Protein AF-A0A166S2V8-F1 (afdb_monomer_lite)

Sequence (626 aa):
MSDTEDRAAKAARARALMKKKTQKKKVAGSTTGAASPPGSPSLRSQSPALAEVPAASEDKTDLGDVFSSGGSDPDWLASLPRVETPPPRFPSRSSSTAPNVPRSSTPAVSSPLVASPQPKYPVHELRASAEQALAQQESEKSALADALSRYGVARTESLEAAKELQQSREESQALKGRVQQLEADAKNANDRIEQLTAKESELFTNSQAQSQQYEQQLARLHNEYEALQNRIPGLEEEARAAQGRIAQLTADGQQAMESSHAQIQNQQQTIALLVSEKASLTASLDHMEELESEMRDKEALLQLEMEQSLQLKAAVQLLEAEMGEAADKHQEQERELQLTNSSLEDVRAKADEYQHRVQELEEHIKSDDRAERLEESLKNTQERAEEFEFQLSKLKQAHVALKAEREEIDQKLRSRTETEAELKRTHEELEAKHATGNIKFAKVQGERDALFQAHATLQSDVTNGQAALVEVQQKLAGAASELVATARQLQIAQSDLRAANRRTEEAEKTQKDLQAEGSNLMRSLDEMRPKIVELTGDKIELGNKIDSLEHALRSRDTTIADLENTIEEMSDEHGDSSKAREDAWGQREKEHSSSWMTLKQACTPWKRIARLTTKWLPIRRTRLNV

Organism: NCBI:txid1759441

Secondary structure (DSSP, 8-state):
-HHHHHHHHHHHHHHHHHHHHHHHTTS--------------------------------------SS--------TTS-S----PPPP-PPP------------------------------TTHHHHHHHHHHHHHHHHHHHHHHHHHHHHHHHHHHHHHHHHHHHHHHHHHHHHHHHHHHHHHHHHHHHHHHHHHHHHHHHHHHHHHHHHHHHHHHHHHHHHHHHHHTTHHHHHHHHHHHHHHHHHHHHHHHHHHHHHHHHHHHHHHHHHHHHHHHHHHHHHHHHHHHHHHHHHHHHHHHHHHHHHHHHHHHHHHHHHGGG---------S--TTGGGTHHHHHHHHHHHHHHHHHHHHHHHHHT-THHHHHHHHHHHHHHHHHHHHHHHHHHHHHHHHHHHHHHHHHHHHHHHHHHHHHHHHHHHHHHHHHHHHHHHHHHHHHHHHHHHHHHHHHHHHHHHHHHHHHHHHHHHHHHHHHHHHHHHHHHHHHHHHHHHHHHHHHHHHHHHHHHHHHHHHHHHHHHHHHHHHHHHHHHHHHHHHHHHHHHHHHHHHHHHHHHHHHHHHHHHHHHHHHHHHHHHHHHHHHHHHHHTTS----------------------------

Structure (mmCIF, N/CA/C/O backbone):
data_AF-A0A166S2V8-F1
#
_entry.id   AF-A0A166S2V8-F1
#
loop_
_atom_site.group_PDB
_atom_site.id
_atom_site.type_symbol
_atom_site.label_atom_id
_atom_site.label_alt_id
_atom_site.label_comp_id
_atom_site.label_asym_id
_atom_site.label_entity_id
_atom_site.label_seq_id
_atom_site.pdbx_PDB_ins_code
_atom_site.Cartn_x
_atom_site.Cartn_y
_atom_site.Cartn_z
_atom_site.occupancy
_atom_site.B_iso_or_equiv
_atom_site.auth_seq_id
_atom_site.auth_comp_id
_atom_site.auth_asym_id
_atom_site.auth_atom_id
_atom_site.pdbx_PDB_model_num
ATOM 1 N N . MET A 1 1 ? -0.119 27.969 -41.199 1.00 54.00 1 MET A N 1
ATOM 2 C CA . MET A 1 1 ? -0.036 26.674 -41.922 1.00 54.00 1 MET A CA 1
ATOM 3 C C . MET A 1 1 ? 1.058 26.651 -42.998 1.00 54.00 1 MET A C 1
ATOM 5 O O . MET A 1 1 ? 1.380 25.574 -43.478 1.00 54.00 1 MET A O 1
ATOM 9 N N . SER A 1 2 ? 1.690 27.786 -43.319 1.00 57.25 2 SER A N 1
ATOM 10 C CA . SER A 1 2 ? 2.880 27.902 -44.182 1.00 57.25 2 SER A CA 1
ATOM 11 C C . SER A 1 2 ? 4.021 26.938 -43.823 1.00 57.25 2 SER A C 1
ATOM 13 O O . SER A 1 2 ? 4.584 26.262 -44.677 1.00 57.25 2 SER A O 1
ATOM 15 N N . ASP A 1 3 ? 4.360 26.855 -42.539 1.00 68.94 3 ASP A N 1
ATOM 16 C CA . ASP A 1 3 ? 5.645 26.311 -42.080 1.00 68.94 3 ASP A CA 1
ATOM 17 C C . ASP A 1 3 ? 5.733 24.781 -42.234 1.00 68.94 3 ASP A C 1
ATOM 19 O O . ASP A 1 3 ? 6.814 24.206 -42.378 1.00 68.94 3 ASP A O 1
ATOM 23 N N . THR A 1 4 ? 4.578 24.112 -42.238 1.00 70.69 4 THR A N 1
ATOM 24 C CA . THR A 1 4 ? 4.426 22.689 -42.571 1.00 70.69 4 THR A CA 1
ATOM 25 C C . THR A 1 4 ? 4.682 22.410 -44.052 1.00 70.69 4 THR A C 1
ATOM 27 O O . THR A 1 4 ? 5.293 21.397 -44.392 1.00 70.69 4 THR A O 1
ATOM 30 N N . GLU A 1 5 ? 4.272 23.323 -44.929 1.00 72.38 5 GLU A N 1
ATOM 31 C CA . GLU A 1 5 ? 4.404 23.198 -46.381 1.00 72.38 5 GLU A CA 1
ATOM 32 C C . GLU A 1 5 ? 5.854 23.469 -46.823 1.00 72.38 5 GLU A C 1
ATOM 34 O O . GLU A 1 5 ? 6.432 22.698 -47.590 1.00 72.38 5 GLU A O 1
ATOM 39 N N . ASP A 1 6 ? 6.511 24.468 -46.219 1.00 80.44 6 ASP A N 1
ATOM 40 C CA . ASP A 1 6 ? 7.929 24.774 -46.466 1.00 80.44 6 ASP A CA 1
ATOM 41 C C . ASP A 1 6 ? 8.874 23.655 -45.962 1.00 80.44 6 ASP A C 1
ATOM 43 O O . ASP A 1 6 ? 9.893 23.342 -46.590 1.00 80.44 6 ASP A O 1
ATOM 47 N N . ARG A 1 7 ? 8.504 22.957 -44.872 1.00 80.38 7 ARG A N 1
ATOM 48 C CA . ARG A 1 7 ? 9.186 21.721 -44.434 1.00 80.38 7 ARG A CA 1
ATOM 49 C C . ARG A 1 7 ? 9.018 20.579 -45.441 1.00 80.38 7 ARG A C 1
ATOM 51 O O . ARG A 1 7 ? 10.006 19.905 -45.745 1.00 80.38 7 ARG A O 1
ATOM 58 N N . ALA A 1 8 ? 7.818 20.378 -45.988 1.00 84.38 8 ALA A N 1
ATOM 59 C CA . ALA A 1 8 ? 7.576 19.364 -47.016 1.00 84.38 8 ALA A CA 1
ATOM 60 C C . ALA A 1 8 ? 8.374 19.655 -48.304 1.00 84.38 8 ALA A C 1
ATOM 62 O O . ALA A 1 8 ? 9.040 18.762 -48.836 1.00 84.38 8 ALA A O 1
ATOM 63 N N . ALA A 1 9 ? 8.406 20.915 -48.750 1.00 83.56 9 ALA A N 1
ATOM 64 C CA . ALA A 1 9 ? 9.178 21.353 -49.913 1.00 83.56 9 ALA A CA 1
ATOM 65 C C . ALA A 1 9 ? 10.697 21.142 -49.739 1.00 83.56 9 ALA A C 1
ATOM 67 O O . ALA A 1 9 ? 11.369 20.634 -50.647 1.00 83.56 9 ALA A O 1
ATOM 68 N N . LYS A 1 10 ? 11.251 21.455 -48.556 1.00 83.88 10 LYS A N 1
ATOM 69 C CA . LYS A 1 10 ? 12.661 21.169 -48.222 1.00 83.88 10 LYS A CA 1
ATOM 70 C C . LYS A 1 10 ? 12.960 19.667 -48.209 1.00 83.88 10 LYS A C 1
ATOM 72 O O . LYS A 1 10 ? 13.951 19.247 -48.812 1.00 83.88 10 LYS A O 1
ATOM 77 N N . ALA A 1 11 ? 12.091 18.846 -47.614 1.00 84.12 11 ALA A N 1
ATOM 78 C CA . ALA A 1 11 ? 12.246 17.389 -47.606 1.00 84.12 11 ALA A CA 1
ATOM 79 C C . ALA A 1 11 ? 12.214 16.783 -49.026 1.00 84.12 11 ALA A C 1
ATOM 81 O O . ALA A 1 11 ? 13.020 15.904 -49.347 1.00 84.12 11 ALA A O 1
ATOM 82 N N . ALA A 1 12 ? 11.342 17.289 -49.905 1.00 83.81 12 ALA A N 1
ATOM 83 C CA . ALA A 1 12 ? 11.278 16.879 -51.307 1.00 83.81 12 ALA A CA 1
ATOM 84 C C . ALA A 1 12 ? 12.569 17.228 -52.077 1.00 83.81 12 ALA A C 1
ATOM 86 O O . ALA A 1 12 ? 13.141 16.360 -52.744 1.00 83.81 12 ALA A O 1
ATOM 87 N N . ARG A 1 13 ? 13.089 18.459 -51.932 1.00 82.12 13 ARG A N 1
ATOM 88 C CA . ARG A 1 13 ? 14.368 18.870 -52.550 1.00 82.12 13 ARG A CA 1
ATOM 89 C C . ARG A 1 13 ? 15.556 18.032 -52.063 1.00 82.12 13 ARG A C 1
ATOM 91 O O . ARG A 1 13 ? 16.385 17.635 -52.883 1.00 82.12 13 ARG A O 1
ATOM 98 N N . ALA A 1 14 ? 15.621 17.708 -50.769 1.00 83.00 14 ALA A N 1
ATOM 99 C CA . ALA A 1 14 ? 16.672 16.851 -50.215 1.00 83.00 14 ALA A CA 1
ATOM 100 C C . ALA A 1 14 ? 16.653 15.437 -50.831 1.00 83.00 14 ALA A C 1
ATOM 102 O O . ALA A 1 14 ? 17.686 14.936 -51.286 1.00 83.00 14 ALA A O 1
ATOM 103 N N . ARG A 1 15 ? 15.467 14.815 -50.939 1.00 80.75 15 ARG A N 1
ATOM 104 C CA . ARG A 1 15 ? 15.302 13.495 -51.578 1.00 80.75 15 ARG A CA 1
ATOM 105 C C . ARG A 1 15 ? 15.672 13.514 -53.066 1.00 80.75 15 ARG A C 1
ATOM 107 O O . ARG A 1 15 ? 16.341 12.591 -53.534 1.00 80.75 15 ARG A O 1
ATOM 114 N N . ALA A 1 16 ? 15.313 14.572 -53.797 1.00 78.75 16 ALA A N 1
ATOM 115 C CA . ALA A 1 16 ? 15.682 14.734 -55.206 1.00 78.75 16 ALA A CA 1
ATOM 116 C C . ALA A 1 16 ? 17.209 14.830 -55.412 1.00 78.75 16 ALA A C 1
ATOM 118 O O . ALA A 1 16 ? 17.755 14.186 -56.312 1.00 78.75 16 ALA A O 1
ATOM 119 N N . LEU A 1 17 ? 17.918 15.575 -54.554 1.00 74.00 17 LEU A N 1
ATOM 120 C CA . LEU A 1 17 ? 19.381 15.685 -54.605 1.00 74.00 17 LEU A CA 1
ATOM 121 C C . LEU A 1 17 ? 20.085 14.355 -54.302 1.00 74.00 17 LEU A C 1
ATOM 123 O O . LEU A 1 17 ? 21.035 14.003 -55.003 1.00 74.00 17 LEU A O 1
ATOM 127 N N . MET A 1 18 ? 19.597 13.583 -53.326 1.00 73.81 18 MET A N 1
ATOM 128 C CA . MET A 1 18 ? 20.145 12.2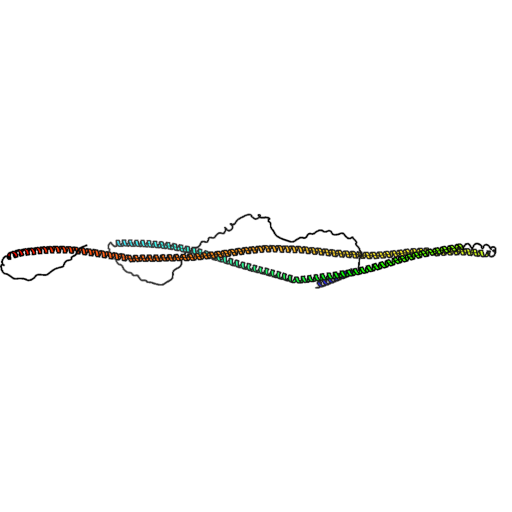53 -53.026 1.00 73.81 18 MET A CA 1
ATOM 129 C C . MET A 1 18 ? 19.964 11.281 -54.200 1.00 73.81 18 MET A C 1
ATOM 131 O O . MET A 1 18 ? 20.926 10.619 -54.591 1.00 73.81 18 MET A O 1
ATOM 135 N N . LYS A 1 19 ? 18.784 11.260 -54.841 1.00 74.69 19 LYS A N 1
ATOM 136 C CA . LYS A 1 19 ? 18.525 10.404 -56.015 1.00 74.69 19 LYS A CA 1
ATOM 137 C C . LYS A 1 19 ? 19.386 10.794 -57.232 1.00 74.69 19 LYS A C 1
ATOM 139 O O . LYS A 1 19 ? 19.820 9.927 -57.985 1.00 74.69 19 LYS A O 1
ATOM 144 N N . LYS A 1 20 ? 19.715 12.086 -57.384 1.00 71.44 20 LYS A N 1
ATOM 145 C CA . LYS A 1 20 ? 20.649 12.574 -58.417 1.00 71.44 20 LYS A CA 1
ATOM 146 C C . LYS A 1 20 ? 22.114 12.221 -58.108 1.00 71.44 20 LYS A C 1
ATOM 148 O O . LYS A 1 20 ? 22.865 11.915 -59.034 1.00 71.44 20 LYS A O 1
ATOM 153 N N . LYS A 1 21 ? 22.526 12.210 -56.830 1.00 63.09 21 LYS A N 1
ATOM 154 C CA . LYS A 1 21 ? 23.868 11.759 -56.408 1.00 63.09 21 LYS A CA 1
ATOM 155 C C . LYS A 1 21 ? 24.075 10.252 -56.616 1.00 63.09 21 LYS A C 1
ATOM 157 O O . LYS A 1 21 ? 25.147 9.867 -57.074 1.00 63.09 21 LYS A O 1
ATOM 162 N N . THR A 1 22 ? 23.080 9.404 -56.335 1.00 62.78 22 THR A N 1
ATOM 163 C CA . THR A 1 22 ? 23.223 7.946 -56.525 1.00 62.78 22 THR A CA 1
ATOM 164 C C . THR A 1 22 ? 23.320 7.551 -57.998 1.00 62.78 22 THR A C 1
ATOM 166 O O . THR A 1 22 ? 24.178 6.740 -58.338 1.00 62.78 22 THR A O 1
ATOM 169 N N . GLN A 1 23 ? 22.544 8.173 -58.894 1.00 57.00 23 GLN A N 1
ATOM 170 C CA . GLN A 1 23 ? 22.672 7.920 -60.337 1.00 57.00 23 GLN A CA 1
ATOM 171 C C . GLN A 1 23 ? 24.035 8.358 -60.900 1.00 57.00 23 GLN A C 1
ATOM 173 O O . GLN A 1 23 ? 24.635 7.619 -61.678 1.00 57.00 23 GLN A O 1
ATOM 178 N N . LYS A 1 24 ? 24.581 9.511 -60.478 1.00 50.47 24 LYS A N 1
ATOM 179 C CA . LYS A 1 24 ? 25.872 9.994 -61.006 1.00 50.47 24 LYS A CA 1
ATOM 180 C C . LYS A 1 24 ? 27.097 9.199 -60.523 1.00 50.47 24 LYS A C 1
ATOM 182 O O . LYS A 1 24 ? 28.166 9.355 -61.101 1.00 50.47 24 LYS A O 1
ATOM 187 N N . LYS A 1 25 ? 26.959 8.335 -59.507 1.00 51.00 25 LYS A N 1
ATOM 188 C CA . LYS A 1 25 ? 28.058 7.504 -58.975 1.00 51.00 25 LYS A CA 1
ATOM 189 C C . LYS A 1 25 ? 28.250 6.169 -59.722 1.00 51.00 25 LYS A C 1
ATOM 191 O O . LYS A 1 25 ? 29.206 5.461 -59.435 1.00 51.00 25 LYS A O 1
ATOM 196 N N . LYS A 1 26 ? 27.388 5.808 -60.685 1.00 46.97 26 LYS A N 1
ATOM 197 C CA . LYS A 1 26 ? 27.454 4.505 -61.390 1.00 46.97 26 LYS A CA 1
ATOM 198 C C . LYS A 1 26 ? 28.281 4.500 -62.695 1.00 46.97 26 LYS A C 1
ATOM 200 O O . LYS A 1 26 ? 28.168 3.547 -63.456 1.00 46.97 26 LYS A O 1
ATOM 205 N N . VAL A 1 27 ? 29.060 5.556 -62.975 1.00 47.94 27 VAL A N 1
ATOM 206 C CA . VAL A 1 27 ? 29.708 5.790 -64.294 1.00 47.94 27 VAL A CA 1
ATOM 207 C C . VAL A 1 27 ? 31.206 6.168 -64.208 1.00 47.94 27 VAL A C 1
ATOM 209 O O . VAL A 1 27 ? 31.849 6.305 -65.240 1.00 47.94 27 VAL A O 1
ATOM 212 N N . ALA A 1 28 ? 31.804 6.326 -63.017 1.00 36.97 28 ALA A N 1
ATOM 213 C CA . ALA A 1 28 ? 33.190 6.811 -62.894 1.00 36.97 28 ALA A CA 1
ATOM 214 C C . ALA A 1 28 ? 34.010 6.127 -61.780 1.00 36.97 28 ALA A C 1
ATOM 216 O O . ALA A 1 28 ? 33.757 6.354 -60.597 1.00 36.97 28 ALA A O 1
ATOM 217 N N . GLY A 1 29 ? 35.045 5.380 -62.189 1.00 39.44 29 GLY A N 1
ATOM 218 C CA . GLY A 1 29 ? 36.166 4.925 -61.351 1.00 39.44 29 GLY A CA 1
ATOM 219 C C . GLY A 1 29 ? 35.886 3.747 -60.395 1.00 39.44 29 GLY A C 1
ATOM 220 O O . GLY A 1 29 ? 34.752 3.511 -59.992 1.00 39.44 29 GLY A O 1
ATOM 221 N N . SER A 1 30 ? 36.896 2.978 -59.971 1.00 38.78 30 SER A N 1
ATOM 222 C CA . SER A 1 30 ? 38.314 3.003 -60.374 1.00 38.78 30 SER A CA 1
ATOM 223 C C . SER A 1 30 ? 38.981 1.644 -60.136 1.00 38.78 30 SER A C 1
ATOM 225 O O . SER A 1 30 ? 38.560 0.881 -59.270 1.00 38.78 30 SER A O 1
ATOM 227 N N . THR A 1 31 ? 40.054 1.379 -60.881 1.00 46.62 31 THR A N 1
ATOM 228 C CA . THR A 1 31 ? 41.064 0.353 -60.586 1.00 46.62 31 THR A CA 1
ATOM 229 C C . THR A 1 31 ? 41.911 0.723 -59.355 1.00 46.62 31 THR A C 1
ATOM 231 O O . THR A 1 31 ? 41.789 1.827 -58.817 1.00 46.62 31 THR A O 1
ATOM 234 N N . THR A 1 32 ? 42.812 -0.197 -58.976 1.00 38.97 32 THR A N 1
ATOM 235 C CA . THR A 1 32 ? 43.658 -0.284 -57.760 1.00 38.97 32 THR A CA 1
ATOM 236 C C . THR A 1 32 ? 42.969 -0.925 -56.541 1.00 38.97 32 THR A C 1
ATOM 238 O O . THR A 1 32 ? 41.791 -0.705 -56.294 1.00 38.97 32 THR A O 1
ATOM 241 N N . GLY A 1 33 ? 43.643 -1.767 -55.749 1.00 44.56 33 GLY A N 1
ATOM 242 C CA . GLY A 1 33 ? 45.009 -2.287 -55.918 1.00 44.56 33 GLY A CA 1
ATOM 243 C C . GLY A 1 33 ? 45.722 -2.505 -54.586 1.00 44.56 33 GLY A C 1
ATOM 244 O O . GLY A 1 33 ? 46.546 -1.684 -54.203 1.00 44.56 33 GLY A O 1
ATOM 245 N N . ALA A 1 34 ? 45.411 -3.595 -53.882 1.00 34.62 34 ALA A N 1
ATOM 246 C CA . ALA A 1 34 ? 46.062 -3.957 -52.623 1.00 34.62 34 ALA A CA 1
ATOM 247 C C . ALA A 1 34 ? 46.228 -5.481 -52.527 1.00 34.62 34 ALA A C 1
ATOM 249 O O . ALA A 1 34 ? 45.279 -6.219 -52.783 1.00 34.62 34 ALA A O 1
ATOM 250 N N . ALA A 1 35 ? 47.424 -5.942 -52.154 1.00 42.47 35 ALA A N 1
ATOM 251 C CA . ALA A 1 35 ? 47.759 -7.359 -52.029 1.00 42.47 35 ALA A CA 1
ATOM 252 C C . ALA A 1 35 ? 48.482 -7.628 -50.701 1.00 42.47 35 ALA A C 1
ATOM 254 O O . ALA A 1 35 ? 49.412 -6.908 -50.339 1.00 42.47 35 ALA A O 1
ATOM 255 N N . SER A 1 36 ? 48.054 -8.664 -49.975 1.00 37.97 36 SER A N 1
ATOM 256 C CA . SER A 1 36 ? 48.744 -9.253 -48.816 1.00 37.97 36 SER A CA 1
ATOM 257 C C . SER A 1 36 ? 48.154 -10.644 -48.503 1.00 37.97 36 SER A C 1
ATOM 259 O O . SER A 1 36 ? 47.063 -10.948 -48.991 1.00 37.97 36 SER A O 1
ATOM 261 N N . PRO A 1 37 ? 48.891 -11.531 -47.803 1.00 48.12 37 PRO A N 1
ATOM 262 C CA . PRO A 1 37 ? 48.839 -12.970 -48.091 1.00 48.12 37 PRO A CA 1
ATOM 263 C C . PRO A 1 37 ? 47.915 -13.807 -47.176 1.00 48.12 37 PRO A C 1
ATOM 265 O O . PRO A 1 37 ? 47.502 -13.343 -46.112 1.00 48.12 37 PRO A O 1
ATOM 268 N N . PRO A 1 38 ? 47.605 -15.062 -47.566 1.00 56.75 38 PRO A N 1
ATOM 269 C CA . PRO A 1 38 ? 46.701 -15.941 -46.825 1.00 56.75 38 PRO A CA 1
ATOM 270 C C . PRO A 1 38 ? 47.394 -16.881 -45.817 1.00 56.75 38 PRO A C 1
ATOM 272 O O . PRO A 1 38 ? 48.445 -17.448 -46.098 1.00 56.75 38 PRO A O 1
ATOM 275 N N . GLY A 1 39 ? 46.681 -17.183 -44.724 1.00 36.91 39 GLY A N 1
ATOM 276 C CA . GLY A 1 39 ? 46.631 -18.532 -44.140 1.00 36.91 39 GLY A CA 1
ATOM 277 C C . GLY A 1 39 ? 47.545 -18.870 -42.952 1.00 36.91 39 GLY A C 1
ATOM 278 O O . GLY A 1 39 ? 48.749 -19.047 -43.103 1.00 36.91 39 GLY A O 1
ATOM 279 N N . SER A 1 40 ? 46.929 -19.141 -41.793 1.00 40.62 40 SER A N 1
ATOM 280 C CA . SER A 1 40 ? 47.242 -20.293 -40.917 1.00 40.62 40 SER A CA 1
ATOM 281 C C . SER A 1 40 ? 46.118 -20.518 -39.878 1.00 40.62 40 SER A C 1
ATOM 283 O O . SER A 1 40 ? 45.322 -19.600 -39.669 1.00 40.62 40 SER A O 1
ATOM 285 N N . PRO A 1 41 ? 45.959 -21.727 -39.288 1.00 52.50 41 PRO A N 1
ATOM 286 C CA . PRO A 1 41 ? 44.643 -22.171 -38.815 1.00 52.50 41 PRO A CA 1
ATOM 287 C C . PRO A 1 41 ? 44.480 -22.383 -37.295 1.00 52.50 41 PRO A C 1
ATOM 289 O O . PRO A 1 41 ? 45.419 -22.703 -36.577 1.00 52.50 41 PRO A O 1
ATOM 292 N N . SER A 1 42 ? 43.214 -22.331 -36.862 1.00 43.22 42 SER A N 1
ATOM 293 C CA . SER A 1 42 ? 42.576 -23.201 -35.853 1.00 43.22 42 SER A CA 1
ATOM 294 C C . SER A 1 42 ? 43.417 -23.723 -34.668 1.00 43.22 42 SER A C 1
ATOM 296 O O . SER A 1 42 ? 43.992 -24.811 -34.743 1.00 43.22 42 SER A O 1
ATOM 298 N N . LEU A 1 43 ? 43.249 -23.105 -33.494 1.00 39.34 43 LEU A N 1
ATOM 299 C CA . LEU A 1 43 ? 43.373 -23.799 -32.204 1.00 39.34 43 LEU A CA 1
ATOM 300 C C . LEU A 1 43 ? 42.119 -23.605 -31.341 1.00 39.34 43 LEU A C 1
ATOM 302 O O . LEU A 1 43 ? 41.455 -22.572 -31.389 1.00 39.34 43 LEU A O 1
ATOM 306 N N . ARG A 1 44 ? 41.787 -24.645 -30.567 1.00 43.53 44 ARG A N 1
ATOM 307 C CA . ARG A 1 44 ? 40.652 -24.690 -29.633 1.00 43.53 44 ARG A CA 1
ATOM 308 C C . ARG A 1 44 ? 41.099 -24.244 -28.240 1.00 43.53 44 ARG A C 1
ATOM 310 O O . ARG A 1 44 ? 42.088 -24.791 -27.765 1.00 43.53 44 ARG A O 1
ATOM 317 N N . SER A 1 45 ? 40.262 -23.492 -27.520 1.00 35.31 45 SER A N 1
ATOM 318 C CA . SER A 1 45 ? 39.978 -23.790 -26.100 1.00 35.31 45 SER A CA 1
ATOM 319 C C . SER A 1 45 ? 38.821 -22.966 -25.516 1.00 35.31 45 SER A C 1
ATOM 321 O O . SER A 1 45 ? 38.937 -21.761 -25.350 1.00 35.31 45 SER A O 1
ATOM 323 N N . GLN A 1 46 ? 37.759 -23.679 -25.132 1.00 37.75 46 GLN A N 1
ATOM 324 C CA . GLN A 1 46 ? 37.019 -23.535 -23.868 1.00 37.75 46 GLN A CA 1
ATOM 325 C C . GLN A 1 46 ? 36.503 -22.142 -23.438 1.00 37.75 46 GLN A C 1
ATOM 327 O O . GLN A 1 46 ? 37.228 -21.302 -22.918 1.00 37.75 46 GLN A O 1
ATOM 332 N N . SER A 1 47 ? 35.177 -22.004 -23.445 1.00 37.22 47 SER A N 1
ATOM 333 C CA . SER A 1 47 ? 34.442 -21.306 -22.381 1.00 37.22 47 SER A CA 1
ATOM 334 C C . SER A 1 47 ? 33.414 -22.290 -21.807 1.00 37.22 47 SER A C 1
ATOM 336 O O . SER A 1 47 ? 32.666 -22.871 -22.597 1.00 37.22 47 SER A O 1
ATOM 338 N N . PRO A 1 48 ? 33.393 -22.556 -20.489 1.00 49.62 48 PRO A N 1
ATOM 339 C CA . PRO A 1 48 ? 32.424 -23.466 -19.889 1.00 49.62 48 PRO A CA 1
ATOM 340 C C . PRO A 1 48 ? 31.111 -22.743 -19.560 1.00 49.62 48 PRO A C 1
ATOM 342 O O . PRO A 1 48 ? 31.117 -21.649 -19.003 1.00 49.62 48 PRO A O 1
ATOM 345 N N . ALA A 1 49 ? 29.987 -23.399 -19.845 1.00 47.16 49 ALA A N 1
ATOM 346 C CA . ALA A 1 49 ? 28.672 -23.050 -19.318 1.00 47.16 49 ALA A CA 1
ATOM 347 C C . ALA A 1 49 ? 28.093 -24.272 -18.590 1.00 47.16 49 ALA A C 1
ATOM 349 O O . ALA A 1 49 ? 28.138 -25.369 -19.141 1.00 47.16 49 ALA A O 1
ATOM 350 N N . LEU A 1 50 ? 27.584 -24.068 -17.372 1.00 37.12 50 LEU A N 1
ATOM 351 C CA . LEU A 1 50 ? 26.787 -24.964 -16.512 1.00 37.12 50 LEU A CA 1
ATOM 352 C C . LEU A 1 50 ? 26.292 -24.105 -15.320 1.00 37.12 50 LEU A C 1
ATOM 354 O O . LEU A 1 50 ? 26.980 -23.151 -14.964 1.00 37.12 50 LEU A O 1
ATOM 358 N N . ALA A 1 51 ? 25.193 -24.387 -14.616 1.00 38.25 51 ALA A N 1
ATOM 359 C CA . ALA A 1 51 ? 23.971 -25.139 -14.939 1.00 38.25 51 ALA A CA 1
ATOM 360 C C . ALA A 1 51 ? 22.909 -24.878 -13.840 1.00 38.25 51 ALA A C 1
ATOM 362 O O . ALA A 1 51 ? 23.199 -24.245 -12.826 1.00 38.25 51 ALA A O 1
ATOM 363 N N . GLU A 1 52 ? 21.686 -25.365 -14.044 1.00 35.62 52 GLU A N 1
ATOM 364 C CA . GLU A 1 52 ? 20.578 -25.321 -13.078 1.00 35.62 52 GLU A CA 1
ATOM 365 C C . GLU A 1 52 ? 20.625 -26.459 -12.034 1.00 35.62 52 GLU A C 1
ATOM 367 O O . GLU A 1 52 ? 20.949 -27.584 -12.406 1.00 35.62 52 GLU A O 1
ATOM 372 N N . VAL A 1 53 ? 20.101 -26.185 -10.816 1.00 41.12 53 VAL A N 1
ATOM 373 C CA . VAL A 1 53 ? 19.331 -27.133 -9.949 1.00 41.12 53 VAL A CA 1
ATOM 374 C C . VAL A 1 53 ? 20.141 -28.310 -9.319 1.00 41.12 53 VAL A C 1
ATOM 376 O O . VAL A 1 53 ? 21.185 -28.669 -9.856 1.00 41.12 53 VAL A O 1
ATOM 379 N N . PRO A 1 54 ? 19.743 -28.943 -8.176 1.00 54.47 54 PRO A N 1
ATOM 380 C CA . PRO A 1 54 ? 18.546 -28.806 -7.323 1.00 54.47 54 PRO A CA 1
ATOM 381 C C . PRO A 1 54 ? 18.834 -28.348 -5.864 1.00 54.47 54 PRO A C 1
ATOM 383 O O . PRO A 1 54 ? 19.891 -27.807 -5.559 1.00 54.47 54 PRO A O 1
ATOM 386 N N . ALA A 1 55 ? 17.851 -28.529 -4.971 1.00 41.81 55 ALA A N 1
ATOM 387 C CA . ALA A 1 55 ? 17.827 -28.095 -3.567 1.00 41.81 55 ALA A CA 1
ATOM 388 C C . ALA A 1 55 ? 18.177 -29.199 -2.531 1.00 41.81 55 ALA A C 1
ATOM 390 O O . ALA A 1 55 ? 18.344 -30.360 -2.899 1.00 41.81 55 ALA A O 1
ATOM 391 N N . ALA A 1 56 ? 18.112 -28.808 -1.242 1.00 44.31 56 ALA A N 1
ATOM 392 C CA . ALA A 1 56 ? 17.938 -29.604 -0.004 1.00 44.31 56 ALA A CA 1
ATOM 393 C C . ALA A 1 56 ? 19.149 -29.758 0.955 1.00 44.31 56 ALA A C 1
ATOM 395 O O . ALA A 1 56 ? 20.297 -29.540 0.586 1.00 44.31 56 ALA A O 1
ATOM 396 N N . SER A 1 57 ? 18.810 -30.134 2.203 1.00 41.12 57 SER A N 1
ATOM 397 C CA . SER A 1 57 ? 19.637 -30.350 3.415 1.00 41.12 57 SER A CA 1
ATOM 398 C C . SER A 1 57 ? 20.457 -29.165 3.961 1.00 41.12 57 SER A C 1
ATOM 400 O O . SER A 1 57 ? 21.452 -28.753 3.378 1.00 41.12 57 SER A O 1
ATOM 402 N N . GLU A 1 58 ? 20.014 -28.657 5.120 1.00 43.34 58 GLU A N 1
ATOM 403 C CA . GLU A 1 58 ? 20.728 -28.722 6.420 1.00 43.34 58 GLU A CA 1
ATOM 404 C C . GLU A 1 58 ? 22.278 -28.770 6.352 1.00 43.34 58 GLU A C 1
ATOM 406 O O . GLU A 1 58 ? 22.851 -29.655 5.728 1.00 43.34 58 GLU A O 1
ATOM 411 N N . ASP A 1 59 ? 23.025 -27.917 7.064 1.00 39.06 59 ASP A N 1
ATOM 412 C CA . ASP A 1 59 ? 23.019 -27.949 8.534 1.00 39.06 59 ASP A CA 1
ATOM 413 C C . ASP A 1 59 ? 23.559 -26.674 9.245 1.00 39.06 59 ASP A C 1
ATOM 415 O O . ASP A 1 59 ? 24.143 -25.782 8.635 1.00 39.06 59 ASP A O 1
ATOM 419 N N . LYS A 1 60 ? 23.356 -26.641 10.571 1.00 50.38 60 LYS A N 1
ATOM 420 C CA . LYS A 1 60 ? 23.863 -25.732 11.628 1.00 50.38 60 LYS A CA 1
ATOM 421 C C . LYS A 1 60 ? 25.028 -24.771 11.283 1.00 50.38 60 LYS A C 1
ATOM 423 O O . LYS A 1 60 ? 26.178 -25.194 11.166 1.00 50.38 60 LYS A O 1
ATOM 428 N N . THR A 1 61 ? 24.786 -23.475 11.493 1.00 48.06 61 THR A N 1
ATOM 429 C CA . THR A 1 61 ? 25.693 -22.631 12.300 1.00 48.06 61 THR A CA 1
ATOM 430 C C . THR A 1 61 ? 24.893 -21.840 13.327 1.00 48.06 61 THR A C 1
ATOM 432 O O . THR A 1 61 ? 23.945 -21.135 12.991 1.00 48.06 61 THR A O 1
ATOM 435 N N . ASP A 1 62 ? 25.271 -21.991 14.594 1.00 46.50 62 ASP A N 1
ATOM 436 C CA . ASP A 1 62 ? 24.649 -21.315 15.729 1.00 46.50 62 ASP A CA 1
ATOM 437 C C . ASP A 1 62 ? 25.201 -19.884 15.858 1.00 46.50 62 ASP A C 1
ATOM 439 O O . ASP A 1 62 ? 26.416 -19.685 15.916 1.00 46.50 62 ASP A O 1
ATOM 443 N N . LEU A 1 63 ? 24.302 -18.900 15.873 1.00 46.50 63 LEU A N 1
ATOM 444 C CA . LEU A 1 63 ? 24.576 -17.494 16.190 1.00 46.50 63 LEU A CA 1
ATOM 445 C C . LEU A 1 63 ? 23.496 -16.955 17.139 1.00 46.50 63 LEU A C 1
ATOM 447 O O . LEU A 1 63 ? 22.888 -15.907 16.913 1.00 46.50 63 LEU A O 1
ATOM 451 N N . GLY A 1 64 ? 23.240 -17.704 18.212 1.00 46.22 64 GLY A N 1
ATOM 452 C CA . GLY A 1 64 ? 22.583 -17.162 19.393 1.00 46.22 64 GLY A CA 1
ATOM 453 C C . GLY A 1 64 ? 23.384 -16.042 20.080 1.00 46.22 64 GLY A C 1
ATOM 454 O O . GLY A 1 64 ? 24.553 -15.796 19.795 1.00 46.22 64 GLY A O 1
ATOM 455 N N . ASP A 1 65 ? 22.712 -15.407 21.041 1.00 49.16 65 ASP A N 1
ATOM 456 C CA . ASP A 1 65 ? 23.274 -14.564 22.107 1.00 49.16 65 ASP A CA 1
ATOM 457 C C . ASP A 1 65 ? 23.948 -13.220 21.735 1.00 49.16 65 ASP A C 1
ATOM 459 O O . ASP A 1 65 ? 25.152 -13.016 21.871 1.00 49.16 65 ASP A O 1
ATOM 463 N N . VAL A 1 66 ? 23.114 -12.238 21.357 1.00 47.91 66 VAL A N 1
ATOM 464 C CA . VAL A 1 66 ? 23.428 -10.791 21.497 1.00 47.91 66 VAL A CA 1
ATOM 465 C C . VAL A 1 66 ? 22.297 -10.007 22.193 1.00 47.91 66 VAL A C 1
ATOM 467 O O . VAL A 1 66 ? 22.546 -8.973 22.808 1.00 47.91 66 VAL A O 1
ATOM 470 N N . PHE A 1 67 ? 21.051 -10.500 22.159 1.00 50.81 67 PHE A N 1
ATOM 471 C CA . PHE A 1 67 ? 19.863 -9.802 22.683 1.00 50.81 67 PHE A CA 1
ATOM 472 C C . PHE A 1 67 ? 19.124 -10.580 23.789 1.00 50.81 67 PHE A C 1
ATOM 474 O O . PHE A 1 67 ? 17.902 -10.528 23.887 1.00 50.81 67 PHE A O 1
ATOM 481 N N . SER A 1 68 ? 19.852 -11.324 24.629 1.00 49.88 68 SER A N 1
ATOM 482 C CA . SER A 1 68 ? 19.297 -12.046 25.791 1.00 49.88 68 SER A CA 1
ATOM 483 C C . SER A 1 68 ? 19.876 -11.580 27.132 1.00 49.88 68 SER A C 1
ATOM 485 O O . SER A 1 68 ? 20.128 -12.363 28.042 1.00 49.88 68 SER A O 1
ATOM 487 N N . SER A 1 69 ? 19.982 -10.258 27.290 1.00 44.12 69 SER A N 1
ATOM 488 C CA . SER A 1 69 ? 19.918 -9.605 28.602 1.00 44.12 69 SER A CA 1
ATOM 489 C C . SER A 1 69 ? 18.804 -8.547 28.575 1.00 44.12 69 SER A C 1
ATOM 491 O O . SER A 1 69 ? 18.595 -7.893 27.559 1.00 44.12 69 SER A O 1
ATOM 493 N N . GLY A 1 70 ? 18.011 -8.350 29.625 1.00 45.00 70 GLY A N 1
ATOM 494 C CA . GLY A 1 70 ? 18.069 -8.981 30.945 1.00 45.00 70 GLY A CA 1
ATOM 495 C C . GLY A 1 70 ? 17.565 -8.000 31.999 1.00 45.00 70 GLY A C 1
ATOM 496 O O . GLY A 1 70 ? 18.364 -7.415 32.719 1.00 45.00 70 GLY A O 1
ATOM 497 N N . GLY A 1 71 ? 16.250 -7.774 32.042 1.00 43.84 71 GLY A N 1
ATOM 498 C CA . GLY A 1 71 ? 15.636 -6.716 32.851 1.00 43.84 71 GLY A CA 1
ATOM 499 C C . GLY A 1 71 ? 14.150 -6.973 33.076 1.00 43.84 71 GLY A C 1
ATOM 500 O O . GLY A 1 71 ? 13.306 -6.417 32.384 1.00 43.84 71 GLY A O 1
ATOM 501 N N . SER A 1 72 ? 13.842 -7.868 34.014 1.00 54.22 72 SER A N 1
ATOM 502 C CA . SER A 1 72 ? 12.470 -8.165 34.438 1.00 54.22 72 SER A CA 1
ATOM 503 C C . SER A 1 72 ? 11.930 -7.036 35.317 1.00 54.22 72 SER A C 1
ATOM 505 O O . SER A 1 72 ? 12.390 -6.903 36.448 1.00 54.22 72 SER A O 1
ATOM 507 N N . ASP A 1 73 ? 10.923 -6.298 34.845 1.00 42.09 73 ASP A N 1
ATOM 508 C CA . ASP A 1 73 ? 10.213 -5.292 35.649 1.00 42.09 73 ASP A CA 1
ATOM 509 C C . ASP A 1 73 ? 8.685 -5.316 35.380 1.00 42.09 73 ASP A C 1
ATOM 511 O O . ASP A 1 73 ? 8.195 -4.663 34.453 1.00 42.09 73 ASP A O 1
ATOM 515 N N . PRO A 1 74 ? 7.915 -6.143 36.121 1.00 49.84 74 PRO A N 1
ATOM 516 C CA . PRO A 1 74 ? 6.485 -6.358 35.886 1.00 49.84 74 PRO A CA 1
ATOM 517 C C . PRO A 1 74 ? 5.546 -5.534 36.798 1.00 49.84 74 PRO A C 1
ATOM 519 O O . PRO A 1 74 ? 4.351 -5.822 36.829 1.00 49.84 74 PRO A O 1
ATOM 522 N N . ASP A 1 75 ? 6.034 -4.526 37.535 1.00 55.84 75 ASP A N 1
ATOM 523 C CA . ASP A 1 75 ? 5.268 -3.874 38.623 1.00 55.84 75 ASP A CA 1
ATOM 524 C C . ASP A 1 75 ? 4.505 -2.580 38.245 1.00 55.84 75 ASP A C 1
ATOM 526 O O . ASP A 1 75 ? 3.758 -2.026 39.057 1.00 55.84 75 ASP A O 1
ATOM 530 N N . TRP A 1 76 ? 4.603 -2.090 37.001 1.00 56.03 76 TRP A N 1
ATOM 531 C CA . TRP A 1 76 ? 4.014 -0.790 36.615 1.00 56.03 76 TRP A CA 1
ATOM 532 C C . TRP A 1 76 ? 2.470 -0.727 36.603 1.00 56.03 76 TRP A C 1
ATOM 534 O O . TRP A 1 76 ? 1.905 0.362 36.491 1.00 56.03 76 TRP A O 1
ATOM 544 N N . LEU A 1 77 ? 1.775 -1.859 36.771 1.00 45.47 77 LEU A N 1
ATOM 545 C CA . LEU A 1 77 ? 0.307 -1.940 36.858 1.00 45.47 77 LEU A CA 1
ATOM 546 C C . LEU A 1 77 ? -0.255 -1.856 38.294 1.00 45.47 77 LEU A C 1
ATOM 548 O O . LEU A 1 77 ? -1.473 -1.830 38.469 1.00 45.47 77 LEU A O 1
ATOM 552 N N . ALA A 1 78 ? 0.593 -1.782 39.326 1.00 46.91 78 ALA A N 1
ATOM 553 C CA . ALA A 1 78 ? 0.164 -1.803 40.731 1.00 46.91 78 ALA A CA 1
ATOM 554 C C . ALA A 1 78 ? -0.295 -0.438 41.307 1.00 46.91 78 ALA A C 1
ATOM 556 O O . ALA A 1 78 ? -0.691 -0.362 42.469 1.00 46.91 78 ALA A O 1
ATOM 557 N N . SER A 1 79 ? -0.233 0.651 40.530 1.00 44.69 79 SER A N 1
ATOM 558 C CA . SER A 1 79 ? -0.229 2.036 41.042 1.00 44.69 79 SER A CA 1
ATOM 559 C C . SER A 1 79 ? -1.500 2.870 40.786 1.00 44.69 79 SER A C 1
ATOM 561 O O . SER A 1 79 ? -1.495 4.080 41.017 1.00 44.69 79 SER A O 1
ATOM 563 N N . LEU A 1 80 ? -2.615 2.256 40.368 1.00 41.44 80 LEU A N 1
ATOM 564 C CA . LEU A 1 80 ? -3.914 2.943 40.288 1.00 41.44 80 LEU A CA 1
ATOM 565 C C . LEU A 1 80 ? -4.658 2.898 41.641 1.00 41.44 80 LEU A C 1
ATOM 567 O O . LEU A 1 80 ? -4.937 1.805 42.142 1.00 41.44 80 LEU A O 1
ATOM 571 N N . PRO A 1 81 ? -5.036 4.047 42.237 1.00 43.00 81 PRO A N 1
ATOM 572 C CA . PRO A 1 81 ? -5.711 4.065 43.530 1.00 43.00 81 PRO A CA 1
ATOM 573 C C . PRO A 1 81 ? -7.144 3.528 43.421 1.00 43.00 81 PRO A C 1
ATOM 575 O O . PRO A 1 81 ? -7.993 4.104 42.737 1.00 43.00 81 PRO A O 1
ATOM 578 N N . ARG A 1 82 ? -7.446 2.450 44.156 1.00 42.41 82 ARG A N 1
ATOM 579 C CA . ARG A 1 82 ? -8.831 2.022 44.392 1.00 42.41 82 ARG A CA 1
ATOM 580 C C . ARG A 1 82 ? -9.558 3.085 45.215 1.00 42.41 82 ARG A C 1
ATOM 582 O O . ARG A 1 82 ? -9.302 3.233 46.406 1.00 42.41 82 ARG A O 1
ATOM 589 N N . VAL A 1 83 ? -10.499 3.784 44.589 1.00 38.88 83 VAL A N 1
ATOM 590 C CA . VAL A 1 83 ? -11.479 4.613 45.299 1.00 38.88 83 VAL A CA 1
ATOM 591 C C . VAL A 1 83 ? -12.502 3.683 45.952 1.00 38.88 83 VAL A C 1
ATOM 593 O O . VAL A 1 83 ? -13.379 3.146 45.278 1.00 38.88 83 VAL A O 1
ATOM 596 N N . GLU A 1 84 ? -12.386 3.475 47.262 1.00 40.75 84 GLU A N 1
ATOM 597 C CA . GLU A 1 84 ? -13.398 2.759 48.040 1.00 40.75 84 GLU A CA 1
ATOM 598 C C . GLU A 1 84 ? -14.623 3.655 48.276 1.00 40.75 84 GLU A C 1
ATOM 600 O O . GLU A 1 84 ? -14.601 4.572 49.098 1.00 40.75 84 GLU A O 1
ATOM 605 N N . THR A 1 85 ? -15.716 3.391 47.560 1.00 39.03 85 THR A N 1
ATOM 606 C CA . THR A 1 85 ? -17.020 4.025 47.802 1.00 39.03 85 THR A CA 1
ATOM 607 C C . THR A 1 85 ? -17.842 3.204 48.808 1.00 39.03 85 THR A C 1
ATOM 609 O O . THR A 1 85 ? -18.156 2.044 48.533 1.00 39.03 85 THR A O 1
ATOM 612 N N . PRO A 1 86 ? -18.233 3.766 49.970 1.00 50.81 86 PRO A N 1
ATOM 613 C CA . PRO A 1 86 ? -18.952 3.017 51.001 1.00 50.81 86 PRO A CA 1
ATOM 614 C C . PRO A 1 86 ? -20.444 2.814 50.656 1.00 50.81 86 PRO A C 1
ATOM 616 O O . PRO A 1 86 ? -21.074 3.711 50.089 1.00 50.81 86 PRO A O 1
ATOM 619 N N . PRO A 1 87 ? -21.056 1.676 51.041 1.00 51.81 87 PRO A N 1
ATOM 620 C CA . PRO A 1 87 ? -22.469 1.406 50.784 1.00 51.81 87 PRO A CA 1
ATOM 621 C C . PRO A 1 87 ? -23.394 2.123 51.793 1.00 51.81 87 PRO A C 1
ATOM 623 O O . PRO A 1 87 ? -23.263 1.906 53.002 1.00 51.81 87 PRO A O 1
ATOM 626 N N . PRO A 1 88 ? -24.386 2.919 51.348 1.00 46.69 88 PRO A N 1
ATOM 627 C CA . PRO A 1 88 ? -25.366 3.525 52.245 1.00 46.69 88 PRO A CA 1
ATOM 628 C C . PRO A 1 88 ? -26.402 2.491 52.715 1.00 46.69 88 PRO A C 1
ATOM 630 O O . PRO A 1 88 ? -27.195 1.975 51.927 1.00 46.69 88 PRO A O 1
ATOM 633 N N . ARG A 1 89 ? -26.446 2.215 54.025 1.00 36.09 89 ARG A N 1
ATOM 634 C CA . ARG A 1 89 ? -27.550 1.464 54.646 1.00 36.09 89 ARG A CA 1
ATOM 635 C C . ARG A 1 89 ? -28.727 2.400 54.930 1.00 36.09 89 ARG A C 1
ATOM 637 O O . ARG A 1 89 ? -28.712 3.113 55.928 1.00 36.09 89 ARG A O 1
ATOM 644 N N . PHE A 1 90 ? -29.766 2.351 54.099 1.00 35.72 90 PHE A N 1
ATOM 645 C CA . PHE A 1 90 ? -31.074 2.914 54.448 1.00 35.72 90 PHE A CA 1
ATOM 646 C C . PHE A 1 90 ? -31.896 1.906 55.272 1.00 35.72 90 PHE A C 1
ATOM 648 O O . PHE A 1 90 ? -32.026 0.757 54.846 1.00 35.72 90 PHE A O 1
ATOM 655 N N . PRO A 1 91 ? -32.493 2.303 56.411 1.00 47.41 91 PRO A N 1
ATOM 656 C CA . PRO A 1 91 ? -33.545 1.530 57.058 1.00 47.41 91 PRO A CA 1
ATOM 657 C C . PRO A 1 91 ? -34.898 1.776 56.368 1.00 47.41 91 PRO A C 1
ATOM 659 O O . PRO A 1 91 ? -35.297 2.917 56.132 1.00 47.41 91 PRO A O 1
ATOM 662 N N . SER A 1 92 ? -35.631 0.705 56.070 1.00 33.66 92 SER A N 1
ATOM 663 C CA . SER A 1 92 ? -36.971 0.779 55.475 1.00 33.66 92 SER A CA 1
ATOM 664 C C . SER A 1 92 ? -37.988 1.400 56.440 1.00 33.66 92 SER A C 1
ATOM 666 O O . SER A 1 92 ? -38.151 0.908 57.556 1.00 33.66 92 SER A O 1
ATOM 668 N N . ARG A 1 93 ? -38.738 2.425 56.005 1.00 34.44 93 ARG A N 1
ATOM 669 C CA . ARG A 1 93 ? -39.868 2.983 56.776 1.00 34.44 93 ARG A CA 1
ATOM 670 C C . ARG A 1 93 ? -41.102 3.283 55.915 1.00 34.44 93 ARG A C 1
ATOM 672 O O . ARG A 1 93 ? -41.507 4.431 55.757 1.00 34.44 93 ARG A O 1
ATOM 679 N N . SER A 1 94 ? -41.728 2.228 55.398 1.00 34.97 94 SER A N 1
ATOM 680 C CA . SER A 1 94 ? -43.127 2.258 54.942 1.00 34.97 94 SER A CA 1
ATOM 681 C C . SER A 1 94 ? -44.048 2.523 56.151 1.00 34.97 94 SER A C 1
ATOM 683 O O . SER A 1 94 ? -43.945 1.800 57.137 1.00 34.97 94 SER A O 1
ATOM 685 N N . SER A 1 95 ? -44.848 3.592 56.253 1.00 40.22 95 SER A N 1
ATOM 686 C CA . SER A 1 95 ? -45.891 4.138 55.353 1.00 40.22 95 SER A CA 1
ATOM 687 C C . SER A 1 95 ? -47.275 3.484 55.542 1.00 40.22 95 SER A C 1
ATOM 689 O O . SER A 1 95 ? -47.714 2.690 54.714 1.00 40.22 95 SER A O 1
ATOM 691 N N . SER A 1 96 ? -47.953 3.831 56.645 1.00 32.66 96 SER A N 1
ATOM 692 C CA . SER A 1 96 ? -49.371 3.554 56.958 1.00 32.66 96 SER A CA 1
ATOM 693 C C . SER A 1 96 ? -49.733 4.307 58.262 1.00 32.66 96 SER A C 1
ATOM 695 O O . SER A 1 96 ? -48.887 4.340 59.150 1.00 32.66 96 SER A O 1
ATOM 697 N N . THR A 1 97 ? -50.881 4.963 58.493 1.00 32.47 97 THR A N 1
ATOM 698 C CA . THR A 1 97 ? -52.026 5.305 57.620 1.00 32.47 97 THR A CA 1
ATOM 699 C C . THR A 1 97 ? -52.565 6.697 57.993 1.00 32.47 97 THR A C 1
ATOM 701 O O . THR A 1 97 ? -52.650 7.022 59.173 1.00 32.47 97 THR A O 1
ATOM 704 N N . ALA A 1 98 ? -53.036 7.464 57.011 1.00 39.34 98 ALA A N 1
ATOM 705 C CA . ALA A 1 98 ? -54.043 8.523 57.158 1.00 39.34 98 ALA A CA 1
ATOM 706 C C . ALA A 1 98 ? -54.763 8.610 55.799 1.00 39.34 98 ALA A C 1
ATOM 708 O O . ALA A 1 98 ? -54.059 8.601 54.786 1.00 39.34 98 ALA A O 1
ATOM 709 N N . PRO A 1 99 ? -56.114 8.611 55.732 1.00 54.00 99 PRO A N 1
ATOM 710 C CA . PRO A 1 99 ? -56.897 9.749 56.239 1.00 54.00 99 PRO A CA 1
ATOM 711 C C . PRO A 1 99 ? -58.294 9.420 56.825 1.00 54.00 99 PRO A C 1
ATOM 713 O O . PRO A 1 99 ? -58.946 8.483 56.376 1.00 54.00 99 PRO A O 1
ATOM 716 N N . ASN A 1 100 ? -58.833 10.283 57.704 1.00 32.94 100 ASN A N 1
ATOM 717 C CA . ASN A 1 100 ? -60.153 10.908 57.473 1.00 32.94 100 ASN A CA 1
ATOM 718 C C . ASN A 1 100 ? -60.484 12.061 58.447 1.00 32.94 100 ASN A C 1
ATOM 720 O O . ASN A 1 100 ? -59.852 12.212 59.488 1.00 32.94 100 ASN A O 1
ATOM 724 N N . VAL A 1 101 ? -61.522 12.834 58.109 1.00 48.97 101 VAL A N 1
ATOM 725 C CA . VAL A 1 101 ? -62.155 13.886 58.933 1.00 48.97 101 VAL A CA 1
ATOM 726 C C . VAL A 1 101 ? -63.630 13.513 59.147 1.00 48.97 101 VAL A C 1
ATOM 728 O O . VAL A 1 101 ? -64.285 13.140 58.174 1.00 48.97 101 VAL A O 1
ATOM 731 N N . PRO A 1 102 ? -64.186 13.610 60.375 1.00 50.28 102 PRO A N 1
ATOM 732 C CA . PRO A 1 102 ? -65.393 14.445 60.524 1.00 50.28 102 PRO A CA 1
ATOM 733 C C . PRO A 1 102 ? -65.613 15.131 61.900 1.00 50.28 102 PRO A C 1
ATOM 735 O O . PRO A 1 102 ? -65.561 14.496 62.942 1.00 50.28 102 PRO A O 1
ATOM 738 N N . ARG A 1 103 ? -65.997 16.419 61.832 1.00 35.12 103 ARG A N 1
ATOM 739 C CA . ARG A 1 103 ? -67.049 17.161 62.589 1.00 35.12 103 ARG A CA 1
ATOM 740 C C . ARG A 1 103 ? -67.369 16.897 64.087 1.00 35.12 103 ARG A C 1
ATOM 742 O O . ARG A 1 103 ? -67.669 15.782 64.485 1.00 35.12 103 ARG A O 1
ATOM 749 N N . SER A 1 104 ? -67.715 18.020 64.751 1.00 33.47 104 SER A N 1
ATOM 750 C CA . SER A 1 104 ? -68.578 18.166 65.957 1.00 33.47 104 SER A CA 1
ATOM 751 C C . SER A 1 104 ? -67.964 17.791 67.324 1.00 33.47 104 SER A C 1
ATOM 753 O O . SER A 1 104 ? -67.043 16.990 67.369 1.00 33.47 104 SER A O 1
ATOM 755 N N . SER A 1 105 ? -68.406 18.347 68.469 1.00 30.77 105 SER A N 1
ATOM 756 C CA . SER A 1 105 ? -69.492 19.327 68.737 1.00 30.77 105 SER A CA 1
ATOM 757 C C . SER A 1 105 ? -69.220 20.246 69.957 1.00 30.77 105 SER A C 1
ATOM 759 O O . SER A 1 105 ? -68.305 20.010 70.738 1.00 30.77 105 SER A O 1
ATOM 761 N N . THR A 1 106 ? -70.064 21.273 70.140 1.00 41.34 106 THR A N 1
ATOM 762 C CA . THR A 1 106 ? -70.321 22.033 71.398 1.00 41.34 106 THR A CA 1
ATOM 763 C C . THR A 1 106 ? -71.118 21.163 72.419 1.00 41.34 106 THR A C 1
ATOM 765 O O . THR A 1 106 ? -71.478 20.052 72.007 1.00 41.34 106 THR A O 1
ATOM 768 N N . PRO A 1 107 ? -71.382 21.520 73.718 1.00 46.12 107 PRO A N 1
ATOM 769 C CA . PRO A 1 107 ? -71.747 22.809 74.390 1.00 46.12 107 PRO A CA 1
ATOM 770 C C . PRO A 1 107 ? -70.667 23.335 75.387 1.00 46.12 107 PRO A C 1
ATOM 772 O O . PRO A 1 107 ? -69.635 22.692 75.516 1.00 46.12 107 PRO A O 1
ATOM 775 N N . ALA A 1 108 ? -70.700 24.508 76.057 1.00 36.19 108 ALA A N 1
ATOM 776 C CA . ALA A 1 108 ? -71.712 25.502 76.510 1.00 36.19 108 ALA A CA 1
ATOM 777 C C . ALA A 1 108 ? -72.349 25.261 77.915 1.00 36.19 108 ALA A C 1
ATOM 779 O O . ALA A 1 108 ? -72.489 24.111 78.308 1.00 36.19 108 ALA A O 1
ATOM 780 N N . VAL A 1 109 ? -72.784 26.351 78.603 1.00 30.27 109 VAL A N 1
ATOM 781 C CA . VAL A 1 109 ? -73.457 26.429 79.950 1.00 30.27 109 VAL A CA 1
ATOM 782 C C . VAL A 1 109 ? -72.512 26.246 81.171 1.00 30.27 109 VAL A C 1
ATOM 784 O O . VAL A 1 109 ? -71.685 25.347 81.141 1.00 30.27 109 VAL A O 1
ATOM 787 N N . SER A 1 110 ? -72.555 26.992 82.300 1.00 27.98 110 SER A N 1
ATOM 788 C CA . SER A 1 110 ? -73.122 28.321 82.678 1.00 27.98 110 SER A CA 1
ATOM 789 C C . SER A 1 110 ? -72.559 28.817 84.040 1.00 27.98 110 SER A C 1
ATOM 791 O O . SER A 1 110 ? -71.982 28.035 84.790 1.00 27.98 110 SER A O 1
ATOM 793 N N . SER A 1 111 ? -72.788 30.093 84.397 1.00 40.53 111 SER A N 1
ATOM 794 C CA . SER A 1 111 ? -72.625 30.656 85.765 1.00 40.53 111 SER A CA 1
ATOM 795 C C . SER A 1 111 ? -73.731 30.190 86.743 1.00 40.53 111 SER A C 1
ATOM 797 O O . SER A 1 111 ? -74.737 29.644 86.282 1.00 40.53 111 SER A O 1
ATOM 799 N N . PRO A 1 112 ? -73.617 30.446 88.071 1.00 46.09 112 PRO A N 1
ATOM 800 C CA . PRO A 1 112 ? -74.363 31.587 88.651 1.00 46.09 112 PRO A CA 1
ATOM 801 C C . PRO A 1 112 ? -73.709 32.286 89.881 1.00 46.09 112 PRO A C 1
ATOM 803 O O . PRO A 1 112 ? -72.597 31.971 90.292 1.00 46.09 112 PRO A O 1
ATOM 806 N N . LEU A 1 113 ? -74.422 33.272 90.449 1.00 40.91 113 LEU A N 1
ATOM 807 C CA . LEU A 1 113 ? -74.119 34.035 91.680 1.00 40.91 113 LEU A CA 1
ATOM 808 C C . LEU A 1 113 ? -74.664 33.328 92.954 1.00 40.91 113 LEU A C 1
ATOM 810 O O . LEU A 1 113 ? -75.507 32.446 92.815 1.00 40.91 113 LEU A O 1
ATOM 814 N N . VAL A 1 114 ? -74.313 33.824 94.164 1.00 35.31 114 VAL A N 1
ATOM 815 C CA . VAL A 1 114 ? -75.237 34.325 95.241 1.00 35.31 114 VAL A CA 1
ATOM 816 C C . VAL A 1 114 ? -74.728 34.124 96.701 1.00 35.31 114 VAL A C 1
ATOM 818 O O . VAL A 1 114 ? -74.304 33.042 97.079 1.00 35.31 114 VAL A O 1
ATOM 821 N N . ALA A 1 115 ? -74.932 35.171 97.525 1.00 32.78 115 ALA A N 1
ATOM 822 C CA . ALA A 1 115 ? -75.079 35.223 99.002 1.00 32.78 115 ALA A CA 1
ATOM 823 C C . ALA A 1 115 ? -73.881 35.171 99.991 1.00 32.78 115 ALA A C 1
ATOM 825 O O . ALA A 1 115 ? -72.847 34.546 99.798 1.00 32.78 115 ALA A O 1
ATOM 826 N N . SER A 1 116 ? -74.139 35.851 101.117 1.00 39.81 116 SER A N 1
ATOM 827 C CA . SER A 1 116 ? -73.468 35.883 102.430 1.00 39.81 116 SER A CA 1
ATOM 828 C C . SER A 1 116 ? -74.572 35.591 103.478 1.00 39.81 116 SER A C 1
ATOM 830 O O . SER A 1 116 ? -75.723 35.938 103.177 1.00 39.81 116 SER A O 1
ATOM 832 N N . PRO A 1 117 ? -74.327 34.940 104.644 1.00 41.91 117 PRO A N 1
ATOM 833 C CA . PRO A 1 117 ? -73.930 35.698 105.848 1.00 41.91 117 PRO A CA 1
ATOM 834 C C . PRO A 1 117 ? -73.099 34.927 106.919 1.00 41.91 117 PRO A C 1
ATOM 836 O O . PRO A 1 117 ? -72.761 33.756 106.788 1.00 41.91 117 PRO A O 1
ATOM 839 N N . GLN A 1 118 ? -72.800 35.631 108.017 1.00 35.97 118 GLN A N 1
ATOM 840 C CA . GLN A 1 118 ? -72.240 35.178 109.311 1.00 35.97 118 GLN A CA 1
ATOM 841 C C . GLN A 1 118 ? -73.300 34.523 110.255 1.00 35.97 118 GLN A C 1
ATOM 843 O O . GLN A 1 118 ? -74.484 34.574 109.919 1.00 35.97 118 GLN A O 1
ATOM 848 N N . PRO A 1 119 ? -72.993 34.125 111.523 1.00 54.22 119 PRO A N 1
ATOM 849 C CA . PRO A 1 119 ? -71.804 33.438 112.092 1.00 54.22 119 PRO A CA 1
ATOM 850 C C . PRO A 1 119 ? -72.153 32.338 113.149 1.00 54.22 119 PRO A C 1
ATOM 852 O O . PRO A 1 119 ? -73.272 32.322 113.666 1.00 54.22 119 PRO A O 1
ATOM 855 N N . LYS A 1 120 ? -71.165 31.532 113.606 1.00 34.28 120 LYS A N 1
ATOM 856 C CA . LYS A 1 120 ? -70.899 31.174 115.040 1.00 34.28 120 LYS A CA 1
ATOM 857 C C . LYS A 1 120 ? -69.740 30.168 115.209 1.00 34.28 120 LYS A C 1
ATOM 859 O O . LYS A 1 120 ? -69.563 29.296 114.377 1.00 34.28 120 LYS A O 1
ATOM 864 N N . TYR A 1 121 ? -68.993 30.287 116.313 1.00 39.47 121 TYR A N 1
ATOM 865 C CA . TYR A 1 121 ? -67.879 29.399 116.707 1.00 39.47 121 TYR A CA 1
ATOM 866 C C . TYR A 1 121 ? -68.362 28.014 117.190 1.00 39.47 121 TYR A C 1
ATOM 868 O O . TYR A 1 121 ? -69.437 27.933 117.794 1.00 39.47 121 TYR A O 1
ATOM 876 N N . PRO A 1 122 ? -67.540 26.955 117.038 1.00 41.91 122 PRO A N 1
ATOM 877 C CA . PRO A 1 122 ? -66.704 26.512 118.167 1.00 41.91 122 PRO A CA 1
ATOM 878 C C . PRO A 1 122 ? -65.241 26.156 117.802 1.00 41.91 122 PRO A C 1
ATOM 880 O O . PRO A 1 122 ? -64.880 25.923 116.652 1.00 41.91 122 PRO A O 1
ATOM 883 N N . VAL A 1 123 ? -64.368 26.090 118.816 1.00 48.12 123 VAL A N 1
ATOM 884 C CA . VAL A 1 123 ? -62.889 26.136 118.688 1.00 48.12 123 VAL A CA 1
ATOM 885 C C . VAL A 1 123 ? -62.240 24.784 118.305 1.00 48.12 123 VAL A C 1
ATOM 887 O O . VAL A 1 123 ? -61.187 24.416 118.812 1.00 48.12 123 VAL A O 1
ATOM 890 N N . HIS A 1 124 ? -62.851 24.042 117.379 1.00 47.50 124 HIS A N 1
ATOM 891 C CA . HIS A 1 124 ? -62.225 22.882 116.721 1.00 47.50 124 HIS A CA 1
ATOM 892 C C . HIS A 1 124 ? -62.025 23.089 115.211 1.00 47.50 124 HIS A C 1
ATOM 894 O O . HIS A 1 124 ? -61.063 22.559 114.652 1.00 47.50 124 HIS A O 1
ATOM 900 N N . GLU A 1 125 ? -62.835 23.933 114.559 1.00 48.22 125 GLU A N 1
ATOM 901 C CA . GLU A 1 125 ? -62.669 24.244 113.131 1.00 48.22 125 GLU A CA 1
ATOM 902 C C . GLU A 1 125 ? -61.354 24.962 112.821 1.00 48.22 125 GLU A C 1
ATOM 904 O O . GLU A 1 125 ? -60.797 24.739 111.758 1.00 48.22 125 GLU A O 1
ATOM 909 N N . LEU A 1 126 ? -60.784 25.747 113.743 1.00 51.78 126 LEU A N 1
ATOM 910 C CA . LEU A 1 126 ? -59.475 26.384 113.530 1.00 51.78 126 LEU A CA 1
ATOM 911 C C . LEU A 1 126 ? -58.337 25.373 113.326 1.00 51.78 126 LEU A C 1
ATOM 913 O O . LEU A 1 126 ? -57.371 25.683 112.633 1.00 51.78 126 LEU A O 1
ATOM 917 N N . ARG A 1 127 ? -58.455 24.159 113.881 1.00 56.25 127 ARG A N 1
ATOM 918 C CA . ARG A 1 127 ? -57.484 23.087 113.642 1.00 56.25 127 ARG A CA 1
ATOM 919 C C . ARG A 1 127 ? -57.729 22.406 112.298 1.00 56.25 127 ARG A C 1
ATOM 921 O O . ARG A 1 127 ? -56.799 22.314 111.510 1.00 56.25 127 ARG A O 1
ATOM 928 N N . ALA A 1 128 ? -58.975 22.035 112.001 1.00 57.81 128 ALA A N 1
ATOM 929 C CA . ALA A 1 128 ? -59.343 21.461 110.705 1.00 57.81 128 ALA A CA 1
ATOM 930 C C . ALA A 1 128 ? -59.075 22.428 109.533 1.00 57.81 128 ALA A C 1
ATOM 932 O O . ALA A 1 128 ? -58.661 21.998 108.465 1.00 57.81 128 ALA A O 1
ATOM 933 N N . SER A 1 129 ? -59.247 23.735 109.745 1.00 60.34 129 SER A N 1
ATOM 934 C CA . SER A 1 129 ? -58.968 24.800 108.779 1.00 60.34 129 SER A CA 1
ATOM 935 C C . SER A 1 129 ? -57.468 25.063 108.626 1.00 60.34 129 SER A C 1
ATOM 937 O O . SER A 1 129 ? -57.018 25.269 107.505 1.00 60.34 129 SER A O 1
ATOM 939 N N . ALA A 1 130 ? -56.669 24.987 109.698 1.00 64.81 130 ALA A N 1
ATOM 940 C CA . ALA A 1 130 ? -55.209 25.033 109.588 1.00 64.81 130 ALA A CA 1
ATOM 941 C C . ALA A 1 130 ? -54.646 23.781 108.890 1.00 64.81 130 ALA A C 1
ATOM 943 O O . ALA A 1 130 ? -53.755 23.894 108.053 1.00 64.81 130 ALA A O 1
ATOM 944 N N . GLU A 1 131 ? -55.194 22.600 109.181 1.00 71.19 131 GLU A N 1
ATOM 945 C CA . GLU A 1 131 ? -54.835 21.337 108.526 1.00 71.19 131 GLU A CA 1
ATOM 946 C C . GLU A 1 131 ? -55.313 21.321 107.054 1.00 71.19 131 GLU A C 1
ATOM 948 O O . GLU A 1 131 ? -54.561 20.888 106.184 1.00 71.19 131 GLU A O 1
ATOM 953 N N . GLN A 1 132 ? -56.472 21.912 106.724 1.00 73.31 132 GLN A N 1
ATOM 954 C CA . GLN A 1 132 ? -56.889 22.179 105.336 1.00 73.31 132 GLN A CA 1
ATOM 955 C C . GLN A 1 132 ? -56.007 23.216 104.632 1.00 73.31 132 GLN A C 1
ATOM 957 O O . GLN A 1 132 ? -55.692 23.021 103.465 1.00 73.31 132 GLN A O 1
ATOM 962 N N . ALA A 1 133 ? -55.600 24.298 105.298 1.00 76.56 133 ALA A N 1
ATOM 963 C CA . ALA A 1 133 ? -54.733 25.320 104.711 1.00 76.56 133 ALA A CA 1
ATOM 964 C C . ALA A 1 133 ? -53.315 24.781 104.461 1.00 76.56 133 ALA A C 1
ATOM 966 O O . ALA A 1 133 ? -52.699 25.115 103.451 1.00 76.56 133 ALA A O 1
ATOM 967 N N . LEU A 1 134 ? -52.815 23.899 105.335 1.00 76.50 134 LEU A N 1
ATOM 968 C CA . LEU A 1 134 ? -51.582 23.146 105.107 1.00 76.50 134 LEU A CA 1
ATOM 969 C C . LEU A 1 134 ? -51.745 22.149 103.955 1.00 76.50 134 LEU A C 1
ATOM 971 O O . LEU A 1 134 ? -50.915 22.161 103.055 1.00 76.50 134 LEU A O 1
ATOM 975 N N . ALA A 1 135 ? -52.832 21.374 103.906 1.00 78.94 135 ALA A N 1
ATOM 976 C CA . ALA A 1 135 ? -53.109 20.472 102.785 1.00 78.94 135 ALA A CA 1
ATOM 977 C C . ALA A 1 135 ? -53.281 21.223 101.449 1.00 78.94 135 ALA A C 1
ATOM 979 O O . ALA A 1 135 ? -52.810 20.754 100.414 1.00 78.94 135 ALA A O 1
ATOM 980 N N . GLN A 1 136 ? -53.888 22.416 101.460 1.00 80.38 136 GLN A N 1
ATOM 981 C CA . GLN A 1 136 ? -53.939 23.318 100.309 1.00 80.38 136 GLN A CA 1
ATOM 982 C C . GLN A 1 136 ? -52.531 23.766 99.921 1.00 80.38 136 GLN A C 1
ATOM 984 O O . GLN A 1 136 ? -52.127 23.502 98.796 1.00 80.38 136 GLN A O 1
ATOM 989 N N . GLN A 1 137 ? -51.742 24.319 100.845 1.00 83.50 137 GLN A N 1
ATOM 990 C CA . GLN A 1 137 ? -50.355 24.733 100.597 1.00 83.50 137 GLN A CA 1
ATOM 991 C C . GLN A 1 137 ? -49.441 23.590 100.129 1.00 83.50 137 GLN A C 1
ATOM 993 O O . GLN A 1 137 ? -48.526 23.820 99.341 1.00 83.50 137 GLN A O 1
ATOM 998 N N . GLU A 1 138 ? -49.657 22.359 100.588 1.00 83.31 138 GLU A N 1
ATOM 999 C CA . GLU A 1 138 ? -48.937 21.169 100.125 1.00 83.31 138 GLU A CA 1
ATOM 1000 C C . GLU A 1 138 ? -49.422 20.718 98.744 1.00 83.31 138 GLU A C 1
ATOM 1002 O O . GLU A 1 138 ? -48.594 20.390 97.896 1.00 83.31 138 GLU A O 1
ATOM 1007 N N . SER A 1 139 ? -50.726 20.799 98.457 1.00 83.44 139 SER A N 1
ATOM 1008 C CA . SER A 1 139 ? -51.262 20.563 97.110 1.00 83.44 139 SER A CA 1
ATOM 1009 C C . SER A 1 139 ? -50.822 21.636 96.105 1.00 83.44 139 SER A C 1
ATOM 1011 O O . SER A 1 139 ? -50.518 21.303 94.965 1.00 83.44 139 SER A O 1
ATOM 1013 N N . GLU A 1 140 ? -50.687 22.896 96.528 1.00 84.81 140 GLU A N 1
ATOM 1014 C CA . GLU A 1 140 ? -50.163 24.013 95.737 1.00 84.81 140 GLU A CA 1
ATOM 1015 C C . GLU A 1 140 ? -48.663 23.849 95.490 1.00 84.81 140 GLU A C 1
ATOM 1017 O O . GLU A 1 140 ? -48.216 23.987 94.356 1.00 84.81 140 GLU A O 1
ATOM 1022 N N . LYS A 1 141 ? -47.873 23.485 96.511 1.00 85.44 141 LYS A N 1
ATOM 1023 C CA . LYS A 1 141 ? -46.446 23.150 96.346 1.00 85.44 141 LYS A CA 1
ATOM 1024 C C . LYS A 1 141 ? -46.251 21.938 95.441 1.00 85.44 141 LYS A C 1
ATOM 1026 O O . LYS A 1 141 ? -45.354 21.965 94.606 1.00 85.44 141 LYS A O 1
ATOM 1031 N N . SER A 1 142 ? -47.093 20.915 95.574 1.00 85.38 142 SER A N 1
ATOM 1032 C CA . SER A 1 142 ? -47.101 19.744 94.696 1.00 85.38 142 SER A CA 1
ATOM 1033 C C . SER A 1 142 ? -47.439 20.148 93.261 1.00 85.38 142 SER A C 1
ATOM 1035 O O . SER A 1 142 ? -46.645 19.896 92.364 1.00 85.38 142 SER A O 1
ATOM 1037 N N . ALA A 1 143 ? -48.525 20.894 93.038 1.00 84.44 143 ALA A N 1
ATOM 1038 C CA . ALA A 1 143 ? -48.925 21.385 91.719 1.00 84.44 143 ALA A CA 1
ATOM 1039 C C . ALA A 1 143 ? -47.896 22.340 91.088 1.00 84.44 143 ALA A C 1
ATOM 1041 O O . ALA A 1 143 ? -47.706 22.310 89.874 1.00 84.44 143 ALA A O 1
ATOM 1042 N N . LEU A 1 144 ? -47.201 23.159 91.884 1.00 86.38 144 LEU A N 1
ATOM 1043 C CA . LEU A 1 144 ? -46.105 24.016 91.423 1.00 86.38 144 LEU A CA 1
ATOM 1044 C C . LEU A 1 144 ? -44.837 23.214 91.110 1.00 86.38 144 LEU A C 1
ATOM 1046 O O . LEU A 1 144 ? -44.173 23.518 90.123 1.00 86.38 144 LEU A O 1
ATOM 1050 N N . ALA A 1 145 ? -44.511 22.177 91.885 1.00 87.06 145 ALA A N 1
ATOM 1051 C CA . ALA A 1 145 ? -43.428 21.249 91.561 1.00 87.06 145 ALA A CA 1
ATOM 1052 C C . ALA A 1 145 ? -43.736 20.466 90.273 1.00 87.06 145 ALA A C 1
ATOM 1054 O O . ALA A 1 145 ? -42.873 20.341 89.407 1.00 87.06 145 ALA A O 1
ATOM 1055 N N . ASP A 1 146 ? -44.984 20.032 90.099 1.00 86.88 146 ASP A N 1
ATOM 1056 C CA . ASP A 1 146 ? -45.478 19.374 88.890 1.00 86.88 146 ASP A CA 1
ATOM 1057 C C . ASP A 1 146 ? -45.453 20.323 87.682 1.00 86.88 146 ASP A C 1
ATOM 1059 O O . ASP A 1 146 ? -45.000 19.948 86.603 1.00 86.88 146 ASP A O 1
ATOM 1063 N N . ALA A 1 147 ? -45.862 21.583 87.856 1.00 86.06 147 ALA A N 1
ATOM 1064 C CA . ALA A 1 147 ? -45.791 22.611 86.820 1.00 86.06 147 ALA A CA 1
ATOM 1065 C C . ALA A 1 147 ? -44.342 22.965 86.445 1.00 86.06 147 ALA A C 1
ATOM 1067 O O . ALA A 1 147 ? -44.045 23.121 85.263 1.00 86.06 147 ALA A O 1
ATOM 1068 N N . LEU A 1 148 ? -43.427 23.038 87.418 1.00 86.75 148 LEU A N 1
ATOM 1069 C CA . LEU A 1 148 ? -41.993 23.236 87.179 1.00 86.75 148 LEU A CA 1
ATOM 1070 C C . LEU A 1 148 ? -41.353 22.023 86.492 1.00 86.75 148 LEU A C 1
ATOM 1072 O O . LEU A 1 148 ? -40.523 22.207 85.606 1.00 86.75 148 LEU A O 1
ATOM 1076 N N . SER A 1 149 ? -41.769 20.804 86.843 1.00 88.94 149 SER A N 1
ATOM 1077 C CA . SER A 1 149 ? -41.352 19.563 86.179 1.00 88.94 149 SER A CA 1
ATOM 1078 C C . SER A 1 149 ? -41.811 19.543 84.716 1.00 88.94 149 SER A C 1
ATOM 1080 O O . SER A 1 149 ? -40.990 19.425 83.807 1.00 88.94 149 SER A O 1
ATOM 1082 N N . ARG A 1 150 ? -43.104 19.798 84.467 1.00 87.94 150 ARG A N 1
ATOM 1083 C CA . ARG A 1 150 ? -43.690 19.912 83.118 1.00 87.94 150 ARG A CA 1
ATOM 1084 C C . ARG A 1 150 ? -43.056 21.044 82.303 1.00 87.94 150 ARG A C 1
ATOM 1086 O O . ARG A 1 150 ? -42.805 20.862 81.118 1.00 87.94 150 ARG A O 1
ATOM 1093 N N . TYR A 1 151 ? -42.741 22.186 82.921 1.00 90.75 151 TYR A N 1
ATOM 1094 C CA . TYR A 1 151 ? -42.007 23.278 82.272 1.00 90.75 151 TYR A CA 1
ATOM 1095 C C . TYR A 1 151 ? -40.548 22.904 81.972 1.00 90.75 151 TYR A C 1
ATOM 1097 O O . TYR A 1 151 ? -40.016 23.299 80.938 1.00 90.75 151 TYR A O 1
ATOM 1105 N N . GLY A 1 152 ? -39.906 22.111 82.834 1.00 90.44 152 GLY A N 1
ATOM 1106 C CA . GLY A 1 152 ? -38.592 21.520 82.583 1.00 90.44 152 GLY A CA 1
ATOM 1107 C C . GLY A 1 152 ? -38.600 20.617 81.350 1.00 90.44 152 GLY A C 1
ATOM 1108 O O . GLY A 1 152 ? -37.795 20.833 80.447 1.00 90.44 152 GLY A O 1
ATOM 1109 N N . VAL A 1 153 ? -39.560 19.687 81.278 1.00 90.81 153 VAL A N 1
ATOM 1110 C CA . VAL A 1 153 ? -39.764 18.779 80.136 1.00 90.81 153 VAL A CA 1
ATOM 1111 C C . VAL A 1 153 ? -40.069 19.558 78.853 1.00 90.81 153 VAL A C 1
ATOM 1113 O O . VAL A 1 153 ? -39.344 19.416 77.871 1.00 90.81 153 VAL A O 1
ATOM 1116 N N . ALA A 1 154 ? -41.039 20.477 78.877 1.00 88.69 154 ALA A N 1
ATOM 1117 C CA . ALA A 1 154 ? -41.370 21.314 77.721 1.00 88.69 154 ALA A CA 1
ATOM 1118 C C . ALA A 1 154 ? -40.191 22.200 77.268 1.00 88.69 154 ALA A C 1
ATOM 1120 O O . ALA A 1 154 ? -40.052 22.514 76.085 1.00 88.69 154 ALA A O 1
ATOM 1121 N N . ARG A 1 155 ? -39.301 22.597 78.191 1.00 94.31 155 ARG A N 1
ATOM 1122 C CA . ARG A 1 155 ? -38.069 23.328 77.867 1.00 94.31 155 ARG A CA 1
ATOM 1123 C C . ARG A 1 155 ? -37.007 22.425 77.237 1.00 94.31 155 ARG A C 1
ATOM 1125 O O . ARG A 1 155 ? -36.310 22.898 76.343 1.00 94.31 155 ARG A O 1
ATOM 1132 N N . THR A 1 156 ? -36.867 21.166 77.659 1.00 92.06 156 THR A N 1
ATOM 1133 C CA . THR A 1 156 ? -35.976 20.208 76.981 1.00 92.06 156 THR A CA 1
ATOM 1134 C C . THR A 1 156 ? -36.508 19.831 75.602 1.00 92.06 156 THR A C 1
ATOM 1136 O O . THR A 1 156 ? -35.758 19.953 74.640 1.00 92.06 156 THR A O 1
ATOM 1139 N N . GLU A 1 157 ? -37.804 19.537 75.470 1.00 92.19 157 GLU A N 1
ATOM 1140 C CA . GLU A 1 157 ? -38.469 19.266 74.185 1.00 92.19 157 GLU A CA 1
ATOM 1141 C C . GLU A 1 157 ? -38.323 20.451 73.214 1.00 92.19 157 GLU A C 1
ATOM 1143 O O . GLU A 1 157 ? -37.979 20.272 72.049 1.00 92.19 157 GLU A O 1
ATOM 1148 N N . SER A 1 158 ? -38.503 21.687 73.696 1.00 90.69 158 SER A N 1
ATOM 1149 C CA . SER A 1 158 ? -38.303 22.910 72.903 1.00 90.69 158 SER A CA 1
ATOM 1150 C C . SER A 1 158 ? -36.845 23.097 72.451 1.00 90.69 158 SER A C 1
ATOM 1152 O O . SER A 1 158 ? -36.593 23.508 71.317 1.00 90.69 158 SER A O 1
ATOM 1154 N N . LEU A 1 159 ? -35.868 22.750 73.298 1.00 94.25 159 LEU A N 1
ATOM 1155 C CA . LEU A 1 159 ? -34.444 22.777 72.941 1.00 94.25 159 LEU A CA 1
ATOM 1156 C C . LEU A 1 159 ? -34.051 21.650 71.975 1.00 94.25 159 LEU A C 1
ATOM 1158 O O . LEU A 1 159 ? -33.144 21.840 71.166 1.00 94.25 159 LEU A O 1
ATOM 1162 N N . GLU A 1 160 ? -34.707 20.495 72.038 1.00 93.12 160 GLU A N 1
ATOM 1163 C CA . GLU A 1 160 ? -34.491 19.375 71.117 1.00 93.12 160 GLU A CA 1
ATOM 1164 C C . GLU A 1 160 ? -35.124 19.658 69.754 1.00 93.12 160 GLU A C 1
ATOM 1166 O O . GLU A 1 160 ? -34.414 19.624 68.752 1.00 93.12 160 GLU A O 1
ATOM 1171 N N . ALA A 1 161 ? -36.376 20.119 69.709 1.00 91.75 161 ALA A N 1
ATOM 1172 C CA . ALA A 1 161 ? -37.017 20.593 68.482 1.00 91.75 161 ALA A CA 1
ATOM 1173 C C . ALA A 1 161 ? -36.235 21.747 67.819 1.00 91.75 161 ALA A C 1
ATOM 1175 O O . ALA A 1 161 ? -36.134 21.811 66.594 1.00 91.75 161 ALA A O 1
ATOM 1176 N N . ALA A 1 162 ? -35.625 22.647 68.603 1.00 93.56 162 ALA A N 1
ATOM 1177 C CA . ALA A 1 162 ? -34.749 23.691 68.069 1.00 93.56 162 ALA A CA 1
ATOM 1178 C C . ALA A 1 162 ? -33.462 23.127 67.433 1.00 93.56 162 ALA A C 1
ATOM 1180 O O . ALA A 1 162 ? -33.039 23.628 66.388 1.00 93.56 162 ALA A O 1
ATOM 1181 N N . LYS A 1 163 ? -32.861 22.078 68.019 1.00 94.38 163 LYS A N 1
ATOM 1182 C CA . LYS A 1 163 ? -31.707 21.368 67.437 1.00 94.38 163 LYS A CA 1
ATOM 1183 C C . LYS A 1 163 ? -32.091 20.621 66.163 1.00 94.38 163 LYS A C 1
ATOM 1185 O O . LYS A 1 163 ? -31.396 20.776 65.167 1.00 94.38 163 LYS A O 1
ATOM 1190 N N . GLU A 1 164 ? -33.192 19.869 66.163 1.00 94.00 164 GLU A N 1
ATOM 1191 C CA . GLU A 1 164 ? -33.680 19.148 64.978 1.00 94.00 164 GLU A CA 1
ATOM 1192 C C . GLU A 1 164 ? -33.976 20.108 63.819 1.00 94.00 164 GLU A C 1
ATOM 1194 O O . GLU A 1 164 ? -33.590 19.859 62.678 1.00 94.00 164 GLU A O 1
ATOM 1199 N N . LEU A 1 165 ? -34.600 21.255 64.105 1.00 93.94 165 LEU A N 1
ATOM 1200 C CA . LEU A 1 165 ? -34.897 22.277 63.102 1.00 93.94 165 LEU A CA 1
ATOM 1201 C C . LEU A 1 165 ? -33.613 22.959 62.591 1.00 93.94 165 LEU A C 1
ATOM 1203 O O . LEU A 1 165 ? -33.525 23.288 61.406 1.00 93.94 165 LEU A O 1
ATOM 1207 N N . GLN A 1 166 ? -32.587 23.131 63.433 1.00 95.06 166 GLN A N 1
ATOM 1208 C CA . GLN A 1 166 ? -31.266 23.575 62.978 1.00 95.06 166 GLN A CA 1
ATOM 1209 C C . GLN A 1 166 ? -30.566 22.512 62.114 1.00 95.06 166 GLN A C 1
ATOM 1211 O O . GLN A 1 166 ? -30.136 22.843 61.011 1.00 95.06 166 GLN A O 1
ATOM 1216 N N . GLN A 1 167 ? -30.527 21.247 62.539 1.00 95.00 167 GLN A N 1
ATOM 1217 C CA . GLN A 1 167 ? -29.958 20.148 61.753 1.00 95.00 167 GLN A CA 1
ATOM 1218 C C . GLN A 1 167 ? -30.658 20.025 60.391 1.00 95.00 167 GLN A C 1
ATOM 1220 O O . GLN A 1 167 ? -29.997 19.977 59.359 1.00 95.00 167 GLN A O 1
ATOM 1225 N N . SER A 1 168 ? -31.991 20.091 60.354 1.00 93.81 168 SER A N 1
ATOM 1226 C CA . SER A 1 168 ? -32.771 20.063 59.111 1.00 93.81 168 SER A CA 1
ATOM 1227 C C . SER A 1 168 ? -32.455 21.249 58.182 1.00 93.81 168 SER A C 1
ATOM 1229 O O . SER A 1 168 ? -32.453 21.097 56.957 1.00 93.81 168 SER A O 1
ATOM 1231 N N . ARG A 1 169 ? -32.122 22.430 58.728 1.00 94.19 169 ARG A N 1
ATOM 1232 C CA . ARG A 1 169 ? -31.626 23.576 57.938 1.00 94.19 169 ARG A CA 1
ATOM 1233 C C . ARG A 1 169 ? -30.222 23.336 57.389 1.00 94.19 169 ARG A C 1
ATOM 1235 O O . ARG A 1 169 ? -29.978 23.681 56.236 1.00 94.19 169 ARG A O 1
ATOM 1242 N N . GLU A 1 170 ? -29.322 22.760 58.180 1.00 95.75 170 GLU A N 1
ATOM 1243 C CA . GLU A 1 170 ? -27.953 22.427 57.766 1.00 95.75 170 GLU A CA 1
ATOM 1244 C C . GLU A 1 170 ? -27.957 21.335 56.680 1.00 95.75 170 GLU A C 1
ATOM 1246 O O . GLU A 1 170 ? -27.340 21.509 55.629 1.00 95.75 170 GLU A O 1
ATOM 1251 N N . GLU A 1 171 ? -28.766 20.284 56.846 1.00 95.25 171 GLU A N 1
ATOM 1252 C CA . GLU A 1 171 ? -29.032 19.261 55.826 1.00 95.25 171 GLU A CA 1
ATOM 1253 C C . GLU A 1 171 ? -29.647 19.866 54.554 1.00 95.25 171 GLU A C 1
ATOM 1255 O O . GLU A 1 171 ? -29.201 19.563 53.448 1.00 95.25 171 GLU A O 1
ATOM 1260 N N . SER A 1 172 ? -30.615 20.782 54.684 1.00 92.75 172 SER A N 1
ATOM 1261 C CA . SER A 1 172 ? -31.209 21.488 53.537 1.00 92.75 172 SER A CA 1
ATOM 1262 C C . SER A 1 172 ? -30.194 22.362 52.789 1.00 92.75 172 SER A C 1
ATOM 1264 O O . SER A 1 172 ? -30.248 22.458 51.561 1.00 92.75 172 SER A O 1
ATOM 1266 N N . GLN A 1 173 ? -29.250 22.992 53.496 1.00 94.88 173 GLN A N 1
ATOM 1267 C CA . GLN A 1 173 ? -28.164 23.763 52.881 1.00 94.88 173 GLN A CA 1
ATOM 1268 C C . GLN A 1 173 ? -27.144 22.849 52.189 1.00 94.88 173 GLN A C 1
ATOM 1270 O O . GLN A 1 173 ? -26.756 23.131 51.054 1.00 94.88 173 GLN A O 1
ATOM 1275 N N . ALA A 1 174 ? -26.770 21.728 52.812 1.00 94.62 174 ALA A N 1
ATOM 1276 C CA . ALA A 1 174 ? -25.886 20.727 52.218 1.00 94.62 174 ALA A CA 1
ATOM 1277 C C . ALA A 1 174 ? -26.500 20.091 50.957 1.00 94.62 174 ALA A C 1
ATOM 1279 O O . ALA A 1 174 ? -25.827 19.964 49.932 1.00 94.62 174 ALA A O 1
ATOM 1280 N N . LEU A 1 175 ? -27.797 19.761 50.990 1.00 94.31 175 LEU A N 1
ATOM 1281 C CA . LEU A 1 175 ? -28.548 19.289 49.824 1.00 94.31 175 LEU A CA 1
ATOM 1282 C C . LEU A 1 175 ? -28.601 20.350 48.721 1.00 94.31 175 LEU A C 1
ATOM 1284 O O . LEU A 1 175 ? -28.346 20.021 47.565 1.00 94.31 175 LEU A O 1
ATOM 1288 N N . LYS A 1 176 ? -28.853 21.623 49.056 1.00 95.38 176 LYS A N 1
ATOM 1289 C CA . LYS A 1 176 ? -28.842 22.718 48.074 1.00 95.38 176 LYS A CA 1
ATOM 1290 C C . LYS A 1 176 ? -27.473 22.877 47.403 1.00 95.38 176 LYS A C 1
ATOM 1292 O O . LYS A 1 176 ? -27.418 22.974 46.181 1.00 95.38 176 LYS A O 1
ATOM 1297 N N . GLY A 1 177 ? -26.383 22.843 48.172 1.00 95.38 177 GLY A N 1
ATOM 1298 C CA . GLY A 1 177 ? -25.023 22.870 47.624 1.00 95.38 177 GLY A CA 1
ATOM 1299 C C . GLY A 1 177 ? -24.734 21.668 46.719 1.00 95.38 177 GLY A C 1
ATOM 1300 O O . GLY A 1 177 ? -24.162 21.824 45.644 1.00 95.38 177 GLY A O 1
ATOM 1301 N N . ARG A 1 178 ? -25.207 20.472 47.097 1.00 94.94 178 ARG A N 1
ATOM 1302 C CA . ARG A 1 178 ? -25.072 19.256 46.282 1.00 94.94 178 ARG A CA 1
ATOM 1303 C C . ARG A 1 178 ? -25.889 19.304 44.986 1.00 94.94 178 ARG A C 1
ATOM 1305 O O . ARG A 1 178 ? -25.415 18.796 43.977 1.00 94.94 178 ARG A O 1
ATOM 1312 N N . VAL A 1 179 ? -27.071 19.924 44.987 1.00 94.31 179 VAL A N 1
ATOM 1313 C CA . VAL A 1 179 ? -27.846 20.179 43.758 1.00 94.31 179 VAL A CA 1
ATOM 1314 C C . VAL A 1 179 ? -27.094 21.146 42.846 1.00 94.31 179 VAL A C 1
ATOM 1316 O O . VAL A 1 179 ? -26.894 20.821 41.684 1.00 94.31 179 VAL A O 1
ATOM 1319 N N . GLN A 1 180 ? -26.581 22.263 43.373 1.00 94.94 180 GLN A N 1
ATOM 1320 C CA . GLN A 1 180 ? -25.808 23.231 42.580 1.00 94.94 180 GLN A CA 1
ATOM 1321 C C . GLN A 1 180 ? -24.524 22.626 41.986 1.00 94.94 180 GLN A C 1
ATOM 1323 O O . GLN A 1 180 ? -24.165 22.935 40.851 1.00 94.94 180 GLN A O 1
ATOM 1328 N N . GLN A 1 181 ? -23.856 21.726 42.716 1.00 95.38 181 GLN A N 1
ATOM 1329 C CA . GLN A 1 181 ? -22.722 20.963 42.191 1.00 95.38 181 GLN A CA 1
ATOM 1330 C C . GLN A 1 181 ? -23.152 20.042 41.037 1.00 95.38 181 GLN A C 1
ATOM 1332 O O . GLN A 1 181 ? -22.526 20.058 39.984 1.00 95.38 181 GLN A O 1
ATOM 1337 N N . LEU A 1 182 ? -24.252 19.296 41.192 1.00 93.69 182 LEU A N 1
ATOM 1338 C CA . LEU A 1 182 ? -24.778 18.423 40.135 1.00 93.69 182 LEU A CA 1
ATOM 1339 C C . LEU A 1 182 ? -25.276 19.202 38.905 1.00 93.69 182 LEU A C 1
ATOM 1341 O O . LEU A 1 182 ? -25.121 18.717 37.790 1.00 93.69 182 LEU A O 1
ATOM 1345 N N . GLU A 1 183 ? -25.827 20.406 39.079 1.00 94.31 183 GLU A N 1
ATOM 1346 C CA . GLU A 1 183 ? -26.184 21.315 37.978 1.00 94.31 183 GLU A CA 1
ATOM 1347 C C . GLU A 1 183 ? -24.936 21.788 37.212 1.00 94.31 183 GLU A C 1
ATOM 1349 O O . GLU A 1 183 ? -24.929 21.788 35.978 1.00 94.31 183 GLU A O 1
ATOM 1354 N N . ALA A 1 184 ? -23.857 22.134 37.923 1.00 94.69 184 ALA A N 1
ATOM 1355 C CA . ALA A 1 184 ? -22.580 22.499 37.313 1.00 94.69 184 ALA A CA 1
ATOM 1356 C C . ALA A 1 184 ? -21.926 21.309 36.585 1.00 94.69 184 ALA A C 1
ATOM 1358 O O . ALA A 1 184 ? -21.480 21.457 35.448 1.00 94.69 184 ALA A O 1
ATOM 1359 N N . ASP A 1 185 ? -21.919 20.123 37.196 1.00 93.88 185 ASP A N 1
ATOM 1360 C CA . ASP A 1 185 ? -21.361 18.902 36.604 1.00 93.88 185 ASP A CA 1
ATOM 1361 C C . ASP A 1 185 ? -22.167 18.437 35.381 1.00 93.88 185 ASP A C 1
ATOM 1363 O O . ASP A 1 185 ? -21.580 18.058 34.366 1.00 93.88 185 ASP A O 1
ATOM 1367 N N . ALA A 1 186 ? -23.500 18.538 35.425 1.00 92.19 186 ALA A N 1
ATOM 1368 C CA . ALA A 1 186 ? -24.367 18.262 34.280 1.00 92.19 186 ALA A CA 1
ATOM 1369 C C . ALA A 1 186 ? -24.126 19.246 33.126 1.00 92.19 186 ALA A C 1
ATOM 1371 O O . ALA A 1 186 ? -24.071 18.826 31.969 1.00 92.19 186 ALA A O 1
ATOM 1372 N N . LYS A 1 187 ? -23.914 20.537 33.422 1.00 95.19 187 LYS A N 1
ATOM 1373 C CA . LYS A 1 187 ? -23.533 21.516 32.399 1.00 95.19 187 LYS A CA 1
ATOM 1374 C C . LYS A 1 187 ? -22.160 21.195 31.799 1.00 95.19 187 LYS A C 1
ATOM 1376 O O . LYS A 1 187 ? -22.046 21.103 30.583 1.00 95.19 187 LYS A O 1
ATOM 1381 N N . ASN A 1 188 ? -21.147 20.945 32.630 1.00 95.12 188 ASN A N 1
ATOM 1382 C CA . ASN A 1 188 ? -19.806 20.560 32.175 1.00 95.12 188 ASN A CA 1
ATOM 1383 C C . ASN A 1 188 ? -19.834 19.288 31.301 1.00 95.12 188 ASN A C 1
ATOM 1385 O O . ASN A 1 188 ? -19.058 19.166 30.352 1.00 95.12 188 ASN A O 1
ATOM 1389 N N . ALA A 1 189 ? -20.731 18.342 31.601 1.00 92.12 189 ALA A N 1
ATOM 1390 C CA . ALA A 1 189 ? -20.957 17.158 30.779 1.00 92.12 189 ALA A CA 1
ATOM 1391 C C . ALA A 1 189 ? -21.615 17.499 29.430 1.00 92.12 189 ALA A C 1
ATOM 1393 O O . ALA A 1 189 ? -21.163 16.990 28.405 1.00 92.12 189 ALA A O 1
ATOM 1394 N N . ASN A 1 190 ? -22.619 18.382 29.403 1.00 93.12 190 ASN A N 1
ATOM 1395 C CA . ASN A 1 190 ? -23.257 18.840 28.165 1.00 93.12 190 ASN A CA 1
ATOM 1396 C C . ASN A 1 190 ? -22.275 19.605 27.260 1.00 93.12 190 ASN A C 1
ATOM 1398 O O . ASN A 1 190 ? -22.102 19.235 26.101 1.00 93.12 190 ASN A O 1
ATOM 1402 N N . ASP A 1 191 ? -21.549 20.584 27.808 1.00 95.00 191 ASP A N 1
ATOM 1403 C CA . ASP A 1 191 ? -20.525 21.359 27.091 1.00 95.00 191 ASP A CA 1
ATOM 1404 C C . ASP A 1 191 ? -19.439 20.431 26.487 1.00 95.00 191 ASP A C 1
ATOM 1406 O O . ASP A 1 191 ? -18.879 20.701 25.421 1.00 95.00 191 ASP A O 1
ATOM 1410 N N . ARG A 1 192 ? -19.155 19.291 27.141 1.00 95.38 192 ARG A N 1
ATOM 1411 C CA . ARG A 1 192 ? -18.234 18.253 26.649 1.00 95.38 192 ARG A CA 1
ATOM 1412 C C . ARG A 1 192 ? -18.856 17.333 25.591 1.00 95.38 192 ARG A C 1
ATOM 1414 O O . ARG A 1 192 ? -18.128 16.889 24.705 1.00 95.38 192 ARG A O 1
ATOM 1421 N N . ILE A 1 193 ? -20.158 17.051 25.653 1.00 92.69 193 ILE A N 1
ATOM 1422 C CA . ILE A 1 193 ? -20.888 16.335 24.592 1.00 92.69 193 ILE A CA 1
ATOM 1423 C C . ILE A 1 193 ? -20.907 17.188 23.320 1.00 92.69 193 ILE A C 1
ATOM 1425 O O . ILE A 1 193 ? -20.540 16.688 22.258 1.00 92.69 193 ILE A O 1
ATOM 1429 N N . GLU A 1 194 ? -21.217 18.482 23.424 1.00 94.75 194 GLU A N 1
ATOM 1430 C CA . GLU A 1 194 ? -21.186 19.412 22.287 1.00 94.75 194 GLU A CA 1
ATOM 1431 C C . GLU A 1 194 ? -19.795 19.439 21.626 1.00 94.75 194 GLU A C 1
ATOM 1433 O O . GLU A 1 194 ? -19.680 19.209 20.421 1.00 94.75 194 GLU A O 1
ATOM 1438 N N . GLN A 1 195 ? -18.717 19.564 22.412 1.00 94.81 195 GLN A N 1
ATOM 1439 C CA . GLN A 1 195 ? -17.336 19.478 21.902 1.00 94.81 195 GLN A CA 1
ATOM 1440 C C . GLN A 1 195 ? -16.990 18.142 21.225 1.00 94.81 195 GLN A C 1
ATOM 1442 O O . GLN A 1 195 ? -16.164 18.122 20.310 1.00 94.81 195 GLN A O 1
ATOM 1447 N N . LEU A 1 196 ? -17.565 17.022 21.674 1.00 92.75 196 LEU A N 1
ATOM 1448 C CA . LEU A 1 196 ? -17.346 15.714 21.051 1.00 92.75 196 LEU A CA 1
ATOM 1449 C C . LEU A 1 196 ? -18.124 15.586 19.737 1.00 92.75 196 LEU A C 1
ATOM 1451 O O . LEU A 1 196 ? -17.527 15.188 18.742 1.00 92.75 196 LEU A O 1
ATOM 1455 N N . THR A 1 197 ? -19.391 16.009 19.693 1.00 92.50 197 THR A N 1
ATOM 1456 C CA . THR A 1 197 ? -20.191 16.008 18.452 1.00 92.50 197 THR A CA 1
ATOM 1457 C C . THR A 1 197 ? -19.615 16.943 17.381 1.00 92.50 197 THR A C 1
ATOM 1459 O O . THR A 1 197 ? -19.600 16.593 16.201 1.00 92.50 197 THR A O 1
ATOM 1462 N N . ALA A 1 198 ? -19.043 18.089 17.776 1.00 94.62 198 ALA A N 1
ATOM 1463 C CA . ALA A 1 198 ? -18.315 18.971 16.866 1.00 94.62 198 ALA A CA 1
ATOM 1464 C C . ALA A 1 198 ? -17.113 18.247 16.232 1.00 94.62 198 ALA A C 1
ATOM 1466 O O . ALA A 1 198 ? -17.019 18.171 15.007 1.00 94.62 198 ALA A O 1
ATOM 1467 N N . LYS A 1 199 ? -16.256 17.621 17.050 1.00 94.88 199 LYS A N 1
ATOM 1468 C CA . LYS A 1 199 ? -15.098 16.840 16.576 1.00 94.88 199 LYS A CA 1
ATOM 1469 C C . LYS A 1 199 ? -15.493 15.633 15.729 1.00 94.88 199 LYS A C 1
ATOM 1471 O O . LYS A 1 199 ? -14.795 15.306 14.776 1.00 94.88 199 LYS A O 1
ATOM 1476 N N . GLU A 1 200 ? -16.605 14.976 16.043 1.00 93.88 200 GLU A N 1
ATOM 1477 C CA . GLU A 1 200 ? -17.145 13.882 15.232 1.00 93.88 200 GLU A CA 1
ATOM 1478 C C . GLU A 1 200 ? -17.555 14.379 13.836 1.00 93.88 200 GLU A C 1
ATOM 1480 O O . GLU A 1 200 ? -17.229 13.737 12.839 1.00 93.88 200 GLU A O 1
ATOM 1485 N N . SER A 1 201 ? -18.157 15.572 13.738 1.00 94.81 201 SER A N 1
ATOM 1486 C CA . SER A 1 201 ? -18.484 16.202 12.450 1.00 94.81 201 SER A CA 1
ATOM 1487 C C . SER A 1 201 ? -17.244 16.660 11.658 1.00 94.81 201 SER A C 1
ATOM 1489 O O . SER A 1 201 ? -17.207 16.513 10.433 1.00 94.81 201 SER A O 1
ATOM 1491 N N . GLU A 1 202 ? -16.192 17.136 12.334 1.00 95.25 202 GLU A N 1
ATOM 1492 C CA . GLU A 1 202 ? -14.893 17.457 11.719 1.00 95.25 202 GLU A CA 1
ATOM 1493 C C . GLU A 1 202 ? -14.206 16.193 11.178 1.00 95.25 202 GLU A C 1
ATOM 1495 O O . GLU A 1 202 ? -13.737 16.170 10.040 1.00 95.25 202 GLU A O 1
ATOM 1500 N N . LEU A 1 203 ? -14.195 15.104 11.954 1.00 93.94 203 LEU A N 1
ATOM 1501 C CA . LEU A 1 203 ? -13.632 13.820 11.530 1.00 93.94 203 LEU A CA 1
ATOM 1502 C C . LEU A 1 203 ? -14.433 13.196 10.380 1.00 93.94 203 LEU A C 1
ATOM 1504 O O . LEU A 1 203 ? -13.834 12.677 9.437 1.00 93.94 203 LEU A O 1
ATOM 1508 N N . PHE A 1 204 ? -15.766 13.285 10.413 1.00 96.06 204 PHE A N 1
ATOM 1509 C CA . PHE A 1 204 ? -16.630 12.806 9.334 1.00 96.06 204 PHE A CA 1
ATOM 1510 C C . PHE A 1 204 ? -16.392 13.578 8.028 1.00 96.06 204 PHE A C 1
ATOM 1512 O O . PHE A 1 204 ? -16.177 12.964 6.984 1.00 96.06 204 PHE A O 1
ATOM 1519 N N . THR A 1 205 ? -16.369 14.913 8.078 1.00 94.56 205 THR A N 1
ATOM 1520 C CA . THR A 1 205 ? -16.135 15.748 6.884 1.00 94.56 205 THR A CA 1
ATOM 1521 C C . THR A 1 205 ? -14.719 15.587 6.326 1.00 94.56 205 THR A C 1
ATOM 1523 O O . THR A 1 205 ? -14.557 15.504 5.108 1.00 94.56 205 THR A O 1
ATOM 1526 N N . ASN A 1 206 ? -13.703 15.440 7.183 1.00 94.94 206 ASN A N 1
ATOM 1527 C CA . ASN A 1 206 ? -12.337 15.125 6.758 1.00 94.94 206 ASN A CA 1
ATOM 1528 C C . ASN A 1 206 ? -12.246 13.734 6.096 1.00 94.94 206 ASN A C 1
ATOM 1530 O O . ASN A 1 206 ? -11.676 13.600 5.014 1.00 94.94 206 ASN A O 1
ATOM 1534 N N . SER A 1 207 ? -12.875 12.712 6.687 1.00 92.38 207 SER A N 1
ATOM 1535 C CA . SER A 1 207 ? -12.949 11.356 6.118 1.00 92.38 207 SER A CA 1
ATOM 1536 C C . SER A 1 207 ? -13.665 11.339 4.758 1.00 92.38 207 SER A C 1
ATOM 1538 O O . SER A 1 207 ? -13.179 10.743 3.794 1.00 92.38 207 SER A O 1
ATOM 1540 N N . GLN A 1 208 ? -14.775 12.075 4.631 1.00 95.44 208 GLN A N 1
ATOM 1541 C CA . GLN A 1 208 ? -15.503 12.229 3.371 1.00 95.44 208 GLN A CA 1
ATOM 1542 C C . GLN A 1 208 ? -14.651 12.929 2.297 1.00 95.44 208 GLN A C 1
ATOM 1544 O O . GLN A 1 208 ? -14.613 12.474 1.152 1.00 95.44 208 GLN A O 1
ATOM 1549 N N . ALA A 1 209 ? -13.923 13.990 2.657 1.00 93.69 209 ALA A N 1
ATOM 1550 C CA . ALA A 1 209 ? -13.006 14.677 1.748 1.00 93.69 209 ALA A CA 1
ATOM 1551 C C . ALA A 1 209 ? -11.838 13.774 1.308 1.00 93.69 209 ALA A C 1
ATOM 1553 O O . ALA A 1 209 ? -11.483 13.757 0.128 1.00 93.69 209 ALA A O 1
ATOM 1554 N N . GLN A 1 210 ? -11.272 12.977 2.220 1.00 94.50 210 GLN A N 1
ATOM 1555 C CA . GLN A 1 210 ? -10.217 12.011 1.905 1.00 94.50 210 GLN A CA 1
ATOM 1556 C C . GLN A 1 210 ? -10.727 10.897 0.971 1.00 94.50 210 GLN A C 1
ATOM 1558 O O . GLN A 1 210 ? -10.047 10.539 0.009 1.00 94.50 210 GLN A O 1
ATOM 1563 N N . SER A 1 211 ? -11.949 10.399 1.188 1.00 92.69 211 SER A N 1
ATOM 1564 C CA . SER A 1 211 ? -12.596 9.425 0.299 1.00 92.69 211 SER A CA 1
ATOM 1565 C C . SER A 1 211 ? -12.764 9.975 -1.126 1.00 92.69 211 SER A C 1
ATOM 1567 O O . SER A 1 211 ? -12.353 9.318 -2.084 1.00 92.69 211 SER A O 1
ATOM 1569 N N . GLN A 1 212 ? -13.235 11.220 -1.270 1.00 93.88 212 GLN A N 1
ATOM 1570 C CA . GLN A 1 212 ? -13.333 11.899 -2.571 1.00 93.88 212 GLN A CA 1
ATOM 1571 C C . GLN A 1 212 ? -11.964 12.112 -3.242 1.00 93.88 212 GLN A C 1
ATOM 1573 O O . GLN A 1 212 ? -11.866 12.056 -4.468 1.00 93.88 212 GLN A O 1
ATOM 1578 N N . GLN A 1 213 ? -10.890 12.338 -2.475 1.00 94.19 213 GLN A N 1
ATOM 1579 C CA . GLN A 1 213 ? -9.536 12.422 -3.036 1.00 94.19 213 GLN A CA 1
ATOM 1580 C C . GLN A 1 213 ? -9.066 11.078 -3.609 1.00 94.19 213 GLN A C 1
ATOM 1582 O O . GLN A 1 213 ? -8.509 11.062 -4.709 1.00 94.19 213 GLN A O 1
ATOM 1587 N N . TYR A 1 214 ? -9.316 9.958 -2.923 1.00 91.38 214 TYR A N 1
ATOM 1588 C CA . TYR A 1 214 ? -8.989 8.630 -3.455 1.00 91.38 214 TYR A CA 1
ATOM 1589 C C . TYR A 1 214 ? -9.835 8.270 -4.682 1.00 91.38 214 TYR A C 1
ATOM 1591 O O . TYR A 1 214 ? -9.292 7.762 -5.661 1.00 91.38 214 TYR A O 1
ATOM 1599 N N . GLU A 1 215 ? -11.127 8.601 -4.691 1.00 94.94 215 GLU A N 1
ATOM 1600 C CA . GLU A 1 215 ? -12.001 8.407 -5.856 1.00 94.94 215 GLU A CA 1
ATOM 1601 C C . GLU A 1 215 ? -11.497 9.197 -7.081 1.00 94.94 215 GLU A C 1
ATOM 1603 O O . GLU A 1 215 ? -11.378 8.649 -8.179 1.00 94.94 215 GLU A O 1
ATOM 1608 N N . GLN A 1 216 ? -11.069 10.452 -6.890 1.00 94.50 216 GLN A N 1
ATOM 1609 C CA . GLN A 1 216 ? -10.430 11.248 -7.945 1.00 94.50 216 GLN A CA 1
ATOM 1610 C C . GLN A 1 216 ? -9.078 10.680 -8.409 1.00 94.50 216 GLN A C 1
ATOM 1612 O O . GLN A 1 216 ? -8.740 10.808 -9.587 1.00 94.50 216 GLN A O 1
ATOM 1617 N N . GLN A 1 217 ? -8.285 10.071 -7.521 1.00 94.00 217 GLN A N 1
ATOM 1618 C CA . GLN A 1 217 ? -7.028 9.410 -7.898 1.00 94.00 217 GLN A CA 1
ATOM 1619 C C . GLN A 1 217 ? -7.289 8.143 -8.722 1.00 94.00 217 GLN A C 1
ATOM 1621 O O . GLN A 1 217 ? -6.660 7.961 -9.765 1.00 94.00 217 GLN A O 1
ATOM 1626 N N . LEU A 1 218 ? -8.259 7.317 -8.318 1.00 91.75 218 LEU A N 1
ATOM 1627 C CA . LEU A 1 218 ? -8.682 6.129 -9.063 1.00 91.75 218 LEU A CA 1
ATOM 1628 C C . LEU A 1 218 ? -9.219 6.497 -10.452 1.00 91.75 218 LEU A C 1
ATOM 1630 O O . LEU A 1 218 ? -8.810 5.887 -11.436 1.00 91.75 218 LEU A O 1
ATOM 1634 N N . ALA A 1 219 ? -10.046 7.543 -10.561 1.00 93.12 219 ALA A N 1
ATOM 1635 C CA . ALA A 1 219 ? -10.534 8.038 -11.849 1.00 93.12 219 ALA A CA 1
ATOM 1636 C C . ALA A 1 219 ? -9.395 8.517 -12.774 1.00 93.12 219 ALA A C 1
ATOM 1638 O O . ALA A 1 219 ? -9.416 8.248 -13.974 1.00 93.12 219 ALA A O 1
ATOM 1639 N N . ARG A 1 220 ? -8.360 9.182 -12.234 1.00 95.44 220 ARG A N 1
ATOM 1640 C CA . ARG A 1 220 ? -7.174 9.583 -13.018 1.00 95.44 220 ARG A CA 1
ATOM 1641 C C . ARG A 1 220 ? -6.382 8.376 -13.518 1.00 95.44 220 ARG A C 1
ATOM 1643 O O . ARG A 1 220 ? -6.057 8.334 -14.700 1.00 95.44 220 ARG A O 1
ATOM 1650 N N . LEU A 1 221 ? -6.115 7.401 -12.647 1.00 94.25 221 LEU A N 1
ATOM 1651 C CA . LEU A 1 221 ? -5.395 6.174 -13.008 1.00 94.25 221 LEU A CA 1
ATOM 1652 C C . LEU A 1 221 ? -6.174 5.327 -14.023 1.00 94.25 221 LEU A C 1
ATOM 1654 O O . LEU A 1 221 ? -5.569 4.751 -14.923 1.00 94.25 221 LEU A O 1
ATOM 1658 N N . HIS A 1 222 ? -7.506 5.289 -13.927 1.00 94.19 222 HIS A N 1
ATOM 1659 C CA . HIS A 1 222 ? -8.360 4.616 -14.905 1.00 94.19 222 HIS A CA 1
ATOM 1660 C C . HIS A 1 222 ? -8.270 5.280 -16.287 1.00 94.19 222 HIS A C 1
ATOM 1662 O O . HIS A 1 222 ? -8.006 4.596 -17.273 1.00 94.19 222 HIS A O 1
ATOM 1668 N N . ASN A 1 223 ? -8.379 6.611 -16.350 1.00 95.06 223 ASN A N 1
ATOM 1669 C CA . ASN A 1 223 ? -8.243 7.365 -17.600 1.00 95.06 223 ASN A CA 1
ATOM 1670 C C . ASN A 1 223 ? -6.833 7.237 -18.214 1.00 95.06 223 ASN A C 1
ATOM 1672 O O . ASN A 1 223 ? -6.691 7.186 -19.434 1.00 95.06 223 ASN A O 1
ATOM 1676 N N . GLU A 1 224 ? -5.778 7.179 -17.392 1.00 95.81 224 GLU A N 1
ATOM 1677 C CA . GLU A 1 224 ? -4.405 6.950 -17.863 1.00 95.81 224 GLU A CA 1
ATOM 1678 C C . GLU A 1 224 ? -4.216 5.520 -18.393 1.00 95.81 224 GLU A C 1
ATOM 1680 O O . GLU A 1 224 ? -3.637 5.334 -19.464 1.00 95.81 224 GLU A O 1
ATOM 1685 N N . TYR A 1 225 ? -4.769 4.516 -17.705 1.00 93.69 225 TYR A N 1
ATOM 1686 C CA . TYR A 1 225 ? -4.787 3.129 -18.171 1.00 93.69 225 TYR A CA 1
ATOM 1687 C C . TYR A 1 225 ? -5.539 2.982 -19.502 1.00 93.69 225 TYR A C 1
ATOM 1689 O O . TYR A 1 225 ? -5.013 2.375 -20.434 1.00 93.69 225 TYR A O 1
ATOM 1697 N N . GLU A 1 226 ? -6.718 3.596 -19.638 1.00 94.69 226 GLU A N 1
ATOM 1698 C CA . GLU A 1 226 ? -7.495 3.592 -20.882 1.00 94.69 226 GLU A CA 1
ATOM 1699 C C . GLU A 1 226 ? -6.741 4.302 -22.024 1.00 94.69 226 GLU A C 1
ATOM 1701 O O . GLU A 1 226 ? -6.679 3.800 -23.149 1.00 94.69 226 GLU A O 1
ATOM 1706 N N . ALA A 1 227 ? -6.091 5.438 -21.745 1.00 93.50 227 ALA A N 1
ATOM 1707 C CA . ALA A 1 227 ? -5.268 6.153 -22.722 1.00 93.50 227 ALA A CA 1
ATOM 1708 C C . ALA A 1 227 ? -4.032 5.347 -23.169 1.00 93.50 227 ALA A C 1
ATOM 1710 O O . ALA A 1 227 ? -3.643 5.414 -24.338 1.00 93.50 227 ALA A O 1
ATOM 1711 N N . LEU A 1 228 ? -3.423 4.564 -22.271 1.00 93.19 228 LEU A N 1
ATOM 1712 C CA . LEU A 1 228 ? -2.344 3.632 -22.606 1.00 93.19 228 LEU A CA 1
ATOM 1713 C C . LEU A 1 228 ? -2.864 2.439 -23.418 1.00 93.19 228 LEU A C 1
ATOM 1715 O O . LEU A 1 228 ? -2.267 2.099 -24.440 1.00 93.19 228 LEU A O 1
ATOM 1719 N N . GLN A 1 229 ? -3.994 1.845 -23.028 1.00 93.81 229 GLN A N 1
ATOM 1720 C CA . GLN A 1 229 ? -4.598 0.707 -23.721 1.00 93.81 229 GLN A CA 1
ATOM 1721 C C . GLN A 1 229 ? -5.024 1.070 -25.152 1.00 93.81 229 GLN A C 1
ATOM 1723 O O . GLN A 1 229 ? -4.726 0.325 -26.084 1.00 93.81 229 GLN A O 1
ATOM 1728 N N . ASN A 1 230 ? -5.599 2.259 -25.356 1.00 93.62 230 ASN A N 1
ATOM 1729 C CA . ASN A 1 230 ? -5.908 2.805 -26.682 1.00 93.62 230 ASN A CA 1
ATOM 1730 C C . ASN A 1 230 ? -4.657 3.124 -27.528 1.00 93.62 230 ASN A C 1
ATOM 1732 O O . ASN A 1 230 ? -4.755 3.261 -28.748 1.00 93.62 230 ASN A O 1
ATOM 1736 N N . ARG A 1 231 ? -3.467 3.225 -26.917 1.00 94.56 231 ARG A N 1
ATOM 1737 C CA . ARG A 1 231 ? -2.203 3.517 -27.613 1.00 94.56 231 ARG A CA 1
ATOM 1738 C C . ARG A 1 231 ? -1.437 2.268 -28.059 1.00 94.56 231 ARG A C 1
ATOM 1740 O O . ARG A 1 231 ? -0.679 2.353 -29.025 1.00 94.56 231 ARG A O 1
ATOM 1747 N N . ILE A 1 232 ? -1.662 1.118 -27.418 1.00 91.00 232 ILE A N 1
ATOM 1748 C CA . ILE A 1 232 ? -1.099 -0.184 -27.823 1.00 91.00 232 ILE A CA 1
ATOM 1749 C C . ILE A 1 232 ? -1.367 -0.507 -29.310 1.00 91.00 232 ILE A C 1
ATOM 1751 O O . ILE A 1 232 ? -0.386 -0.712 -30.027 1.00 91.00 232 ILE A O 1
ATOM 1755 N N . PRO A 1 233 ? -2.613 -0.491 -29.836 1.00 91.12 233 PRO A N 1
ATOM 1756 C CA . PRO A 1 233 ? -2.867 -0.864 -31.233 1.00 91.12 233 PRO A CA 1
ATOM 1757 C C . PRO A 1 233 ? -2.188 0.071 -32.247 1.00 91.12 233 PRO A C 1
ATOM 1759 O O . PRO A 1 233 ? -1.757 -0.387 -33.303 1.00 91.12 233 PRO A O 1
ATOM 1762 N N . GLY A 1 234 ? -2.018 1.358 -31.917 1.00 90.38 234 GLY A N 1
ATOM 1763 C CA . GLY A 1 234 ? -1.258 2.294 -32.752 1.00 90.38 234 GLY A CA 1
ATOM 1764 C C . GLY A 1 234 ? 0.235 1.954 -32.811 1.00 90.38 234 GLY A C 1
ATOM 1765 O O . GLY A 1 234 ? 0.834 1.986 -33.883 1.00 90.38 234 GLY A O 1
ATOM 1766 N N . LEU A 1 235 ? 0.832 1.552 -31.683 1.00 88.81 235 LEU A N 1
ATOM 1767 C CA . LEU A 1 235 ? 2.223 1.084 -31.638 1.00 88.81 235 LEU A CA 1
ATOM 1768 C C . LEU A 1 235 ? 2.404 -0.258 -32.368 1.00 88.81 235 LEU A C 1
ATOM 1770 O O . LEU A 1 235 ? 3.424 -0.460 -33.026 1.00 88.81 235 LEU A O 1
ATOM 1774 N N . GLU A 1 236 ? 1.417 -1.156 -32.313 1.00 91.06 236 GLU A N 1
ATOM 1775 C CA . GLU A 1 236 ? 1.414 -2.388 -33.112 1.00 91.06 236 GLU A CA 1
ATOM 1776 C C . GLU A 1 236 ? 1.322 -2.108 -34.619 1.00 91.06 236 GLU A C 1
ATOM 1778 O O . GLU A 1 236 ? 1.999 -2.770 -35.409 1.00 91.06 236 GLU A O 1
ATOM 1783 N N . GLU A 1 237 ? 0.516 -1.129 -35.040 1.00 92.75 237 GLU A N 1
ATOM 1784 C CA . GLU A 1 237 ? 0.436 -0.715 -36.442 1.00 92.75 237 GLU A CA 1
ATOM 1785 C C . GLU A 1 237 ? 1.737 -0.044 -36.912 1.00 92.75 237 GLU A C 1
ATOM 1787 O O . GLU A 1 237 ? 2.262 -0.410 -37.966 1.00 92.75 237 GLU A O 1
ATOM 1792 N N . GLU A 1 238 ? 2.328 0.851 -36.111 1.00 92.50 238 GLU A N 1
ATOM 1793 C CA . GLU A 1 238 ? 3.645 1.439 -36.393 1.00 92.50 238 GLU A CA 1
ATOM 1794 C C . GLU A 1 238 ? 4.743 0.368 -36.503 1.00 92.50 238 GLU A C 1
ATOM 1796 O O . GLU A 1 238 ? 5.567 0.422 -37.426 1.00 92.50 238 GLU A O 1
ATOM 1801 N N . ALA A 1 239 ? 4.736 -0.635 -35.617 1.00 89.19 239 ALA A N 1
ATOM 1802 C CA . ALA A 1 239 ? 5.666 -1.762 -35.648 1.00 89.19 239 ALA A CA 1
ATOM 1803 C C . ALA A 1 239 ? 5.463 -2.643 -36.892 1.00 89.19 239 ALA A C 1
ATOM 1805 O O . ALA A 1 239 ? 6.434 -2.971 -37.578 1.00 89.19 239 ALA A O 1
ATOM 1806 N N . ARG A 1 240 ? 4.213 -2.959 -37.251 1.00 94.19 240 ARG A N 1
ATOM 1807 C CA . ARG A 1 240 ? 3.859 -3.707 -38.472 1.00 94.19 240 ARG A CA 1
ATOM 1808 C C . ARG A 1 240 ? 4.282 -2.946 -39.735 1.00 94.19 240 ARG A C 1
ATOM 1810 O O . ARG A 1 240 ? 4.870 -3.527 -40.647 1.00 94.19 240 ARG A O 1
ATOM 1817 N N . ALA A 1 241 ? 4.088 -1.627 -39.761 1.00 92.38 241 ALA A N 1
ATOM 1818 C CA . ALA A 1 241 ? 4.548 -0.751 -40.836 1.00 92.38 241 ALA A CA 1
ATOM 1819 C C . ALA A 1 241 ? 6.081 -0.591 -40.868 1.00 92.38 241 ALA A C 1
ATOM 1821 O O . ALA A 1 241 ? 6.660 -0.351 -41.929 1.00 92.38 241 ALA A O 1
ATOM 1822 N N . ALA A 1 242 ? 6.778 -0.700 -39.733 1.00 88.25 242 ALA A N 1
ATOM 1823 C CA . ALA A 1 242 ? 8.241 -0.765 -39.686 1.00 88.25 242 ALA A CA 1
ATOM 1824 C C . ALA A 1 242 ? 8.765 -2.102 -40.236 1.00 88.25 242 ALA A C 1
ATOM 1826 O O . ALA A 1 242 ? 9.639 -2.092 -41.101 1.00 88.25 242 ALA A O 1
ATOM 1827 N N . GLN A 1 243 ? 8.178 -3.232 -39.829 1.00 91.56 243 GLN A N 1
ATOM 1828 C CA . GLN A 1 243 ? 8.504 -4.563 -40.352 1.00 91.56 243 GLN A CA 1
ATOM 1829 C C . GLN A 1 243 ? 8.287 -4.653 -41.870 1.00 91.56 243 GLN A C 1
ATOM 1831 O O . GLN A 1 243 ? 9.178 -5.113 -42.579 1.00 91.56 243 GLN A O 1
ATOM 1836 N N . GLY A 1 244 ? 7.168 -4.133 -42.390 1.00 92.56 244 GLY A N 1
ATOM 1837 C CA . GLY A 1 244 ? 6.914 -4.073 -43.835 1.00 92.56 244 GLY A CA 1
ATOM 1838 C C . GLY A 1 244 ? 7.969 -3.265 -44.604 1.00 92.56 244 GLY A C 1
ATOM 1839 O O . GLY A 1 244 ? 8.442 -3.704 -45.651 1.00 92.56 244 GLY A O 1
ATOM 1840 N N . ARG A 1 245 ? 8.415 -2.125 -44.054 1.00 93.25 245 ARG A N 1
ATOM 1841 C CA . ARG A 1 245 ? 9.511 -1.323 -44.632 1.00 93.25 245 ARG A CA 1
ATOM 1842 C C . ARG A 1 245 ? 10.860 -2.046 -44.588 1.00 93.25 245 ARG A C 1
ATOM 1844 O O . ARG A 1 245 ? 11.624 -1.929 -45.540 1.00 93.25 245 ARG A O 1
ATOM 1851 N N . ILE A 1 246 ? 11.151 -2.795 -43.522 1.00 88.56 246 ILE A N 1
ATOM 1852 C CA . ILE A 1 246 ? 12.368 -3.616 -43.426 1.00 88.56 246 ILE A CA 1
ATOM 1853 C C . ILE A 1 246 ? 12.333 -4.727 -44.481 1.00 88.56 246 ILE A C 1
ATOM 1855 O O . ILE A 1 246 ? 13.277 -4.840 -45.256 1.00 88.56 246 ILE A O 1
ATOM 1859 N N . ALA A 1 247 ? 11.231 -5.477 -44.578 1.00 91.19 247 ALA A N 1
ATOM 1860 C CA . ALA A 1 247 ? 11.066 -6.540 -45.569 1.00 91.19 247 ALA A CA 1
ATOM 1861 C C . ALA A 1 247 ? 11.211 -6.023 -47.013 1.00 91.19 247 ALA A C 1
ATOM 1863 O O . ALA A 1 247 ? 11.896 -6.650 -47.821 1.00 91.19 247 ALA A O 1
ATOM 1864 N N . GLN A 1 248 ? 10.644 -4.850 -47.322 1.00 92.12 248 GLN A N 1
ATOM 1865 C CA . GLN A 1 248 ? 10.824 -4.211 -48.626 1.00 92.12 248 GLN A CA 1
ATOM 1866 C C . GLN A 1 248 ? 12.290 -3.833 -48.890 1.00 92.12 248 GLN A C 1
ATOM 1868 O O . GLN A 1 248 ? 12.808 -4.144 -49.956 1.00 92.12 248 GLN A O 1
ATOM 1873 N N . LEU A 1 249 ? 12.991 -3.232 -47.921 1.00 90.00 249 LEU A N 1
ATOM 1874 C CA . LEU A 1 249 ? 14.416 -2.901 -48.067 1.00 90.00 249 LEU A CA 1
ATOM 1875 C C . LEU A 1 249 ? 15.306 -4.150 -48.202 1.00 90.00 249 LEU A C 1
ATOM 1877 O O . LEU A 1 249 ? 16.322 -4.100 -48.896 1.00 90.00 249 LEU A O 1
ATOM 1881 N N . THR A 1 250 ? 14.934 -5.273 -47.581 1.00 90.56 250 THR A N 1
ATOM 1882 C CA . THR A 1 250 ? 15.606 -6.565 -47.783 1.00 90.56 250 THR A CA 1
ATOM 1883 C C . THR A 1 250 ? 15.389 -7.092 -49.203 1.00 90.56 250 THR A C 1
ATOM 1885 O O . THR A 1 250 ? 16.362 -7.502 -49.833 1.00 90.56 250 THR A O 1
ATOM 1888 N N . ALA A 1 251 ? 14.164 -7.028 -49.733 1.00 90.69 251 ALA A N 1
ATOM 1889 C CA . ALA A 1 251 ? 13.853 -7.447 -51.102 1.00 90.69 251 ALA A CA 1
ATOM 1890 C C . ALA A 1 251 ? 14.543 -6.559 -52.158 1.00 90.69 251 ALA A C 1
ATOM 1892 O O . ALA A 1 251 ? 15.211 -7.077 -53.053 1.00 90.69 251 ALA A O 1
ATOM 1893 N N . ASP A 1 252 ? 14.477 -5.230 -52.005 1.00 91.44 252 ASP A N 1
ATOM 1894 C CA . ASP A 1 252 ? 15.202 -4.263 -52.844 1.00 91.44 252 ASP A CA 1
ATOM 1895 C C . ASP A 1 252 ? 16.722 -4.541 -52.814 1.00 91.44 252 ASP A C 1
ATOM 1897 O O . ASP A 1 252 ? 17.405 -4.474 -53.839 1.00 91.44 252 ASP A O 1
ATOM 1901 N N . GLY A 1 253 ? 17.262 -4.888 -51.638 1.00 89.88 253 GLY A N 1
ATOM 1902 C CA . GLY A 1 253 ? 18.665 -5.259 -51.447 1.00 89.88 253 GLY A CA 1
ATOM 1903 C C . GLY A 1 253 ? 19.053 -6.576 -52.127 1.00 89.88 253 GLY A C 1
ATOM 1904 O O . GLY A 1 253 ? 20.120 -6.654 -52.739 1.00 89.88 253 GLY A O 1
ATOM 1905 N N . GLN A 1 254 ? 18.188 -7.592 -52.076 1.00 92.00 254 GLN A N 1
ATOM 1906 C CA . GLN A 1 254 ? 18.378 -8.863 -52.784 1.00 92.00 254 GLN A CA 1
ATOM 1907 C C . GLN A 1 254 ? 18.356 -8.655 -54.304 1.00 92.00 254 GLN A C 1
ATOM 1909 O O . GLN A 1 254 ? 19.305 -9.048 -54.979 1.00 92.00 254 GLN A O 1
ATOM 1914 N N . GLN A 1 255 ? 17.375 -7.922 -54.837 1.00 91.44 255 GLN A N 1
ATOM 1915 C CA . GLN A 1 255 ? 17.301 -7.604 -56.269 1.00 91.44 255 GLN A CA 1
ATOM 1916 C C . GLN A 1 255 ? 18.507 -6.764 -56.747 1.00 91.44 255 GLN A C 1
ATOM 1918 O O . GLN A 1 255 ? 19.019 -6.942 -57.860 1.00 91.44 255 GLN A O 1
ATOM 1923 N N . ALA A 1 256 ? 19.017 -5.860 -55.903 1.00 91.19 256 ALA A N 1
ATOM 1924 C CA . ALA A 1 256 ? 20.249 -5.120 -56.177 1.00 91.19 256 ALA A CA 1
ATOM 1925 C C . ALA A 1 256 ? 21.490 -6.035 -56.207 1.00 91.19 256 ALA A C 1
ATOM 1927 O O . ALA A 1 256 ? 22.358 -5.858 -57.064 1.00 91.19 256 ALA A O 1
ATOM 1928 N N . MET A 1 257 ? 21.569 -7.032 -55.320 1.00 90.12 257 MET A N 1
ATOM 1929 C CA . MET A 1 257 ? 22.636 -8.040 -55.319 1.00 90.12 257 MET A CA 1
ATOM 1930 C C . MET A 1 257 ? 22.561 -8.961 -56.543 1.00 90.12 257 MET A C 1
ATOM 1932 O O . MET A 1 257 ? 23.582 -9.180 -57.190 1.00 90.12 257 MET A O 1
ATOM 1936 N N . GLU A 1 258 ? 21.374 -9.442 -56.912 1.00 92.56 258 GLU A N 1
ATOM 1937 C CA . GLU A 1 258 ? 21.151 -10.288 -58.094 1.00 92.56 258 GLU A CA 1
ATOM 1938 C C . GLU A 1 258 ? 21.510 -9.560 -59.394 1.00 92.56 258 GLU A C 1
ATOM 1940 O O . GLU A 1 258 ? 22.269 -10.082 -60.210 1.00 92.56 258 GLU A O 1
ATOM 1945 N N . SER A 1 259 ? 21.040 -8.320 -59.570 1.00 92.44 259 SER A N 1
ATOM 1946 C CA . SER A 1 259 ? 21.381 -7.509 -60.748 1.00 92.44 259 SER A CA 1
ATOM 1947 C C . SER A 1 259 ? 22.869 -7.140 -60.807 1.00 92.44 259 SER A C 1
ATOM 1949 O O . SER A 1 259 ? 23.442 -7.087 -61.896 1.00 92.44 259 SER A O 1
ATOM 1951 N N . SER A 1 260 ? 23.524 -6.953 -59.656 1.00 90.38 260 SER A N 1
ATOM 1952 C CA . SER A 1 260 ? 24.982 -6.807 -59.571 1.00 90.38 260 SER A CA 1
ATOM 1953 C C . SER A 1 260 ? 25.705 -8.104 -59.955 1.00 90.38 260 SER A C 1
ATOM 1955 O O . SER A 1 260 ? 26.656 -8.072 -60.732 1.00 90.38 260 SER A O 1
ATOM 1957 N N . HIS A 1 261 ? 25.228 -9.261 -59.486 1.00 92.25 261 HIS A N 1
ATOM 1958 C CA . HIS A 1 261 ? 25.813 -10.561 -59.813 1.00 92.25 261 HIS A CA 1
ATOM 1959 C C . HIS A 1 261 ? 25.667 -10.897 -61.303 1.00 92.25 261 HIS A C 1
ATOM 1961 O O . HIS A 1 261 ? 26.648 -11.286 -61.929 1.00 92.25 261 HIS A O 1
ATOM 1967 N N . ALA A 1 262 ? 24.498 -10.652 -61.902 1.00 90.62 262 ALA A N 1
ATOM 1968 C CA . ALA A 1 262 ? 24.288 -10.781 -63.344 1.00 90.62 262 ALA A CA 1
ATOM 1969 C C . ALA A 1 262 ? 25.182 -9.817 -64.148 1.00 90.62 262 ALA A C 1
ATOM 1971 O O . ALA A 1 262 ? 25.763 -10.208 -65.159 1.00 90.62 262 ALA A O 1
ATOM 1972 N N . GLN A 1 263 ? 25.369 -8.575 -63.680 1.00 92.19 263 GLN A N 1
ATOM 1973 C CA . GLN A 1 263 ? 26.313 -7.639 -64.300 1.00 92.19 263 GLN A CA 1
ATOM 1974 C C . GLN A 1 263 ? 27.763 -8.156 -64.223 1.00 92.19 263 GLN A C 1
ATOM 1976 O O . GLN A 1 263 ? 28.490 -8.052 -65.210 1.00 92.19 263 GLN A O 1
ATOM 1981 N N . ILE A 1 264 ? 28.176 -8.743 -63.094 1.00 89.31 264 ILE A N 1
ATOM 1982 C CA . ILE A 1 264 ? 29.511 -9.338 -62.913 1.00 89.31 264 ILE A CA 1
ATOM 1983 C C . ILE A 1 264 ? 29.690 -10.583 -63.793 1.00 89.31 264 ILE A C 1
ATOM 1985 O O . ILE A 1 264 ? 30.730 -10.709 -64.433 1.00 89.31 264 ILE A O 1
ATOM 1989 N N . GLN A 1 265 ? 28.692 -11.468 -63.889 1.00 89.62 265 GLN A N 1
ATOM 1990 C CA . GLN A 1 265 ? 28.734 -12.628 -64.789 1.00 89.62 265 GLN A CA 1
ATOM 1991 C C . GLN A 1 265 ? 28.869 -12.194 -66.255 1.00 89.62 265 GLN A C 1
ATOM 1993 O O . GLN A 1 265 ? 29.737 -12.700 -66.963 1.00 89.62 265 GLN A O 1
ATOM 1998 N N . ASN A 1 266 ? 28.086 -11.204 -66.698 1.00 91.06 266 ASN A N 1
ATOM 1999 C CA . ASN A 1 266 ? 28.203 -10.651 -68.050 1.00 91.06 266 ASN A CA 1
ATOM 2000 C C . ASN A 1 266 ? 29.594 -10.040 -68.288 1.00 91.06 266 ASN A C 1
ATOM 2002 O O . ASN A 1 266 ? 30.202 -10.290 -69.324 1.00 91.06 266 ASN A O 1
ATOM 2006 N N . GLN A 1 267 ? 30.144 -9.299 -67.317 1.00 88.31 267 GLN A N 1
ATOM 2007 C CA . GLN A 1 267 ? 31.512 -8.773 -67.400 1.00 88.31 267 GLN A CA 1
ATOM 2008 C C . GLN A 1 267 ? 32.561 -9.892 -67.474 1.00 88.31 267 GLN A C 1
ATOM 2010 O O . GLN A 1 267 ? 33.489 -9.790 -68.269 1.00 88.31 267 GLN A O 1
ATOM 2015 N N . GLN A 1 268 ? 32.409 -10.975 -66.708 1.00 88.19 268 GLN A N 1
ATOM 2016 C CA . GLN A 1 268 ? 33.290 -12.146 -66.772 1.00 88.19 268 GLN A CA 1
ATOM 2017 C C . GLN A 1 268 ? 33.206 -12.856 -68.131 1.00 88.19 268 GLN A C 1
ATOM 2019 O O . GLN A 1 268 ? 34.241 -13.240 -68.667 1.00 88.19 268 GLN A O 1
ATOM 2024 N N . GLN A 1 269 ? 32.014 -12.965 -68.727 1.00 90.00 269 GLN A N 1
ATOM 2025 C CA . GLN A 1 269 ? 31.834 -13.494 -70.084 1.00 90.00 269 GLN A CA 1
ATOM 2026 C C . GLN A 1 269 ? 32.493 -12.593 -71.138 1.00 90.00 269 GLN A C 1
ATOM 2028 O O . GLN A 1 269 ? 33.237 -13.091 -71.978 1.00 90.00 269 GLN A O 1
ATOM 2033 N N . THR A 1 270 ? 32.302 -11.269 -71.074 1.00 91.56 270 THR A N 1
ATOM 2034 C CA . THR A 1 270 ? 32.984 -10.323 -71.977 1.00 91.56 270 THR A CA 1
ATOM 2035 C C . THR A 1 270 ? 34.505 -10.377 -71.814 1.00 91.56 270 THR A C 1
ATOM 2037 O O . THR A 1 270 ? 35.218 -10.367 -72.810 1.00 91.56 270 THR A O 1
ATOM 2040 N N . ILE A 1 271 ? 35.018 -10.488 -70.584 1.00 88.44 271 ILE A N 1
ATOM 2041 C CA . ILE A 1 271 ? 36.457 -10.647 -70.326 1.00 88.44 271 ILE A CA 1
ATOM 2042 C C . ILE A 1 271 ? 36.967 -11.976 -70.897 1.00 88.44 271 ILE A C 1
ATOM 2044 O O . ILE A 1 271 ? 38.012 -11.982 -71.537 1.00 88.44 271 ILE A O 1
ATOM 2048 N N . ALA A 1 272 ? 36.241 -13.085 -70.727 1.00 89.31 272 ALA A N 1
ATOM 2049 C CA . ALA A 1 272 ? 36.622 -14.376 -71.301 1.00 89.31 272 ALA A CA 1
ATOM 2050 C C . ALA A 1 272 ? 36.663 -14.335 -72.839 1.00 89.31 272 ALA A C 1
ATOM 2052 O O . ALA A 1 272 ? 37.624 -14.824 -73.433 1.00 89.31 272 ALA A O 1
ATOM 2053 N N . LEU A 1 273 ? 35.678 -13.688 -73.474 1.00 90.50 273 LEU A N 1
ATOM 2054 C CA . LEU A 1 273 ? 35.664 -13.454 -74.920 1.00 90.50 273 LEU A CA 1
ATOM 2055 C C . LEU A 1 273 ? 36.873 -12.618 -75.359 1.00 90.50 273 LEU A C 1
ATOM 2057 O O . LEU A 1 273 ? 37.648 -13.096 -76.181 1.00 90.50 273 LEU A O 1
ATOM 2061 N N . LEU A 1 274 ? 37.108 -11.451 -74.750 1.00 89.88 274 LEU A N 1
ATOM 2062 C CA . LEU A 1 274 ? 38.251 -10.579 -75.066 1.00 89.88 274 LEU A CA 1
ATOM 2063 C C . LEU A 1 274 ? 39.612 -11.252 -74.812 1.00 89.88 274 LEU A C 1
ATOM 2065 O O . LEU A 1 274 ? 40.576 -10.980 -75.522 1.00 89.88 274 LEU A O 1
ATOM 2069 N N . VAL A 1 275 ? 39.716 -12.140 -73.818 1.00 91.75 275 VAL A N 1
ATOM 2070 C CA . VAL A 1 275 ? 40.926 -12.943 -73.572 1.00 91.75 275 VAL A CA 1
ATOM 2071 C C . VAL A 1 275 ? 41.113 -14.007 -74.657 1.00 91.75 275 VAL A C 1
ATOM 2073 O O . VAL A 1 275 ? 42.240 -14.195 -75.109 1.00 91.75 275 VAL A O 1
ATOM 2076 N N . SER A 1 276 ? 40.041 -14.661 -75.118 1.00 90.00 276 SER A N 1
ATOM 2077 C CA . SER A 1 276 ? 40.113 -15.620 -76.233 1.00 90.00 276 SER A CA 1
ATOM 2078 C C . SER A 1 276 ? 40.408 -14.945 -77.579 1.00 90.00 276 SER A C 1
ATOM 2080 O O . SER A 1 276 ? 41.238 -15.436 -78.341 1.00 90.00 276 SER A O 1
ATOM 2082 N N . GLU A 1 277 ? 39.819 -13.773 -77.827 1.00 88.38 277 GLU A N 1
ATOM 2083 C CA . GLU A 1 277 ? 40.091 -12.929 -78.989 1.00 88.38 277 GLU A CA 1
ATOM 2084 C C . GLU A 1 277 ? 41.549 -12.467 -78.971 1.00 88.38 277 GLU A C 1
ATOM 2086 O O . GLU A 1 277 ? 42.277 -12.723 -79.928 1.00 88.38 277 GLU A O 1
ATOM 2091 N N . LYS A 1 278 ? 42.032 -11.916 -77.845 1.00 90.25 278 LYS A N 1
ATOM 2092 C CA . LYS A 1 278 ? 43.449 -11.569 -77.676 1.00 90.25 278 LYS A CA 1
ATOM 2093 C C . LYS A 1 278 ? 44.362 -12.770 -77.930 1.00 90.25 278 LYS A C 1
ATOM 2095 O O . LYS A 1 278 ? 45.350 -12.612 -78.633 1.00 90.25 278 LYS A O 1
ATOM 2100 N N . ALA A 1 279 ? 44.053 -13.950 -77.390 1.00 88.00 279 ALA A N 1
ATOM 2101 C CA . ALA A 1 279 ? 44.863 -15.147 -77.618 1.00 88.00 279 ALA A CA 1
ATOM 2102 C C . ALA A 1 279 ? 44.915 -15.534 -79.109 1.00 88.00 279 ALA A C 1
ATOM 2104 O O . ALA A 1 279 ? 45.986 -15.870 -79.608 1.00 88.00 279 ALA A O 1
ATOM 2105 N N . SER A 1 280 ? 43.795 -15.419 -79.833 1.00 89.88 280 SER A N 1
ATOM 2106 C CA . SER A 1 280 ? 43.756 -15.654 -81.284 1.00 89.88 280 SER A CA 1
ATOM 2107 C C . SER A 1 280 ? 44.517 -14.592 -82.091 1.00 89.88 280 SER A C 1
ATOM 2109 O O . SER A 1 280 ? 45.199 -14.934 -83.052 1.00 89.88 280 SER A O 1
ATOM 2111 N N . LEU A 1 281 ? 44.468 -13.323 -81.672 1.00 87.75 281 LEU A N 1
ATOM 2112 C CA . LEU A 1 281 ? 45.207 -12.226 -82.303 1.00 87.75 281 LEU A CA 1
ATOM 2113 C C . LEU A 1 281 ? 46.712 -12.314 -82.027 1.00 87.75 281 LEU A C 1
ATOM 2115 O O . LEU A 1 281 ? 47.494 -12.036 -82.926 1.00 87.75 281 LEU A O 1
ATOM 2119 N N . THR A 1 282 ? 47.126 -12.742 -80.830 1.00 89.94 282 THR A N 1
ATOM 2120 C CA . THR A 1 282 ? 48.531 -13.053 -80.531 1.00 89.94 282 THR A CA 1
ATOM 2121 C C . THR A 1 282 ? 49.015 -14.212 -81.399 1.00 89.94 282 THR A C 1
ATOM 2123 O O . THR A 1 282 ? 49.959 -14.013 -82.143 1.00 89.94 282 THR A O 1
ATOM 2126 N N . ALA A 1 283 ? 48.305 -15.345 -81.450 1.00 85.81 283 ALA A N 1
ATOM 2127 C CA . ALA A 1 283 ? 48.689 -16.457 -82.329 1.00 85.81 283 ALA A CA 1
ATOM 2128 C C . ALA A 1 283 ? 48.729 -16.071 -83.826 1.00 85.81 283 ALA A C 1
ATOM 2130 O O . ALA A 1 283 ? 49.536 -16.600 -84.587 1.00 85.81 283 ALA A O 1
ATOM 2131 N N . SER A 1 284 ? 47.879 -15.130 -84.258 1.00 88.19 284 SER A N 1
ATOM 2132 C CA . SER A 1 284 ? 47.917 -14.578 -85.617 1.00 88.19 284 SER A CA 1
ATOM 2133 C C . SER A 1 284 ? 49.061 -13.585 -85.849 1.00 88.19 284 SER A C 1
ATOM 2135 O O . SER A 1 284 ? 49.456 -13.417 -86.998 1.00 88.19 284 SER A O 1
ATOM 2137 N N . LEU A 1 285 ? 49.567 -12.913 -84.810 1.00 86.06 285 LEU A N 1
ATOM 2138 C CA . LEU A 1 285 ? 50.7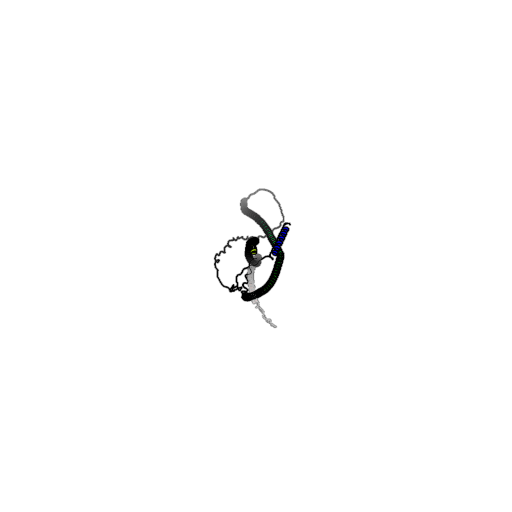72 -12.083 -84.885 1.00 86.06 285 LEU A CA 1
ATOM 2139 C C . LEU A 1 285 ? 52.020 -12.964 -84.902 1.00 86.06 285 LEU A C 1
ATOM 2141 O O . LEU A 1 285 ? 52.835 -12.799 -85.800 1.00 86.06 285 LEU A O 1
ATOM 2145 N N . ASP A 1 286 ? 52.108 -13.951 -84.007 1.00 87.31 286 ASP A N 1
ATOM 2146 C CA . ASP A 1 286 ? 53.215 -14.912 -83.936 1.00 87.31 286 ASP A CA 1
ATOM 2147 C C . ASP A 1 286 ? 53.446 -15.590 -85.309 1.00 87.31 286 ASP A C 1
ATOM 2149 O O . ASP A 1 286 ? 54.574 -15.678 -85.790 1.00 87.31 286 ASP A O 1
ATOM 2153 N N . HIS A 1 287 ? 52.367 -15.988 -85.998 1.00 88.44 287 HIS A N 1
ATOM 2154 C CA . HIS A 1 287 ? 52.442 -16.563 -87.347 1.00 88.44 287 HIS A CA 1
ATOM 2155 C C . HIS A 1 287 ? 52.798 -15.539 -88.446 1.00 88.44 287 HIS A C 1
ATOM 2157 O O . HIS A 1 287 ? 53.435 -15.889 -89.438 1.00 88.44 287 HIS A O 1
ATOM 2163 N N . MET A 1 288 ? 52.424 -14.264 -88.293 1.00 86.38 288 MET A N 1
ATOM 2164 C CA . MET A 1 288 ? 52.866 -13.211 -89.217 1.00 86.38 288 MET A CA 1
ATOM 2165 C C . MET A 1 288 ? 54.352 -12.881 -89.023 1.00 86.38 288 MET A C 1
ATOM 2167 O O . MET A 1 288 ? 55.049 -12.691 -90.014 1.00 86.38 288 MET A O 1
ATOM 2171 N N . GLU A 1 289 ? 54.861 -12.875 -87.787 1.00 88.56 289 GLU A N 1
ATOM 2172 C CA . GLU A 1 289 ? 56.295 -12.729 -87.497 1.00 88.56 289 GLU A CA 1
ATOM 2173 C C . GLU A 1 289 ? 57.107 -13.911 -88.064 1.00 88.56 289 GLU A C 1
ATOM 2175 O O . GLU A 1 289 ? 58.175 -13.705 -88.647 1.00 88.56 289 GLU A O 1
ATOM 2180 N N . GLU A 1 290 ? 56.570 -15.134 -87.989 1.00 88.06 290 GLU A N 1
ATOM 2181 C CA . GLU A 1 290 ? 57.132 -16.332 -88.630 1.00 88.06 290 GLU A CA 1
ATOM 2182 C C . GLU A 1 290 ? 57.197 -16.175 -90.163 1.00 88.06 290 GLU A C 1
ATOM 2184 O O . GLU A 1 290 ? 58.271 -16.326 -90.751 1.00 88.06 290 GLU A O 1
ATOM 2189 N N . LEU A 1 291 ? 56.099 -15.762 -90.810 1.00 85.88 291 LEU A N 1
ATOM 2190 C CA . LEU A 1 291 ? 56.062 -15.496 -92.255 1.00 85.88 291 LEU A CA 1
ATOM 2191 C C . LEU A 1 291 ? 56.988 -14.342 -92.681 1.00 85.88 291 LEU A C 1
ATOM 2193 O O . LEU A 1 291 ? 57.607 -14.416 -93.744 1.00 85.88 291 LEU A O 1
ATOM 2197 N N . GLU A 1 292 ? 57.127 -13.289 -91.871 1.00 88.25 292 GLU A N 1
ATOM 2198 C CA . GLU A 1 292 ? 58.104 -12.227 -92.125 1.00 88.25 292 GLU A CA 1
ATOM 2199 C C . GLU A 1 292 ? 59.552 -12.725 -91.990 1.00 88.25 292 GLU A C 1
ATOM 2201 O O . GLU A 1 292 ? 60.419 -12.276 -92.742 1.00 88.25 292 GLU A O 1
ATOM 2206 N N . SER A 1 293 ? 59.841 -13.640 -91.058 1.00 84.56 293 SER A N 1
ATOM 2207 C CA . SER A 1 293 ? 61.174 -14.248 -90.933 1.00 84.56 293 SER A CA 1
ATOM 2208 C C . SER A 1 293 ? 61.506 -15.124 -92.147 1.00 84.56 293 SER A C 1
ATOM 2210 O O . SER A 1 293 ? 62.553 -14.934 -92.765 1.00 84.56 293 SER A O 1
ATOM 2212 N N . GLU A 1 294 ? 60.556 -15.950 -92.599 1.00 85.94 294 GLU A N 1
ATOM 2213 C CA . GLU A 1 294 ? 60.673 -16.711 -93.847 1.00 85.94 294 GLU A CA 1
ATOM 2214 C C . GLU A 1 294 ? 60.894 -15.802 -95.068 1.00 85.94 294 GLU A C 1
ATOM 2216 O O . GLU A 1 294 ? 61.609 -16.177 -95.998 1.00 85.94 294 GLU A O 1
ATOM 2221 N N . MET A 1 295 ? 60.259 -14.625 -95.107 1.00 87.00 295 MET A N 1
ATOM 2222 C CA . MET A 1 295 ? 60.450 -13.651 -96.186 1.00 87.00 295 MET A CA 1
ATOM 2223 C C . MET A 1 295 ? 61.846 -13.025 -96.152 1.00 87.00 295 MET A C 1
ATOM 2225 O O . MET A 1 295 ? 62.495 -12.971 -97.194 1.00 87.00 295 MET A O 1
ATOM 2229 N N . ARG A 1 296 ? 62.343 -12.626 -94.974 1.00 87.06 296 ARG A N 1
ATOM 2230 C CA . ARG A 1 296 ? 63.707 -12.089 -94.804 1.00 87.06 296 ARG A CA 1
ATOM 2231 C C . ARG A 1 296 ? 64.775 -13.106 -95.216 1.00 87.06 296 ARG A C 1
ATOM 2233 O O . ARG A 1 296 ? 65.719 -12.743 -95.914 1.00 87.06 296 ARG A O 1
ATOM 2240 N N . ASP A 1 297 ? 64.592 -14.379 -94.869 1.00 85.25 297 ASP A N 1
ATOM 2241 C CA . ASP A 1 297 ? 65.502 -15.458 -95.275 1.00 85.25 297 ASP A CA 1
ATOM 2242 C C . ASP A 1 297 ? 65.491 -15.681 -96.801 1.00 85.25 297 ASP A C 1
ATOM 2244 O O . ASP A 1 297 ? 66.542 -15.874 -97.418 1.00 85.25 297 ASP A O 1
ATOM 2248 N N . LYS A 1 298 ? 64.319 -15.592 -97.447 1.00 83.56 298 LYS A N 1
ATOM 2249 C CA . LYS A 1 298 ? 64.191 -15.676 -98.917 1.00 83.56 298 LYS A CA 1
ATOM 2250 C C . LYS A 1 298 ? 64.805 -14.464 -99.622 1.00 83.56 298 LYS A C 1
ATOM 2252 O O . LYS A 1 298 ? 65.450 -14.635 -100.655 1.00 83.56 298 LYS A O 1
ATOM 2257 N N . GLU A 1 299 ? 64.656 -13.262 -99.068 1.00 85.75 299 GLU A N 1
ATOM 2258 C CA . GLU A 1 299 ? 65.315 -12.050 -99.572 1.00 85.75 299 GLU A CA 1
ATOM 2259 C C . GLU A 1 299 ? 66.843 -12.144 -99.453 1.00 85.75 299 GLU A C 1
ATOM 2261 O O . GLU A 1 299 ? 67.546 -11.812 -100.407 1.00 85.75 299 GLU A O 1
ATOM 2266 N N . ALA A 1 300 ? 67.368 -12.667 -98.339 1.00 83.44 300 ALA A N 1
ATOM 2267 C CA . ALA A 1 300 ? 68.803 -12.889 -98.151 1.00 83.44 300 ALA A CA 1
ATOM 2268 C C . ALA A 1 300 ? 69.378 -13.916 -99.147 1.00 83.44 300 ALA A C 1
ATOM 2270 O O . ALA A 1 300 ? 70.451 -13.698 -99.713 1.00 83.44 300 ALA A O 1
ATOM 2271 N N . LEU A 1 301 ? 68.651 -15.007 -99.423 1.00 83.38 301 LEU A N 1
ATOM 2272 C CA . LEU A 1 301 ? 69.025 -15.976 -100.463 1.00 83.38 301 LEU A CA 1
ATOM 2273 C C . LEU A 1 301 ? 69.050 -15.343 -101.864 1.00 83.38 301 LEU A C 1
ATOM 2275 O O . LEU A 1 301 ? 69.967 -15.612 -102.640 1.00 83.38 301 LEU A O 1
ATOM 2279 N N . LEU A 1 302 ? 68.083 -14.476 -102.178 1.00 81.00 302 LEU A N 1
ATOM 2280 C CA . LEU A 1 302 ? 67.993 -13.798 -103.474 1.00 81.00 302 LEU A CA 1
ATOM 2281 C C . LEU A 1 302 ? 69.110 -12.752 -103.650 1.00 81.00 302 LEU A C 1
ATOM 2283 O O . LEU A 1 302 ? 69.697 -12.656 -104.727 1.00 81.00 302 LEU A O 1
ATOM 2287 N N . GLN A 1 303 ? 69.482 -12.028 -102.588 1.00 80.56 303 GLN A N 1
ATOM 2288 C CA . GLN A 1 303 ? 70.665 -11.152 -102.591 1.00 80.56 303 GLN A CA 1
ATOM 2289 C C . GLN A 1 303 ? 71.956 -11.945 -102.860 1.00 80.56 303 GLN A C 1
ATOM 2291 O O . GLN A 1 303 ? 72.765 -11.538 -103.693 1.00 80.56 303 GLN A O 1
ATOM 2296 N N . LEU A 1 304 ? 72.116 -13.113 -102.232 1.00 81.19 304 LEU A N 1
ATOM 2297 C CA . LEU A 1 304 ? 73.272 -13.991 -102.432 1.00 81.19 304 LEU A CA 1
ATOM 2298 C C . LEU A 1 304 ? 73.339 -14.571 -103.863 1.00 81.19 304 LEU A C 1
ATOM 2300 O O . LEU A 1 304 ? 74.427 -14.695 -104.427 1.00 81.19 304 LEU A O 1
ATOM 2304 N N . GLU A 1 305 ? 72.197 -14.862 -104.496 1.00 76.06 305 GLU A N 1
ATOM 2305 C CA . GLU A 1 305 ? 72.134 -15.224 -105.922 1.00 76.06 305 GLU A CA 1
ATOM 2306 C C . GLU A 1 305 ? 72.497 -14.033 -106.836 1.00 76.06 305 GLU A C 1
ATOM 2308 O O . GLU A 1 305 ? 73.246 -14.189 -107.809 1.00 76.06 305 GLU A O 1
ATOM 2313 N N . MET A 1 306 ? 72.052 -12.815 -106.500 1.00 80.38 306 MET A N 1
ATOM 2314 C CA . MET A 1 306 ? 72.440 -11.598 -107.224 1.00 80.38 306 MET A CA 1
ATOM 2315 C C . MET A 1 306 ? 73.953 -11.342 -107.162 1.00 80.38 306 MET A C 1
ATOM 2317 O O . MET A 1 306 ? 74.547 -11.036 -108.201 1.00 80.38 306 MET A O 1
ATOM 2321 N N . GLU A 1 307 ? 74.597 -11.519 -106.003 1.00 79.69 307 GLU A N 1
ATOM 2322 C CA . GLU A 1 307 ? 76.056 -11.403 -105.858 1.00 79.69 307 GLU A CA 1
ATOM 2323 C C . GLU A 1 307 ? 76.810 -12.417 -106.733 1.00 79.69 307 GLU A C 1
ATOM 2325 O O . GLU A 1 307 ? 77.744 -12.043 -107.451 1.00 79.69 307 GLU A O 1
ATOM 2330 N N . GLN A 1 308 ? 76.369 -13.680 -106.765 1.00 76.31 308 GLN A N 1
ATOM 2331 C CA . GLN A 1 308 ? 76.946 -14.701 -107.652 1.00 76.31 308 GLN A CA 1
ATOM 2332 C C . GLN A 1 308 ? 76.793 -14.324 -109.136 1.00 76.31 308 GLN A C 1
ATOM 2334 O O . GLN A 1 308 ? 77.733 -14.481 -109.922 1.00 76.31 308 GLN A O 1
ATOM 2339 N N . SER A 1 309 ? 75.649 -13.747 -109.524 1.00 71.06 309 SER A N 1
ATOM 2340 C CA . SER A 1 309 ? 75.412 -13.276 -110.897 1.00 71.06 309 SER A CA 1
ATOM 2341 C C . SER A 1 309 ? 76.341 -12.124 -111.322 1.00 71.06 309 SER A C 1
ATOM 2343 O O . SER A 1 309 ? 76.653 -11.984 -112.508 1.00 71.06 309 SER A O 1
ATOM 2345 N N . LEU A 1 310 ? 76.804 -11.306 -110.369 1.00 78.06 310 LEU A N 1
ATOM 2346 C CA . LEU A 1 310 ? 77.760 -10.221 -110.609 1.00 78.06 310 LEU A CA 1
ATOM 2347 C C . LEU A 1 310 ? 79.193 -10.753 -110.732 1.00 78.06 310 LEU A C 1
ATOM 2349 O O . LEU A 1 310 ? 79.911 -10.353 -111.650 1.00 78.06 310 LEU A O 1
ATOM 2353 N N . GLN A 1 311 ? 79.586 -11.707 -109.882 1.00 73.44 311 GLN A N 1
ATOM 2354 C CA . GLN A 1 311 ? 80.898 -12.363 -109.966 1.00 73.44 311 GLN A CA 1
ATOM 2355 C C . GLN A 1 311 ? 81.085 -13.095 -111.309 1.00 73.44 311 GLN A C 1
ATOM 2357 O O . GLN A 1 311 ? 82.143 -12.988 -111.932 1.00 73.44 311 GLN A O 1
ATOM 2362 N N . LEU A 1 312 ? 80.034 -13.750 -111.818 1.00 65.69 312 LEU A N 1
ATOM 2363 C CA . LEU A 1 312 ? 80.037 -14.378 -113.145 1.00 65.69 312 LEU A CA 1
ATOM 2364 C C . LEU A 1 312 ? 80.212 -13.375 -114.300 1.00 65.69 312 LEU A C 1
ATOM 2366 O O . LEU A 1 312 ? 80.877 -13.698 -115.281 1.00 65.69 312 LEU A O 1
ATOM 2370 N N . LYS A 1 313 ? 79.671 -12.153 -114.196 1.00 71.75 313 LYS A N 1
ATOM 2371 C CA . LYS A 1 313 ? 79.851 -11.107 -115.224 1.00 71.75 313 LYS A CA 1
ATOM 2372 C C . LYS A 1 313 ? 81.277 -10.554 -115.247 1.00 71.75 313 LYS A C 1
ATOM 2374 O O . LYS A 1 313 ? 81.831 -10.366 -116.329 1.00 71.75 313 LYS A O 1
ATOM 2379 N N . ALA A 1 314 ? 81.888 -10.355 -114.078 1.00 68.19 314 ALA A N 1
ATOM 2380 C CA . ALA A 1 314 ? 83.275 -9.897 -113.974 1.00 68.19 314 ALA A CA 1
ATOM 2381 C C . ALA A 1 314 ? 84.270 -10.883 -114.624 1.00 68.19 314 ALA A C 1
ATOM 2383 O O . ALA A 1 314 ? 85.235 -10.462 -115.258 1.00 68.19 314 ALA A O 1
ATOM 2384 N N . ALA A 1 315 ? 84.001 -12.191 -114.531 1.00 59.62 315 ALA A N 1
ATOM 2385 C CA . ALA A 1 315 ? 84.826 -13.230 -115.150 1.00 59.62 315 ALA A CA 1
ATOM 2386 C C . ALA A 1 315 ? 84.782 -13.240 -116.694 1.00 59.62 315 ALA A C 1
ATOM 2388 O O . ALA A 1 315 ? 85.720 -13.731 -117.318 1.00 59.62 315 ALA A O 1
ATOM 2389 N N . VAL A 1 316 ? 83.727 -12.700 -117.320 1.00 61.31 316 VAL A N 1
ATOM 2390 C CA . VAL A 1 316 ? 83.612 -12.616 -118.790 1.00 61.31 316 VAL A CA 1
ATOM 2391 C C . VAL A 1 316 ? 84.409 -11.430 -119.335 1.00 61.31 316 VAL A C 1
ATOM 2393 O O . VAL A 1 316 ? 85.207 -11.602 -120.252 1.00 61.31 316 VAL A O 1
ATOM 2396 N N . GLN A 1 317 ? 84.265 -10.247 -118.730 1.00 63.22 317 GLN A N 1
ATOM 2397 C CA . GLN A 1 317 ? 84.932 -9.024 -119.204 1.00 63.22 317 GLN A CA 1
ATOM 2398 C C . GLN A 1 317 ? 86.467 -9.115 -119.155 1.00 63.22 317 GLN A C 1
ATOM 2400 O O . GLN A 1 317 ? 87.151 -8.488 -119.960 1.00 63.22 317 GLN A O 1
ATOM 2405 N N . LEU A 1 318 ? 87.017 -9.929 -118.247 1.00 57.72 318 LEU A N 1
ATOM 2406 C CA . LEU A 1 318 ? 88.462 -10.139 -118.128 1.00 57.72 318 LEU A CA 1
ATOM 2407 C C . LEU A 1 318 ? 89.045 -11.011 -119.262 1.00 57.72 318 LEU A C 1
ATOM 2409 O O . LEU A 1 318 ? 90.244 -10.949 -119.507 1.00 57.72 318 LEU A O 1
ATOM 2413 N N . LEU A 1 319 ? 88.209 -11.766 -119.990 1.00 54.38 319 LEU A N 1
ATOM 2414 C CA . LEU A 1 319 ? 88.604 -12.552 -121.172 1.00 54.38 319 LEU A CA 1
ATOM 2415 C C . LEU A 1 319 ? 88.442 -11.785 -122.497 1.00 54.38 319 LEU A C 1
ATOM 2417 O O . LEU A 1 319 ? 89.020 -12.179 -123.507 1.00 54.38 319 LEU A O 1
ATOM 2421 N N . GLU A 1 320 ? 87.681 -10.689 -122.513 1.00 53.12 320 GLU A N 1
ATOM 2422 C CA . GLU A 1 320 ? 87.486 -9.853 -123.710 1.00 53.12 320 GLU A CA 1
ATOM 2423 C C . GLU A 1 320 ? 88.624 -8.828 -123.910 1.00 53.12 320 GLU A C 1
ATOM 2425 O O . GLU A 1 320 ? 88.793 -8.290 -125.004 1.00 53.12 320 GLU A O 1
ATOM 2430 N N . ALA A 1 321 ? 89.440 -8.583 -122.876 1.00 55.97 321 ALA A N 1
ATOM 2431 C CA . ALA A 1 321 ? 90.501 -7.573 -122.881 1.00 55.97 321 ALA A CA 1
ATOM 2432 C C . ALA A 1 321 ? 91.806 -7.999 -123.592 1.00 55.97 321 ALA A C 1
ATOM 2434 O O . ALA A 1 321 ? 92.538 -7.140 -124.081 1.00 55.97 321 ALA A O 1
ATOM 2435 N N . GLU A 1 322 ? 92.109 -9.299 -123.698 1.00 50.03 322 GLU A N 1
ATOM 2436 C CA . GLU A 1 322 ? 93.408 -9.801 -124.202 1.00 50.03 322 GLU A CA 1
ATOM 2437 C C . GLU A 1 322 ? 93.531 -9.845 -125.748 1.00 50.03 322 GLU A C 1
ATOM 2439 O O . GLU A 1 322 ? 94.482 -10.407 -126.286 1.00 50.03 322 GLU A O 1
ATOM 2444 N N . MET A 1 323 ? 92.584 -9.253 -126.488 1.00 47.25 323 MET A N 1
ATOM 2445 C CA . MET A 1 323 ? 92.460 -9.387 -127.955 1.00 47.25 323 MET A CA 1
ATOM 2446 C C . MET A 1 323 ? 92.668 -8.085 -128.764 1.00 47.25 323 MET A C 1
ATOM 2448 O O . MET A 1 323 ? 92.455 -8.083 -129.976 1.00 47.25 323 MET A O 1
ATOM 2452 N N . GLY A 1 324 ? 93.062 -6.971 -128.130 1.00 46.59 324 GLY A N 1
ATOM 2453 C CA . GLY A 1 324 ? 93.036 -5.632 -128.754 1.00 46.59 324 GLY A CA 1
ATOM 2454 C C . GLY A 1 324 ? 94.357 -5.045 -129.288 1.00 46.59 324 GLY A C 1
ATOM 2455 O O . GLY A 1 324 ? 94.327 -4.027 -129.977 1.00 46.59 324 GLY A O 1
ATOM 2456 N N . GLU A 1 325 ? 95.520 -5.624 -128.980 1.00 42.84 325 GLU A N 1
ATOM 2457 C CA . GLU A 1 325 ? 96.793 -4.870 -128.927 1.00 42.84 325 GLU A CA 1
ATOM 2458 C C . GLU A 1 325 ? 97.745 -5.069 -130.139 1.00 42.84 325 GLU A C 1
ATOM 2460 O O . GLU A 1 325 ? 98.949 -5.246 -129.972 1.00 42.84 325 GLU A O 1
ATOM 2465 N N . ALA A 1 326 ? 97.233 -5.075 -131.383 1.00 40.59 326 ALA A N 1
ATOM 2466 C CA . ALA A 1 326 ? 98.059 -5.404 -132.568 1.00 40.59 326 ALA A CA 1
ATOM 2467 C C . ALA A 1 326 ? 97.654 -4.752 -133.920 1.00 40.59 326 ALA A C 1
ATOM 2469 O O . ALA A 1 326 ? 97.710 -5.407 -134.961 1.00 40.59 326 ALA A O 1
ATOM 2470 N N . ALA A 1 327 ? 97.270 -3.468 -133.945 1.00 41.75 327 ALA A N 1
ATOM 2471 C CA . ALA A 1 327 ? 96.909 -2.733 -135.180 1.00 41.75 327 ALA A CA 1
ATOM 2472 C C . ALA A 1 327 ? 97.690 -1.408 -135.351 1.00 41.75 327 ALA A C 1
ATOM 2474 O O . ALA A 1 327 ? 97.135 -0.342 -135.608 1.00 41.75 327 ALA A O 1
ATOM 2475 N N . ASP A 1 328 ? 99.001 -1.491 -135.147 1.00 37.78 328 ASP A N 1
ATOM 2476 C CA . ASP A 1 328 ? 99.933 -0.367 -135.046 1.00 37.78 328 ASP A CA 1
ATOM 2477 C C . ASP A 1 328 ? 100.298 0.270 -136.415 1.00 37.78 328 ASP A C 1
ATOM 2479 O O . ASP A 1 328 ? 100.405 -0.416 -137.429 1.00 37.78 328 ASP A O 1
ATOM 2483 N N . LYS A 1 329 ? 100.599 1.577 -136.405 1.00 45.69 329 LYS A N 1
ATOM 2484 C CA . LYS A 1 329 ? 101.522 2.286 -137.332 1.00 45.69 329 LYS A CA 1
ATOM 2485 C C . LYS A 1 329 ? 101.322 2.168 -138.862 1.00 45.69 329 LYS A C 1
ATOM 2487 O O . LYS A 1 329 ? 102.097 1.537 -139.574 1.00 45.69 329 LYS A O 1
ATOM 2492 N N . HIS A 1 330 ? 100.394 2.979 -139.376 1.00 43.50 330 HIS A N 1
ATOM 2493 C CA . HIS A 1 330 ? 100.400 3.545 -140.743 1.00 43.50 330 HIS A CA 1
ATOM 2494 C C . HIS A 1 330 ? 99.699 4.929 -140.700 1.00 43.50 330 HIS A C 1
ATOM 2496 O O . HIS A 1 330 ? 98.569 5.087 -141.146 1.00 43.50 330 HIS A O 1
ATOM 2502 N N . GLN A 1 331 ? 100.193 5.951 -139.991 1.00 40.53 331 GLN A N 1
ATOM 2503 C CA . GLN A 1 331 ? 101.556 6.512 -139.944 1.00 40.53 331 GLN A CA 1
ATOM 2504 C C . GLN A 1 331 ? 102.051 7.019 -141.315 1.00 40.53 331 GLN A C 1
ATOM 2506 O O . GLN A 1 331 ? 101.938 6.324 -142.319 1.00 40.53 331 GLN A O 1
ATOM 2511 N N . GLU A 1 332 ? 102.637 8.225 -141.319 1.00 41.56 332 GLU A N 1
ATOM 2512 C CA . GLU A 1 332 ? 103.414 8.802 -142.431 1.00 41.56 332 GLU A CA 1
ATOM 2513 C C . GLU A 1 332 ? 102.695 8.988 -143.793 1.00 41.56 332 GLU A C 1
ATOM 2515 O O . GLU A 1 332 ? 103.303 8.837 -144.844 1.00 41.56 332 GLU A O 1
ATOM 2520 N N . GLN A 1 333 ? 101.439 9.455 -143.786 1.00 45.12 333 GLN A N 1
ATOM 2521 C CA . GLN A 1 333 ? 101.022 10.510 -144.733 1.00 45.12 333 GLN A CA 1
ATOM 2522 C C . GLN A 1 333 ? 100.424 11.689 -143.943 1.00 45.12 333 GLN A C 1
ATOM 2524 O O . GLN A 1 333 ? 99.238 11.735 -143.641 1.00 45.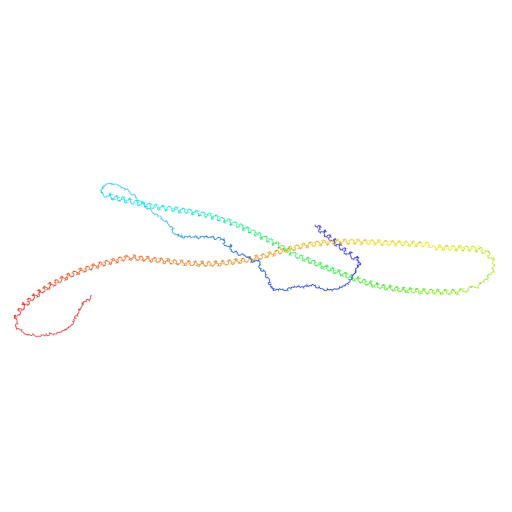12 333 GLN A O 1
ATOM 2529 N N . GLU A 1 334 ? 101.267 12.526 -143.334 1.00 49.66 334 GLU A N 1
ATOM 2530 C CA . GLU A 1 334 ? 101.938 13.669 -143.993 1.00 49.66 334 GLU A CA 1
ATOM 2531 C C . GLU A 1 334 ? 100.979 14.865 -144.146 1.00 49.66 334 GLU A C 1
ATOM 2533 O O . GLU A 1 334 ? 100.534 15.257 -145.217 1.00 49.66 334 GLU A O 1
ATOM 2538 N N . ARG A 1 335 ? 100.541 15.396 -143.001 1.00 51.84 335 ARG A N 1
ATOM 2539 C CA . ARG A 1 335 ? 101.150 16.559 -142.309 1.00 51.84 335 ARG A CA 1
ATOM 2540 C C . ARG A 1 335 ? 100.889 17.937 -142.925 1.00 51.84 335 ARG A C 1
ATOM 2542 O O . ARG A 1 335 ? 100.915 18.906 -142.172 1.00 51.84 335 ARG A O 1
ATOM 2549 N N . GLU A 1 336 ? 100.570 18.067 -144.212 1.00 48.97 336 GLU A N 1
ATOM 2550 C CA . GLU A 1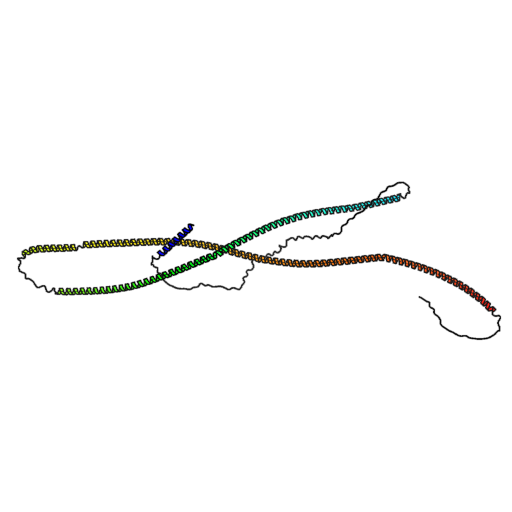 336 ? 100.392 19.407 -144.808 1.00 48.97 336 GLU A CA 1
ATOM 2551 C C . GLU A 1 336 ? 99.042 20.063 -144.458 1.00 48.97 336 GLU A C 1
ATOM 2553 O O . GLU A 1 336 ? 98.985 21.275 -144.261 1.00 48.97 336 GLU A O 1
ATOM 2558 N N . LEU A 1 337 ? 97.973 19.281 -144.256 1.00 50.50 337 LEU A N 1
ATOM 2559 C CA . LEU A 1 337 ? 96.675 19.799 -143.780 1.00 50.50 337 LEU A CA 1
ATOM 2560 C C . LEU A 1 337 ? 96.579 19.956 -142.248 1.00 50.50 337 LEU A C 1
ATOM 2562 O O . LEU A 1 337 ? 95.636 20.568 -141.755 1.00 50.50 337 LEU A O 1
ATOM 2566 N N . GLN A 1 338 ? 97.539 19.436 -141.473 1.00 50.59 338 GLN A N 1
ATOM 2567 C CA . GLN A 1 338 ? 97.490 19.507 -140.002 1.00 50.59 338 GLN A CA 1
ATOM 2568 C C . GLN A 1 338 ? 97.943 20.867 -139.443 1.00 50.59 338 GLN A C 1
ATOM 2570 O O . GLN A 1 338 ? 97.509 21.256 -138.360 1.00 50.59 338 GLN A O 1
ATOM 2575 N N . LEU A 1 339 ? 98.756 21.630 -140.183 1.00 55.84 339 LEU A N 1
ATOM 2576 C CA . LEU A 1 339 ? 99.297 22.921 -139.726 1.00 55.84 339 LEU A CA 1
ATOM 2577 C C . LEU A 1 339 ? 98.275 24.073 -139.689 1.00 55.84 339 LEU A C 1
ATOM 2579 O O . LEU A 1 339 ? 98.572 25.123 -139.123 1.00 55.84 339 LEU A O 1
ATOM 2583 N N . THR A 1 340 ? 97.079 23.890 -140.254 1.00 55.53 340 THR A N 1
ATOM 2584 C CA . THR A 1 340 ? 95.956 24.842 -140.146 1.00 55.53 340 THR A CA 1
ATOM 2585 C C . THR A 1 340 ? 94.804 24.335 -139.278 1.00 55.53 340 THR A C 1
ATOM 2587 O O . THR A 1 340 ? 93.929 25.128 -138.935 1.00 55.53 340 THR A O 1
ATOM 2590 N N . ASN A 1 341 ? 94.806 23.056 -138.880 1.00 52.16 341 ASN A N 1
ATOM 2591 C CA . ASN A 1 341 ? 93.830 22.517 -137.928 1.00 52.16 341 ASN A CA 1
ATOM 2592 C C . ASN A 1 341 ? 94.298 22.699 -136.477 1.00 52.16 341 ASN A C 1
ATOM 2594 O O . ASN A 1 341 ? 93.479 22.981 -135.606 1.00 52.16 341 ASN A O 1
ATOM 2598 N N . SER A 1 342 ? 95.611 22.633 -136.230 1.00 57.97 342 SER A N 1
ATOM 2599 C CA . SER A 1 342 ? 96.198 22.733 -134.889 1.00 57.97 342 SER A CA 1
ATOM 2600 C C . SER A 1 342 ? 95.854 24.033 -134.158 1.00 57.97 342 SER A C 1
ATOM 2602 O O . SER A 1 342 ? 95.557 23.992 -132.975 1.00 57.97 342 SER A O 1
ATOM 2604 N N . SER A 1 343 ? 95.795 25.184 -134.836 1.00 60.16 343 SER A N 1
ATOM 2605 C CA . SER A 1 343 ? 95.384 26.461 -134.220 1.00 60.16 343 SER A CA 1
ATOM 2606 C C . SER A 1 343 ? 93.882 26.556 -133.915 1.00 60.16 343 SER A C 1
ATOM 2608 O O . SER A 1 343 ? 93.462 27.421 -133.147 1.00 60.16 343 SER A O 1
ATOM 2610 N N . LEU A 1 344 ? 93.073 25.663 -134.490 1.00 56.53 344 LEU A N 1
ATOM 2611 C CA . LEU A 1 344 ? 91.643 25.511 -134.218 1.00 56.53 344 LEU A CA 1
ATOM 2612 C C . LEU A 1 344 ? 91.423 24.475 -133.099 1.00 56.53 344 LEU A C 1
ATOM 2614 O O . LEU A 1 344 ? 90.568 24.662 -132.235 1.00 56.53 344 LEU A O 1
ATOM 2618 N N . GLU A 1 345 ? 92.251 23.430 -133.059 1.00 61.03 345 GLU A N 1
ATOM 2619 C CA . GLU A 1 345 ? 92.345 22.455 -131.965 1.00 61.03 345 GLU A CA 1
ATOM 2620 C C . GLU A 1 345 ? 92.850 23.102 -130.668 1.00 61.03 345 GLU A C 1
ATOM 2622 O O . GLU A 1 345 ? 92.264 22.867 -129.622 1.00 61.03 345 GLU A O 1
ATOM 2627 N N . ASP A 1 346 ? 93.833 24.003 -130.719 1.00 63.53 346 ASP A N 1
ATOM 2628 C CA . ASP A 1 346 ? 94.381 24.694 -129.539 1.00 63.53 346 ASP A CA 1
ATOM 2629 C C . ASP A 1 346 ? 93.392 25.687 -128.891 1.00 63.53 346 ASP A C 1
ATOM 2631 O O . ASP A 1 346 ? 93.542 26.054 -127.720 1.00 63.53 346 ASP A O 1
ATOM 2635 N N . VAL A 1 347 ? 92.391 26.133 -129.662 1.00 65.31 347 VAL A N 1
ATOM 2636 C CA . VAL A 1 347 ? 91.256 26.953 -129.204 1.00 65.31 347 VAL A CA 1
ATOM 2637 C C . VAL A 1 347 ? 90.099 26.068 -128.742 1.00 65.31 347 VAL A C 1
ATOM 2639 O O . VAL A 1 347 ? 89.477 26.393 -127.734 1.00 65.31 347 VAL A O 1
ATOM 2642 N N . ARG A 1 348 ? 89.840 24.936 -129.415 1.00 66.69 348 ARG A N 1
ATOM 2643 C CA . ARG A 1 348 ? 88.878 23.924 -128.948 1.00 66.69 348 ARG A CA 1
ATOM 2644 C C . ARG A 1 348 ? 89.304 23.318 -127.623 1.00 66.69 348 ARG A C 1
ATOM 2646 O O . ARG A 1 348 ? 88.564 23.473 -126.675 1.00 66.69 348 ARG A O 1
ATOM 2653 N N . ALA A 1 349 ? 90.518 22.791 -127.499 1.00 68.88 349 ALA A N 1
ATOM 2654 C CA . ALA A 1 349 ? 91.029 22.201 -126.263 1.00 68.88 349 ALA A CA 1
ATOM 2655 C C . ALA A 1 349 ? 90.917 23.151 -125.059 1.00 68.88 349 ALA A C 1
ATOM 2657 O O . ALA A 1 349 ? 90.555 22.711 -123.977 1.00 68.88 349 ALA A O 1
ATOM 2658 N N . LYS A 1 350 ? 91.144 24.460 -125.247 1.00 73.81 350 LYS A N 1
ATOM 2659 C CA . LYS A 1 350 ? 90.948 25.468 -124.189 1.00 73.81 350 LYS A CA 1
ATOM 2660 C C . LYS A 1 350 ? 89.472 25.801 -123.952 1.00 73.81 350 LYS A C 1
ATOM 2662 O O . LYS A 1 350 ? 89.087 26.040 -122.814 1.00 73.81 350 LYS A O 1
ATOM 2667 N N . ALA A 1 351 ? 88.632 25.806 -124.987 1.00 72.38 351 ALA A N 1
ATOM 2668 C CA . ALA A 1 351 ? 87.183 25.924 -124.829 1.00 72.38 351 ALA A CA 1
ATOM 2669 C C . ALA A 1 351 ? 86.587 24.699 -124.115 1.00 72.38 351 ALA A C 1
ATOM 2671 O O . ALA A 1 351 ? 85.743 24.878 -123.249 1.00 72.38 351 ALA A O 1
ATOM 2672 N N . ASP A 1 352 ? 87.067 23.495 -124.419 1.00 75.50 352 ASP A N 1
ATOM 2673 C CA . ASP A 1 352 ? 86.682 22.218 -123.823 1.00 75.50 352 ASP A CA 1
ATOM 2674 C C . ASP A 1 352 ? 87.232 22.092 -122.391 1.00 75.50 352 ASP A C 1
ATOM 2676 O O . ASP A 1 352 ? 86.511 21.645 -121.509 1.00 75.50 352 ASP A O 1
ATOM 2680 N N . GLU A 1 353 ? 88.446 22.577 -122.103 1.00 77.19 353 GLU A N 1
ATOM 2681 C CA . GLU A 1 353 ? 88.993 22.698 -120.740 1.00 77.19 353 GLU A CA 1
ATOM 2682 C C . GLU A 1 353 ? 88.187 23.704 -119.902 1.00 77.19 353 GLU A C 1
ATOM 2684 O O . GLU A 1 353 ? 87.809 23.401 -118.770 1.00 77.19 353 GLU A O 1
ATOM 2689 N N . TYR A 1 354 ? 87.828 24.869 -120.458 1.00 76.44 354 TYR A N 1
ATOM 2690 C CA . TYR A 1 354 ? 86.904 25.791 -119.791 1.00 76.44 354 TYR A CA 1
ATOM 2691 C C . TYR A 1 354 ? 85.485 25.224 -119.681 1.00 76.44 354 TYR A C 1
ATOM 2693 O O . TYR A 1 354 ? 84.825 25.490 -118.684 1.00 76.44 354 TYR A O 1
ATOM 2701 N N . GLN A 1 355 ? 85.008 24.435 -120.645 1.00 78.94 355 GLN A N 1
ATOM 2702 C CA . GLN A 1 355 ? 83.678 23.826 -120.610 1.00 78.94 355 GLN A CA 1
ATOM 2703 C C . GLN A 1 355 ? 83.618 22.683 -119.597 1.00 78.94 355 GLN A C 1
ATOM 2705 O O . GLN A 1 355 ? 82.646 22.605 -118.857 1.00 78.94 355 GLN A O 1
ATOM 2710 N N . HIS A 1 356 ? 84.665 21.864 -119.483 1.00 77.38 356 HIS A N 1
ATOM 2711 C CA . HIS A 1 356 ? 84.822 20.900 -118.400 1.00 77.38 356 HIS A CA 1
ATOM 2712 C C . HIS A 1 356 ? 84.959 21.608 -117.057 1.00 77.38 356 HIS A C 1
ATOM 2714 O O . HIS A 1 356 ? 84.262 21.237 -116.123 1.00 77.38 356 HIS A O 1
ATOM 2720 N N . ARG A 1 357 ? 85.743 22.688 -116.946 1.00 81.31 357 ARG A N 1
ATOM 2721 C CA . ARG A 1 357 ? 85.844 23.433 -115.683 1.00 81.31 357 ARG A CA 1
ATOM 2722 C C . ARG A 1 357 ? 84.541 24.145 -115.305 1.00 81.31 357 ARG A C 1
ATOM 2724 O O . ARG A 1 357 ? 84.240 24.270 -114.122 1.00 81.31 357 ARG A O 1
ATOM 2731 N N . VAL A 1 358 ? 83.748 24.587 -116.282 1.00 78.06 358 VAL A N 1
ATOM 2732 C CA . VAL A 1 358 ? 82.381 25.088 -116.068 1.00 78.06 358 VAL A CA 1
ATOM 2733 C C . VAL A 1 358 ? 81.440 23.945 -115.695 1.00 78.06 358 VAL A C 1
ATOM 2735 O O . VAL A 1 358 ? 80.652 24.134 -114.783 1.00 78.06 358 VAL A O 1
ATOM 2738 N N . GLN A 1 359 ? 81.551 22.759 -116.298 1.00 79.25 359 GLN A N 1
ATOM 2739 C CA . GLN A 1 359 ? 80.774 21.575 -115.913 1.00 79.25 359 GLN A CA 1
ATOM 2740 C C . GLN A 1 359 ? 81.109 21.107 -114.491 1.00 79.25 359 GLN A C 1
ATOM 2742 O O . GLN A 1 359 ? 80.185 20.903 -113.721 1.00 79.25 359 GLN A O 1
ATOM 2747 N N . GLU A 1 360 ? 82.385 21.035 -114.104 1.00 80.31 360 GLU A N 1
ATOM 2748 C CA . GLU A 1 360 ? 82.838 20.741 -112.735 1.00 80.31 360 GLU A CA 1
ATOM 2749 C C . GLU A 1 360 ? 82.321 21.776 -111.727 1.00 80.31 360 GLU A C 1
ATOM 2751 O O . GLU A 1 360 ? 81.905 21.422 -110.628 1.00 80.31 360 GLU A O 1
ATOM 2756 N N . LEU A 1 361 ? 82.347 23.068 -112.074 1.00 78.38 361 LEU A N 1
ATOM 2757 C CA . LEU A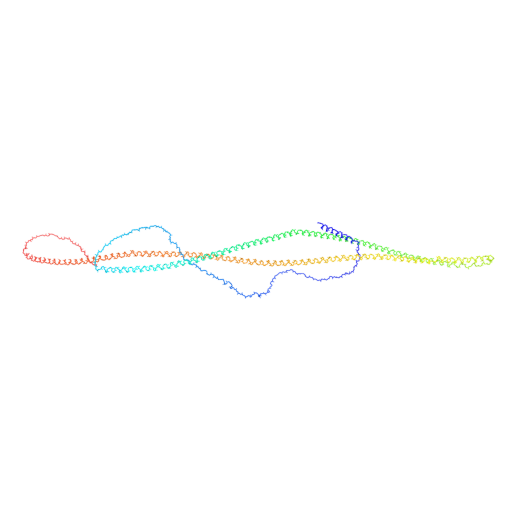 1 361 ? 81.840 24.129 -111.199 1.00 78.38 361 LEU A CA 1
ATOM 2758 C C . LEU A 1 361 ? 80.308 24.149 -111.150 1.00 78.38 361 LEU A C 1
ATOM 2760 O O . LEU A 1 361 ? 79.744 24.380 -110.088 1.00 78.38 361 LEU A O 1
ATOM 2764 N N . GLU A 1 362 ? 79.625 23.865 -112.257 1.00 77.81 362 GLU A N 1
ATOM 2765 C CA . GLU A 1 362 ? 78.180 23.658 -112.291 1.00 77.81 362 GLU A CA 1
ATOM 2766 C C . GLU A 1 362 ? 77.767 22.408 -111.511 1.00 77.81 362 GLU A C 1
ATOM 2768 O O . GLU A 1 362 ? 76.736 22.436 -110.853 1.00 77.81 362 GLU A O 1
ATOM 2773 N N . GLU A 1 363 ? 78.535 21.322 -111.577 1.00 79.69 363 GLU A N 1
ATOM 2774 C CA . GLU A 1 363 ? 78.310 20.088 -110.823 1.00 79.69 363 GLU A CA 1
ATOM 2775 C C . GLU A 1 363 ? 78.549 20.332 -109.332 1.00 79.69 363 GLU A C 1
ATOM 2777 O O . GLU A 1 363 ? 77.666 20.032 -108.539 1.00 79.69 363 GLU A O 1
ATOM 2782 N N . HIS A 1 364 ? 79.634 21.017 -108.954 1.00 75.81 364 HIS A N 1
ATOM 2783 C CA . HIS A 1 364 ? 79.862 21.467 -107.578 1.00 75.81 364 HIS A CA 1
ATOM 2784 C C . HIS A 1 364 ? 78.798 22.443 -107.051 1.00 75.81 364 HIS A C 1
ATOM 2786 O O . HIS A 1 364 ? 78.549 22.455 -105.850 1.00 75.81 364 HIS A O 1
ATOM 2792 N N . ILE A 1 365 ? 78.170 23.256 -107.909 1.00 73.88 365 ILE A N 1
ATOM 2793 C CA . ILE A 1 365 ? 77.046 24.132 -107.529 1.00 73.88 365 ILE A CA 1
ATOM 2794 C C . ILE A 1 365 ? 75.734 23.336 -107.433 1.00 73.88 365 ILE A C 1
ATOM 2796 O O . ILE A 1 365 ? 74.932 23.589 -106.538 1.00 73.88 365 ILE A O 1
ATOM 2800 N N . LYS A 1 366 ? 75.516 22.349 -108.312 1.00 75.75 366 LYS A N 1
ATOM 2801 C CA . LYS A 1 366 ? 74.381 21.407 -108.245 1.00 75.75 366 LYS A CA 1
ATOM 2802 C C . LYS A 1 366 ? 74.515 20.420 -107.075 1.00 75.75 366 LYS A C 1
ATOM 2804 O O . LYS A 1 366 ? 73.503 19.892 -106.637 1.00 75.75 366 LYS A O 1
ATOM 2809 N N . SER A 1 367 ? 75.732 20.210 -106.567 1.00 73.69 367 SER A N 1
ATOM 2810 C CA . SER A 1 367 ? 76.067 19.437 -105.365 1.00 73.69 367 SER A CA 1
ATOM 2811 C C . SER A 1 367 ? 76.453 20.324 -104.166 1.00 73.69 367 SER A C 1
ATOM 2813 O O . SER A 1 367 ? 77.192 19.878 -103.283 1.00 73.69 367 SER A O 1
ATOM 2815 N N . ASP A 1 368 ? 76.035 21.598 -104.135 1.00 78.31 368 ASP A N 1
ATOM 2816 C CA . ASP A 1 368 ? 76.134 22.427 -102.924 1.00 78.31 368 ASP A CA 1
ATOM 2817 C C . ASP A 1 368 ? 74.869 22.262 -102.072 1.00 78.31 368 ASP A C 1
ATOM 2819 O O . ASP A 1 368 ? 74.185 23.223 -101.708 1.00 78.31 368 ASP A O 1
ATOM 2823 N N . ASP A 1 369 ? 74.569 21.017 -101.688 1.00 83.94 369 ASP A N 1
ATOM 2824 C CA . ASP A 1 369 ? 73.484 20.673 -100.762 1.00 83.94 369 ASP A CA 1
ATOM 2825 C C . ASP A 1 369 ? 73.700 21.239 -99.339 1.00 83.94 369 ASP A C 1
ATOM 2827 O O . ASP A 1 369 ? 72.980 20.918 -98.400 1.00 83.94 369 ASP A O 1
ATOM 2831 N N . ARG A 1 370 ? 74.632 22.182 -99.146 1.00 85.06 370 ARG A N 1
ATOM 2832 C CA . ARG A 1 370 ? 74.716 23.029 -97.951 1.00 85.06 370 ARG A CA 1
ATOM 2833 C C . ARG A 1 370 ? 73.451 23.862 -97.728 1.00 85.06 370 ARG A C 1
ATOM 2835 O O . ARG A 1 370 ? 73.141 24.142 -96.572 1.00 85.06 370 ARG A O 1
ATOM 2842 N N . ALA A 1 371 ? 72.735 24.248 -98.787 1.00 81.81 371 ALA A N 1
ATOM 2843 C CA . ALA A 1 371 ? 71.409 24.852 -98.657 1.00 81.81 371 ALA A CA 1
ATOM 2844 C C . ALA A 1 371 ? 70.403 23.830 -98.099 1.00 81.81 371 ALA A C 1
ATOM 2846 O O . ALA A 1 371 ? 69.836 24.050 -97.031 1.00 81.81 371 ALA A O 1
ATOM 2847 N N . GLU A 1 372 ? 70.280 22.670 -98.748 1.00 85.44 372 GLU A N 1
ATOM 2848 C CA . GLU A 1 372 ? 69.347 21.601 -98.364 1.00 85.44 372 GLU A CA 1
ATOM 2849 C C . GLU A 1 372 ? 69.602 21.084 -96.940 1.00 85.44 372 GLU A C 1
ATOM 2851 O O . GLU A 1 372 ? 68.676 20.979 -96.145 1.00 85.44 372 GLU A O 1
ATOM 2856 N N . ARG A 1 373 ? 70.866 20.871 -96.552 1.00 87.88 373 ARG A N 1
ATOM 2857 C CA . ARG A 1 373 ? 71.265 20.466 -95.190 1.00 87.88 373 ARG A CA 1
ATOM 2858 C C . ARG A 1 373 ? 70.971 21.543 -94.135 1.00 87.88 373 ARG A C 1
ATOM 2860 O O . ARG A 1 373 ? 70.785 21.217 -92.962 1.00 87.88 373 ARG A O 1
ATOM 2867 N N . LEU A 1 374 ? 70.945 22.828 -94.508 1.00 86.69 374 LEU A N 1
ATOM 2868 C CA . LEU A 1 374 ? 70.516 23.909 -93.609 1.00 86.69 374 LEU A CA 1
ATOM 2869 C C . LEU A 1 374 ? 68.989 23.978 -93.501 1.00 86.69 374 LEU A C 1
ATOM 2871 O O . LEU A 1 374 ? 68.489 24.208 -92.401 1.00 86.69 374 LEU A O 1
ATOM 2875 N N . GLU A 1 375 ? 68.258 23.731 -94.588 1.00 89.31 375 GLU A N 1
ATOM 2876 C CA . GLU A 1 375 ? 66.795 23.623 -94.578 1.00 89.31 375 GLU A CA 1
ATOM 2877 C C . GLU A 1 375 ? 66.321 22.383 -93.805 1.00 89.31 375 GLU A C 1
ATOM 2879 O O . GLU A 1 375 ? 65.425 22.497 -92.972 1.00 89.31 375 GLU A O 1
ATOM 2884 N N . GLU A 1 376 ? 66.969 21.228 -93.974 1.00 92.94 376 GLU A N 1
ATOM 2885 C CA . GLU A 1 376 ? 66.716 20.001 -93.209 1.00 92.94 376 GLU A CA 1
ATOM 2886 C C . GLU A 1 376 ? 67.022 20.194 -91.717 1.00 92.94 376 GLU A C 1
ATOM 2888 O O . GLU A 1 376 ? 66.209 19.839 -90.863 1.00 92.94 376 GLU A O 1
ATOM 2893 N N . SER A 1 377 ? 68.159 20.815 -91.384 1.00 92.00 377 SER A N 1
ATOM 2894 C CA . SER A 1 377 ? 68.514 21.152 -89.999 1.00 92.00 377 SER A CA 1
ATOM 2895 C C . SER A 1 377 ? 67.495 22.113 -89.372 1.00 92.00 377 SER A C 1
ATOM 2897 O O . SER A 1 377 ? 67.018 21.880 -88.259 1.00 92.00 377 SER A O 1
ATOM 2899 N N . LEU A 1 378 ? 67.084 23.153 -90.106 1.00 92.94 378 LEU A N 1
ATOM 2900 C CA . LEU A 1 378 ? 66.056 24.097 -89.670 1.00 92.94 378 LEU A CA 1
ATOM 2901 C C . LEU A 1 378 ? 64.707 23.392 -89.463 1.00 92.94 378 LEU A C 1
ATOM 2903 O O . LEU A 1 378 ? 64.105 23.552 -88.400 1.00 92.94 378 LEU A O 1
ATOM 2907 N N . LYS A 1 379 ? 64.283 22.549 -90.408 1.00 95.06 379 LYS A N 1
ATOM 2908 C CA . LYS A 1 379 ? 63.064 21.731 -90.334 1.00 95.06 379 LYS A CA 1
ATOM 2909 C C . LYS A 1 379 ? 63.084 20.789 -89.127 1.00 95.06 379 LYS A C 1
ATOM 2911 O O . LYS A 1 379 ? 62.125 20.774 -88.366 1.00 95.06 379 LYS A O 1
ATOM 2916 N N . ASN A 1 380 ? 64.199 20.107 -88.867 1.00 94.25 380 ASN A N 1
ATOM 2917 C CA . ASN A 1 380 ? 64.390 19.271 -87.677 1.00 94.25 380 ASN A CA 1
ATOM 2918 C C . ASN A 1 380 ? 64.271 20.100 -86.380 1.00 94.25 380 ASN A C 1
ATOM 2920 O O . ASN A 1 380 ? 63.603 19.686 -85.431 1.00 94.25 380 ASN A O 1
ATOM 2924 N N . THR A 1 381 ? 64.832 21.319 -86.335 1.00 93.62 381 THR A N 1
ATOM 2925 C CA . THR A 1 381 ? 64.640 22.209 -85.171 1.00 93.62 381 THR A CA 1
ATOM 2926 C C . THR A 1 381 ? 63.206 22.726 -85.017 1.00 93.62 381 THR A C 1
ATOM 2928 O O . THR A 1 381 ? 62.776 22.927 -83.881 1.00 93.62 381 THR A O 1
ATOM 2931 N N . GLN A 1 382 ? 62.454 22.893 -86.111 1.00 94.25 382 GLN A N 1
ATOM 2932 C CA . GLN A 1 382 ? 61.029 23.247 -86.086 1.00 94.25 382 GLN A CA 1
ATOM 2933 C C . GLN A 1 382 ? 60.170 22.076 -85.599 1.00 94.25 382 GLN A C 1
ATOM 2935 O O . GLN A 1 382 ? 59.469 22.230 -84.606 1.00 94.25 382 GLN A O 1
ATOM 2940 N N . GLU A 1 383 ? 60.303 20.890 -86.195 1.00 95.25 383 GLU A N 1
ATOM 2941 C CA . GLU A 1 383 ? 59.608 19.661 -85.772 1.00 95.25 383 GLU A CA 1
ATOM 2942 C C . GLU A 1 383 ? 59.873 19.346 -84.291 1.00 95.25 383 GLU A C 1
ATOM 2944 O O . GLU A 1 383 ? 58.966 18.994 -83.536 1.00 95.25 383 GLU A O 1
ATOM 2949 N N . ARG A 1 384 ? 61.112 19.555 -83.829 1.00 94.94 384 ARG A N 1
ATOM 2950 C CA . ARG A 1 384 ? 61.477 19.405 -82.417 1.00 94.94 384 ARG A CA 1
ATOM 2951 C C . ARG A 1 384 ? 60.868 20.481 -81.513 1.00 94.94 384 ARG A C 1
ATOM 2953 O O . ARG A 1 384 ? 60.573 20.189 -80.354 1.00 94.94 384 ARG A O 1
ATOM 2960 N N . ALA A 1 385 ? 60.692 21.709 -81.999 1.00 94.88 385 ALA A N 1
ATOM 2961 C CA . ALA A 1 385 ? 59.993 22.759 -81.262 1.00 94.88 385 ALA A CA 1
ATOM 2962 C C . ALA A 1 385 ? 58.487 22.463 -81.170 1.00 94.88 385 ALA A C 1
ATOM 2964 O O . ALA A 1 385 ? 57.922 22.570 -80.083 1.00 94.88 385 ALA A O 1
ATOM 2965 N N . GLU A 1 386 ? 57.865 22.009 -82.259 1.00 95.25 386 GLU A N 1
ATOM 2966 C CA . GLU A 1 386 ? 56.461 21.583 -82.303 1.00 95.25 386 GLU A CA 1
ATOM 2967 C C . GLU A 1 386 ? 56.197 20.390 -81.369 1.00 95.25 386 GLU A C 1
ATOM 2969 O O . GLU A 1 386 ? 55.236 20.416 -80.600 1.00 95.25 386 GLU A O 1
ATOM 2974 N N . GLU A 1 387 ? 57.088 19.392 -81.330 1.00 95.69 387 GLU A N 1
ATOM 2975 C CA . GLU A 1 387 ? 57.011 18.287 -80.362 1.00 95.69 387 GLU A CA 1
ATOM 2976 C C . GLU A 1 387 ? 57.155 18.785 -78.912 1.00 95.69 387 GLU A C 1
ATOM 2978 O O . GLU A 1 387 ? 56.424 18.335 -78.028 1.00 95.69 387 GLU A O 1
ATOM 2983 N N . PHE A 1 388 ? 58.026 19.765 -78.633 1.00 95.38 388 PHE A N 1
ATOM 2984 C CA . PHE A 1 388 ? 58.083 20.379 -77.302 1.00 95.38 388 PHE A CA 1
ATOM 2985 C C . PHE A 1 388 ? 56.814 21.176 -76.959 1.00 95.38 388 PHE A C 1
ATOM 2987 O O . PHE A 1 388 ? 56.360 21.110 -75.813 1.00 95.38 388 PHE A O 1
ATOM 2994 N N . GLU A 1 389 ? 56.194 21.885 -77.908 1.00 96.06 389 GLU A N 1
ATOM 2995 C CA . GLU A 1 389 ? 54.900 22.543 -77.688 1.00 96.06 389 GLU A CA 1
ATOM 2996 C C . GLU A 1 389 ? 53.774 21.527 -77.452 1.00 96.06 389 GLU A C 1
ATOM 2998 O O . GLU A 1 389 ? 52.955 21.716 -76.545 1.00 96.06 389 GLU A O 1
ATOM 3003 N N . PHE A 1 390 ? 53.767 20.409 -78.183 1.00 96.56 390 PHE A N 1
ATOM 3004 C CA . PHE A 1 390 ? 52.832 19.303 -77.988 1.00 96.56 390 PHE A CA 1
ATOM 3005 C C . PHE A 1 390 ? 53.001 18.649 -76.609 1.00 96.56 390 PHE A C 1
ATOM 3007 O O . PHE A 1 390 ? 52.023 18.526 -75.862 1.00 96.56 390 PHE A O 1
ATOM 3014 N N . GLN A 1 391 ? 54.231 18.312 -76.207 1.00 97.12 391 GLN A N 1
ATOM 3015 C CA . GLN A 1 391 ? 54.542 17.797 -74.868 1.00 97.12 391 GLN A CA 1
ATOM 3016 C C . GLN A 1 391 ? 54.127 18.780 -73.766 1.00 97.12 391 GLN A C 1
ATOM 3018 O O . GLN A 1 391 ? 53.531 18.378 -72.765 1.00 97.12 391 GLN A O 1
ATOM 3023 N N . LEU A 1 392 ? 54.384 20.077 -73.952 1.00 95.56 392 LEU A N 1
ATOM 3024 C CA . LEU A 1 392 ? 54.039 21.128 -72.996 1.00 95.56 392 LEU A CA 1
ATOM 3025 C C . LEU A 1 392 ? 52.520 21.371 -72.924 1.00 95.56 392 LEU A C 1
ATOM 3027 O O . LEU A 1 392 ? 51.989 21.638 -71.843 1.00 95.56 392 LEU A O 1
ATOM 3031 N N . SER A 1 393 ? 51.797 21.220 -74.035 1.00 96.44 393 SER A N 1
ATOM 3032 C CA . SER A 1 393 ? 50.329 21.233 -74.088 1.00 96.44 393 SER A CA 1
ATOM 3033 C C . SER A 1 393 ? 49.730 20.024 -73.356 1.00 96.44 393 SER A C 1
ATOM 3035 O O . SER A 1 393 ? 48.890 20.180 -72.465 1.00 96.44 393 SER A O 1
ATOM 3037 N N . LYS A 1 394 ? 50.253 18.821 -73.625 1.00 97.25 394 LYS A N 1
ATOM 3038 C CA . LYS A 1 394 ? 49.898 17.564 -72.946 1.00 97.25 394 LYS A CA 1
ATOM 3039 C C . LYS A 1 394 ? 50.166 17.633 -71.437 1.00 97.25 394 LYS A C 1
ATOM 3041 O O . LYS A 1 394 ? 49.323 17.221 -70.640 1.00 97.25 394 LYS A O 1
ATOM 3046 N N . LEU A 1 395 ? 51.289 18.228 -71.026 1.00 96.06 395 LEU A N 1
ATOM 3047 C CA . LEU A 1 395 ? 51.635 18.455 -69.619 1.00 96.06 395 LEU A CA 1
ATOM 3048 C C . LEU A 1 395 ? 50.703 19.478 -68.948 1.00 96.06 395 LEU A C 1
ATOM 3050 O O . LEU A 1 395 ? 50.257 19.246 -67.824 1.00 96.06 395 LEU A O 1
ATOM 3054 N N . LYS A 1 396 ? 50.341 20.574 -69.634 1.00 97.25 396 LYS A N 1
ATOM 3055 C CA . LYS A 1 396 ? 49.318 21.527 -69.158 1.00 97.25 396 LYS A CA 1
ATOM 3056 C C . LYS A 1 396 ? 47.962 20.841 -68.964 1.00 97.25 396 LYS A C 1
ATOM 3058 O O . LYS A 1 396 ? 47.331 21.047 -67.929 1.00 97.25 396 LYS A O 1
ATOM 3063 N N . GLN A 1 397 ? 47.530 20.009 -69.914 1.00 96.31 397 GLN A N 1
ATOM 3064 C CA . GLN A 1 397 ? 46.279 19.252 -69.817 1.00 96.31 397 GLN A CA 1
ATOM 3065 C C . GLN A 1 397 ? 46.300 18.283 -68.624 1.00 96.31 397 GLN A C 1
ATOM 3067 O O . GLN A 1 397 ? 45.361 18.277 -67.827 1.00 96.31 397 GLN A O 1
ATOM 3072 N N . ALA A 1 398 ? 47.391 17.529 -68.448 1.00 95.44 398 ALA A N 1
ATOM 3073 C CA . ALA A 1 398 ? 47.579 16.637 -67.305 1.00 95.44 398 ALA A CA 1
ATOM 3074 C C . ALA A 1 398 ? 47.579 17.397 -65.965 1.00 95.44 398 ALA A C 1
ATOM 3076 O O . ALA A 1 398 ? 46.923 16.972 -65.017 1.00 95.44 398 ALA A O 1
ATOM 3077 N N . HIS A 1 399 ? 48.236 18.558 -65.887 1.00 96.56 399 HIS A N 1
ATOM 3078 C CA . HIS A 1 399 ? 48.219 19.407 -64.692 1.00 96.56 399 HIS A CA 1
ATOM 3079 C C . HIS A 1 399 ? 46.812 19.947 -64.370 1.00 96.56 399 HIS A C 1
ATOM 3081 O O . HIS A 1 399 ? 46.422 19.983 -63.204 1.00 96.56 399 HIS A O 1
ATOM 3087 N N . VAL A 1 400 ? 46.020 20.334 -65.378 1.00 97.69 400 VAL A N 1
ATOM 3088 C CA . VAL A 1 400 ? 44.618 20.749 -65.177 1.00 97.69 400 VAL A CA 1
ATOM 3089 C C . VAL A 1 400 ? 43.757 19.581 -64.683 1.00 97.69 400 VAL A C 1
ATOM 3091 O O . VAL A 1 400 ? 42.963 19.776 -63.763 1.00 97.69 400 VAL A O 1
ATOM 3094 N N . ALA A 1 401 ? 43.946 18.372 -65.223 1.00 95.69 401 ALA A N 1
ATOM 3095 C CA . ALA A 1 401 ? 43.257 17.169 -64.754 1.00 95.69 401 ALA A CA 1
ATOM 3096 C C . ALA A 1 401 ? 43.617 16.833 -63.295 1.00 95.69 401 ALA A C 1
ATOM 3098 O O . ALA A 1 401 ? 42.728 16.764 -62.449 1.00 95.69 401 ALA A O 1
ATOM 3099 N N . LEU A 1 402 ? 44.912 16.748 -62.967 1.00 95.94 402 LEU A N 1
ATOM 3100 C CA . LEU A 1 402 ? 45.396 16.489 -61.604 1.00 95.94 402 LEU A CA 1
ATOM 3101 C C . LEU A 1 402 ? 44.948 17.569 -60.607 1.00 95.94 402 LEU A C 1
ATOM 3103 O O . LEU A 1 402 ? 44.635 17.260 -59.458 1.00 95.94 402 LEU A O 1
ATOM 3107 N N . LYS A 1 403 ? 44.863 18.838 -61.030 1.00 98.12 403 LYS A N 1
ATOM 3108 C CA . LYS A 1 403 ? 44.301 19.911 -60.201 1.00 98.12 403 LYS A CA 1
ATOM 3109 C C . LYS A 1 403 ? 42.808 19.692 -59.929 1.00 98.12 403 LYS A C 1
ATOM 3111 O O . LYS A 1 403 ? 42.388 19.846 -58.784 1.00 98.12 403 LYS A O 1
ATOM 3116 N N . ALA A 1 404 ? 42.023 19.315 -60.939 1.00 95.81 404 ALA A N 1
ATOM 3117 C CA . ALA A 1 404 ? 40.600 19.023 -60.772 1.00 95.81 404 ALA A CA 1
ATOM 3118 C C . ALA A 1 404 ? 40.365 17.794 -59.873 1.00 95.81 404 ALA A C 1
ATOM 3120 O O . ALA A 1 404 ? 39.510 17.840 -58.991 1.00 95.81 404 ALA A O 1
ATOM 3121 N N . GLU A 1 405 ? 41.163 16.733 -60.023 1.00 96.38 405 GLU A N 1
ATOM 3122 C CA . GLU A 1 405 ? 41.142 15.564 -59.133 1.00 96.38 405 GLU A CA 1
ATOM 3123 C C . GLU A 1 405 ? 41.505 15.944 -57.692 1.00 96.38 405 GLU A C 1
ATOM 3125 O O . GLU A 1 405 ? 40.811 15.548 -56.755 1.00 96.38 405 GLU A O 1
ATOM 3130 N N . ARG A 1 406 ? 42.541 16.773 -57.499 1.00 96.44 406 ARG A N 1
ATOM 3131 C CA . ARG A 1 406 ? 42.931 17.300 -56.184 1.00 96.44 406 ARG A CA 1
ATOM 3132 C C . ARG A 1 406 ? 41.801 18.116 -55.542 1.00 96.44 406 ARG A C 1
ATOM 3134 O O . ARG A 1 406 ? 41.534 17.948 -54.356 1.00 96.44 406 ARG A O 1
ATOM 3141 N N . GLU A 1 407 ? 41.126 18.978 -56.300 1.00 97.75 407 GLU A N 1
ATOM 3142 C CA . GLU A 1 407 ? 39.981 19.762 -55.811 1.00 97.75 407 GLU A CA 1
ATOM 3143 C C . GLU A 1 407 ? 38.756 18.878 -55.500 1.00 97.75 407 GLU A C 1
ATOM 3145 O O . GLU A 1 407 ? 38.069 19.108 -54.501 1.00 97.75 407 GLU A O 1
ATOM 3150 N N . GLU A 1 408 ? 38.517 17.813 -56.274 1.00 97.56 408 GLU A N 1
ATOM 3151 C CA . GLU A 1 408 ? 37.472 16.827 -55.975 1.00 97.56 408 GLU A CA 1
ATOM 3152 C C . GLU A 1 408 ? 37.806 15.998 -54.719 1.00 97.56 408 GLU A C 1
ATOM 3154 O O . GLU A 1 408 ? 36.916 15.696 -53.921 1.00 97.56 408 GLU A O 1
ATOM 3159 N N . ILE A 1 409 ? 39.080 15.652 -54.499 1.00 95.19 409 ILE A N 1
ATOM 3160 C CA . ILE A 1 409 ? 39.563 14.969 -53.288 1.00 95.19 409 ILE A CA 1
ATOM 3161 C C . ILE A 1 409 ? 39.448 15.887 -52.063 1.00 95.19 409 ILE A C 1
ATOM 3163 O O . ILE A 1 409 ? 38.902 15.450 -51.049 1.00 95.19 409 ILE A O 1
ATOM 3167 N N . ASP A 1 410 ? 39.855 17.158 -52.160 1.00 96.94 410 ASP A N 1
ATOM 3168 C CA . ASP A 1 410 ? 39.665 18.161 -51.100 1.00 96.94 410 ASP A CA 1
ATOM 3169 C C . ASP A 1 410 ? 38.170 18.310 -50.742 1.00 96.94 410 ASP A C 1
ATOM 3171 O O . ASP A 1 410 ? 37.812 18.369 -49.562 1.00 96.94 410 ASP A O 1
ATOM 3175 N N . GLN A 1 411 ? 37.270 18.322 -51.736 1.00 96.94 411 GLN A N 1
ATOM 3176 C CA . GLN A 1 411 ? 35.821 18.376 -51.501 1.00 96.94 411 GLN A CA 1
ATOM 3177 C C . GLN A 1 411 ? 35.284 17.086 -50.856 1.00 96.94 411 GLN A C 1
ATOM 3179 O O . GLN A 1 411 ? 34.497 17.154 -49.907 1.00 96.94 411 GLN A O 1
ATOM 3184 N N . LYS A 1 412 ? 35.720 15.908 -51.326 1.00 96.75 412 LYS A N 1
ATOM 3185 C CA . LYS A 1 412 ? 35.376 14.606 -50.726 1.00 96.75 412 LYS A CA 1
ATOM 3186 C C . LYS A 1 412 ? 35.818 14.548 -49.262 1.00 96.75 412 LYS A C 1
ATOM 3188 O O . LYS A 1 412 ? 35.023 14.127 -48.422 1.00 96.75 412 LYS A O 1
ATOM 3193 N N . LEU A 1 413 ? 37.032 15.008 -48.951 1.00 95.88 413 LEU A N 1
ATOM 3194 C CA . LEU A 1 413 ? 37.583 15.053 -47.595 1.00 95.88 413 LEU A CA 1
ATOM 3195 C C . LEU A 1 413 ? 36.735 15.949 -46.685 1.00 95.88 413 LEU A C 1
ATOM 3197 O O . LEU A 1 413 ? 36.264 15.463 -45.659 1.00 95.88 413 LEU A O 1
ATOM 3201 N N . ARG A 1 414 ? 36.445 17.194 -47.096 1.00 97.38 414 ARG A N 1
ATOM 3202 C CA . ARG A 1 414 ? 35.583 18.118 -46.328 1.00 97.38 414 ARG A CA 1
ATOM 3203 C C . ARG A 1 414 ? 34.213 17.509 -46.028 1.00 97.38 414 ARG A C 1
ATOM 3205 O O . ARG A 1 414 ? 33.812 17.454 -44.869 1.00 97.38 414 ARG A O 1
ATOM 3212 N N . SER A 1 415 ? 33.557 16.938 -47.043 1.00 96.62 415 SER A N 1
ATOM 3213 C CA . SER A 1 415 ? 32.248 16.294 -46.860 1.00 96.62 415 SER A CA 1
ATOM 3214 C C . SER A 1 415 ? 32.287 15.083 -45.919 1.00 96.62 415 SER A C 1
ATOM 3216 O O . SER A 1 415 ? 31.316 14.829 -45.213 1.00 96.62 415 SER A O 1
ATOM 3218 N N . ARG A 1 416 ? 33.413 14.353 -45.854 1.00 94.94 416 ARG A N 1
ATOM 3219 C CA . ARG A 1 416 ? 33.604 13.281 -44.866 1.00 94.94 416 ARG A CA 1
ATOM 3220 C C . ARG A 1 416 ? 33.767 13.845 -43.460 1.00 94.94 416 ARG A C 1
ATOM 3222 O O . ARG A 1 416 ? 33.066 13.379 -42.570 1.00 94.94 416 ARG A O 1
ATOM 3229 N N . THR A 1 417 ? 34.620 14.854 -43.265 1.00 96.44 417 THR A N 1
ATOM 3230 C CA . THR A 1 417 ? 34.823 15.481 -41.946 1.00 96.44 417 THR A CA 1
ATOM 3231 C C . THR A 1 417 ? 33.553 16.144 -41.406 1.00 96.44 417 THR A C 1
ATOM 3233 O O . THR A 1 417 ? 33.302 16.077 -40.208 1.00 96.44 417 THR A O 1
ATOM 3236 N N . GLU A 1 418 ? 32.712 16.704 -42.282 1.00 97.44 418 GLU A N 1
ATOM 3237 C CA . GLU A 1 418 ? 31.372 17.196 -41.935 1.00 97.44 418 GLU A CA 1
ATOM 3238 C C . GLU A 1 418 ? 30.492 16.047 -41.410 1.00 97.44 418 GLU A C 1
ATOM 3240 O O . GLU A 1 418 ? 30.026 16.107 -40.274 1.00 97.44 418 GLU A O 1
ATOM 3245 N N . THR A 1 419 ? 30.349 14.950 -42.168 1.00 95.06 419 THR A N 1
ATOM 3246 C CA . THR A 1 419 ? 29.552 13.789 -41.718 1.00 95.06 419 THR A CA 1
ATOM 3247 C C . THR A 1 419 ? 30.124 13.086 -40.483 1.00 95.06 419 THR A C 1
ATOM 3249 O O . THR A 1 419 ? 29.372 12.520 -39.697 1.00 95.06 419 THR A O 1
ATOM 3252 N N . GLU A 1 420 ? 31.441 13.119 -40.271 1.00 94.88 420 GLU A N 1
ATOM 3253 C CA . GLU A 1 420 ? 32.082 12.559 -39.077 1.00 94.88 420 GLU A CA 1
ATOM 3254 C C . GLU A 1 420 ? 31.764 13.398 -37.830 1.00 94.88 420 GLU A C 1
ATOM 3256 O O . GLU A 1 420 ? 31.470 12.841 -36.772 1.00 94.88 420 GLU A O 1
ATOM 3261 N N . ALA A 1 421 ? 31.764 14.729 -37.957 1.00 96.81 421 ALA A N 1
ATOM 3262 C CA . ALA A 1 421 ? 31.354 15.640 -36.892 1.00 96.81 421 ALA A CA 1
ATOM 3263 C C . ALA A 1 421 ? 29.848 15.530 -36.584 1.00 96.81 421 ALA A C 1
ATOM 3265 O O . ALA A 1 421 ? 29.464 15.529 -35.414 1.00 96.81 421 ALA A O 1
ATOM 3266 N N . GLU A 1 422 ? 28.999 15.373 -37.607 1.00 97.06 422 GLU A N 1
ATOM 3267 C CA . GLU A 1 422 ? 27.571 15.074 -37.427 1.00 97.06 422 GLU A CA 1
ATOM 3268 C C . GLU A 1 422 ? 27.367 13.747 -36.679 1.00 97.06 422 GLU A C 1
ATOM 3270 O O . GLU A 1 422 ? 26.637 13.711 -35.687 1.00 97.06 422 GLU A O 1
ATOM 3275 N N . LEU A 1 423 ? 28.051 12.672 -37.092 1.00 95.12 423 LEU A N 1
ATOM 3276 C CA . LEU A 1 423 ? 27.960 11.366 -36.433 1.00 95.12 423 LEU A CA 1
ATOM 3277 C C . LEU A 1 423 ? 28.422 11.429 -34.972 1.00 95.12 423 LEU A C 1
ATOM 3279 O O . LEU A 1 423 ? 27.688 10.965 -34.099 1.00 95.12 423 LEU A O 1
ATOM 3283 N N . LYS A 1 424 ? 29.568 12.064 -34.686 1.00 97.69 424 LYS A N 1
ATOM 3284 C CA . LYS A 1 424 ? 30.063 12.294 -33.315 1.00 97.69 424 LYS A CA 1
ATOM 3285 C C . LYS A 1 424 ? 29.035 13.033 -32.457 1.00 97.69 424 LYS A C 1
ATOM 3287 O O . LYS A 1 424 ? 28.659 12.531 -31.403 1.00 97.69 424 LYS A O 1
ATOM 3292 N N . ARG A 1 425 ? 28.470 14.135 -32.961 1.00 98.00 425 ARG A N 1
ATOM 3293 C CA . ARG A 1 425 ? 27.403 14.875 -32.272 1.00 98.00 425 ARG A CA 1
ATOM 3294 C C . ARG A 1 425 ? 26.169 14.005 -31.996 1.00 98.00 425 ARG A C 1
ATOM 3296 O O . ARG A 1 425 ? 25.603 14.078 -30.909 1.00 98.00 425 ARG A O 1
ATOM 3303 N N . THR A 1 426 ? 25.734 13.179 -32.953 1.00 96.19 426 THR A N 1
ATOM 3304 C CA . THR A 1 426 ? 24.587 12.275 -32.725 1.00 96.19 426 THR A CA 1
ATOM 3305 C C . THR A 1 426 ? 24.899 11.153 -31.736 1.00 96.19 426 THR A C 1
ATOM 3307 O O . THR A 1 426 ? 24.003 10.727 -31.012 1.00 96.19 426 THR A O 1
ATOM 3310 N N . HIS A 1 427 ? 26.154 10.702 -31.663 1.00 95.06 427 HIS A N 1
ATOM 3311 C CA . HIS A 1 427 ? 26.613 9.721 -30.684 1.00 95.06 427 HIS A CA 1
ATOM 3312 C C . HIS A 1 427 ? 26.596 10.314 -29.269 1.00 95.06 427 HIS A C 1
ATOM 3314 O O . HIS A 1 427 ? 25.950 9.735 -28.401 1.00 95.06 427 HIS A O 1
ATOM 3320 N N . GLU A 1 428 ? 27.181 11.500 -29.072 1.00 97.06 428 GLU A N 1
ATOM 3321 C CA . GLU A 1 428 ? 27.137 12.262 -27.812 1.00 97.06 428 GLU A CA 1
ATOM 3322 C C . GLU A 1 428 ? 25.687 12.520 -27.352 1.00 97.06 428 GLU A C 1
ATOM 3324 O O . GLU A 1 428 ? 25.343 12.334 -26.183 1.00 97.06 428 GLU A O 1
ATOM 3329 N N . GLU A 1 429 ? 24.793 12.893 -28.278 1.00 96.25 429 GLU A N 1
ATOM 3330 C CA . GLU A 1 429 ? 23.373 13.117 -27.980 1.00 96.25 429 GLU A CA 1
ATOM 3331 C C . GLU A 1 429 ? 22.640 11.818 -27.581 1.00 96.25 429 GLU A C 1
ATOM 3333 O O . GLU A 1 429 ? 21.752 11.841 -26.722 1.00 96.25 429 GLU A O 1
ATOM 3338 N N . LEU A 1 430 ? 22.999 10.676 -28.177 1.00 95.31 430 LEU A N 1
ATOM 3339 C CA . LEU A 1 430 ? 22.456 9.364 -27.811 1.00 95.31 430 LEU A CA 1
ATOM 3340 C C . LEU A 1 430 ? 23.007 8.862 -26.470 1.00 95.31 430 LEU A C 1
ATOM 3342 O O . LEU A 1 430 ? 22.233 8.337 -25.671 1.00 95.31 430 LEU A O 1
ATOM 3346 N N . GLU A 1 431 ? 24.289 9.076 -26.177 1.00 96.88 431 GLU A N 1
ATOM 3347 C CA . GLU A 1 431 ? 24.885 8.751 -24.876 1.00 96.88 431 GLU A CA 1
ATOM 3348 C C . GLU A 1 431 ? 24.268 9.583 -23.749 1.00 96.88 431 GLU A C 1
ATOM 3350 O O . GLU A 1 431 ? 23.866 9.027 -22.725 1.00 96.88 431 GLU A O 1
ATOM 3355 N N . ALA A 1 432 ? 24.079 10.890 -23.956 1.00 97.06 432 ALA A N 1
ATOM 3356 C CA . ALA A 1 432 ? 23.398 11.756 -22.996 1.00 97.06 432 ALA A CA 1
ATOM 3357 C C . ALA A 1 432 ? 21.944 11.307 -22.735 1.00 97.06 432 ALA A C 1
ATOM 3359 O O . ALA A 1 432 ? 21.480 11.304 -21.588 1.00 97.06 432 ALA A O 1
ATOM 3360 N N . LYS A 1 433 ? 21.223 10.868 -23.778 1.00 96.19 433 LYS A N 1
ATOM 3361 C CA . LYS A 1 433 ? 19.873 10.285 -23.647 1.00 96.19 433 LYS A CA 1
ATOM 3362 C C . LYS A 1 433 ? 19.887 8.947 -22.911 1.00 96.19 433 LYS A C 1
ATOM 3364 O O . LYS A 1 433 ? 19.024 8.733 -22.063 1.00 96.19 433 LYS A O 1
ATOM 3369 N N . HIS A 1 434 ? 20.855 8.077 -23.189 1.00 94.75 434 HIS A N 1
ATOM 3370 C CA . HIS A 1 434 ? 21.018 6.784 -22.523 1.00 94.75 434 HIS A CA 1
ATOM 3371 C C . HIS A 1 434 ? 21.351 6.952 -21.032 1.00 94.75 434 HIS A C 1
ATOM 3373 O O . HIS A 1 434 ? 20.673 6.372 -20.188 1.00 94.75 434 HIS A O 1
ATOM 3379 N N . ALA A 1 435 ? 22.294 7.834 -20.685 1.00 97.19 435 ALA A N 1
ATOM 3380 C CA . ALA A 1 435 ? 22.600 8.188 -19.298 1.00 97.19 435 ALA A CA 1
ATOM 3381 C C . ALA A 1 435 ? 21.369 8.756 -18.564 1.00 97.19 435 ALA A C 1
ATOM 3383 O O . ALA A 1 435 ? 21.039 8.316 -17.462 1.00 97.19 435 ALA A O 1
ATOM 3384 N N . THR A 1 436 ? 20.624 9.664 -19.207 1.00 97.00 436 THR A N 1
ATOM 3385 C CA . THR A 1 436 ? 19.354 10.198 -18.677 1.00 97.00 436 THR A CA 1
ATOM 3386 C C . THR A 1 436 ? 18.297 9.099 -18.490 1.00 97.00 436 THR A C 1
ATOM 3388 O O . THR A 1 436 ? 17.542 9.124 -17.517 1.00 97.00 436 THR A O 1
ATOM 3391 N N . GLY A 1 437 ? 18.238 8.124 -19.402 1.00 95.94 437 GLY A N 1
ATOM 3392 C CA . GLY A 1 437 ? 17.380 6.943 -19.302 1.00 95.94 437 GLY A CA 1
ATOM 3393 C C . GLY A 1 437 ? 17.738 6.068 -18.101 1.00 95.94 437 GLY A C 1
ATOM 3394 O O . GLY A 1 437 ? 16.859 5.741 -17.308 1.00 95.94 437 GLY A O 1
ATOM 3395 N N . ASN A 1 438 ? 19.024 5.778 -17.906 1.00 95.75 438 ASN A N 1
ATOM 3396 C CA . ASN A 1 438 ? 19.515 4.955 -16.799 1.00 95.75 438 ASN A CA 1
ATOM 3397 C C . ASN A 1 438 ? 19.282 5.619 -15.432 1.00 95.75 438 ASN A C 1
ATOM 3399 O O . ASN A 1 438 ? 18.874 4.943 -14.492 1.00 95.75 438 ASN A O 1
ATOM 3403 N N . ILE A 1 439 ? 19.430 6.947 -15.329 1.00 97.56 439 ILE A N 1
ATOM 3404 C CA . ILE A 1 439 ? 19.074 7.705 -14.115 1.00 97.56 439 ILE A CA 1
ATOM 3405 C C . ILE A 1 439 ? 17.572 7.577 -13.806 1.00 97.56 439 ILE A C 1
ATOM 3407 O O . ILE A 1 439 ? 17.191 7.356 -12.655 1.00 97.56 439 ILE A O 1
ATOM 3411 N N . LYS A 1 440 ? 16.702 7.667 -14.823 1.00 97.00 440 LYS A N 1
ATOM 3412 C CA . LYS A 1 440 ? 15.251 7.470 -14.649 1.00 97.00 440 LYS A CA 1
ATOM 3413 C C . LYS A 1 440 ? 14.906 6.031 -14.261 1.00 97.00 440 LYS A C 1
ATOM 3415 O O . LYS A 1 440 ? 14.076 5.841 -13.378 1.00 97.00 440 LYS A O 1
ATOM 3420 N N . PHE A 1 441 ? 15.551 5.040 -14.874 1.00 95.44 441 PHE A N 1
ATOM 3421 C CA . PHE A 1 441 ? 15.365 3.627 -14.541 1.00 95.44 441 PHE A CA 1
ATOM 3422 C C . PHE A 1 441 ? 15.767 3.336 -13.089 1.00 95.44 441 PHE A C 1
ATOM 3424 O O . PHE A 1 441 ? 14.972 2.775 -12.342 1.00 95.44 441 PHE A O 1
ATOM 3431 N N . ALA A 1 442 ? 16.942 3.807 -12.655 1.00 96.75 442 ALA A N 1
ATOM 3432 C CA . ALA A 1 442 ? 17.405 3.667 -11.275 1.00 96.75 442 ALA A CA 1
ATOM 3433 C C . ALA A 1 442 ? 16.459 4.345 -10.265 1.00 96.75 442 ALA A C 1
ATOM 3435 O O . ALA A 1 442 ? 16.189 3.783 -9.204 1.00 96.75 442 ALA A O 1
ATOM 3436 N N . LYS A 1 443 ? 15.896 5.515 -10.607 1.00 97.19 443 LYS A N 1
ATOM 3437 C CA . LYS A 1 443 ? 14.875 6.180 -9.783 1.00 97.19 443 LYS A CA 1
ATOM 3438 C C . LYS A 1 443 ? 13.602 5.334 -9.653 1.00 97.19 443 LYS A C 1
ATOM 3440 O O . LYS A 1 443 ? 13.160 5.098 -8.535 1.00 97.19 443 LYS A O 1
ATOM 3445 N N . VAL A 1 444 ? 13.052 4.839 -10.765 1.00 95.62 444 VAL A N 1
ATOM 3446 C CA . VAL A 1 444 ? 11.843 3.990 -10.762 1.00 95.62 444 VAL A CA 1
ATOM 3447 C C . VAL A 1 444 ? 12.088 2.665 -10.032 1.00 95.62 444 VAL A C 1
ATOM 3449 O O . VAL A 1 444 ? 11.203 2.183 -9.329 1.00 95.62 444 VAL A O 1
ATOM 3452 N N . GLN A 1 445 ? 13.292 2.095 -10.132 1.00 96.31 445 GLN A N 1
ATOM 3453 C CA . GLN A 1 445 ? 13.684 0.920 -9.355 1.00 96.31 445 GLN A CA 1
ATOM 3454 C C . GLN A 1 445 ? 13.698 1.220 -7.846 1.00 96.31 445 GLN A C 1
ATOM 3456 O O . GLN A 1 445 ? 13.110 0.463 -7.080 1.00 96.31 445 GLN A O 1
ATOM 3461 N N . GLY A 1 446 ? 14.287 2.342 -7.418 1.00 97.12 446 GLY A N 1
ATOM 3462 C CA . GLY A 1 446 ? 14.253 2.766 -6.013 1.00 97.12 446 GLY A CA 1
ATOM 3463 C C . GLY A 1 446 ? 12.834 3.035 -5.495 1.00 97.12 446 GLY A C 1
ATOM 3464 O O . GLY A 1 446 ? 12.505 2.654 -4.375 1.00 97.12 446 GLY A O 1
ATOM 3465 N N . GLU A 1 447 ? 11.966 3.624 -6.322 1.00 96.94 447 GLU A N 1
ATOM 3466 C CA . GLU A 1 447 ? 10.549 3.847 -5.996 1.00 96.94 447 GLU A CA 1
ATOM 3467 C C . GLU A 1 447 ? 9.775 2.523 -5.865 1.00 96.94 447 GLU A C 1
ATOM 3469 O O . GLU A 1 447 ? 9.019 2.350 -4.909 1.00 96.94 447 GLU A O 1
ATOM 3474 N N . ARG A 1 448 ? 10.018 1.551 -6.757 1.00 97.12 448 ARG A N 1
ATOM 3475 C CA . ARG A 1 448 ? 9.485 0.180 -6.649 1.00 97.12 448 ARG A CA 1
ATOM 3476 C C . ARG A 1 448 ? 9.935 -0.495 -5.353 1.00 97.12 448 ARG A C 1
ATOM 3478 O O . ARG A 1 448 ? 9.113 -1.093 -4.664 1.00 97.12 448 ARG A O 1
ATOM 3485 N N . ASP A 1 449 ? 11.221 -0.411 -5.030 1.00 97.38 449 ASP A N 1
ATOM 3486 C CA . ASP A 1 449 ? 11.805 -1.121 -3.889 1.00 97.38 449 ASP A CA 1
ATOM 3487 C C . ASP A 1 449 ? 11.334 -0.515 -2.554 1.00 97.38 449 ASP A C 1
ATOM 3489 O O . ASP A 1 449 ? 11.026 -1.253 -1.617 1.00 97.38 449 ASP A O 1
ATOM 3493 N N . ALA A 1 450 ? 11.143 0.808 -2.496 1.00 96.50 450 ALA A N 1
ATOM 3494 C CA . ALA A 1 450 ? 10.500 1.488 -1.370 1.00 96.50 450 ALA A CA 1
ATOM 3495 C C . ALA A 1 450 ? 9.010 1.114 -1.219 1.00 96.50 450 ALA A C 1
ATOM 3497 O O . ALA A 1 450 ? 8.551 0.851 -0.107 1.00 96.50 450 ALA A O 1
ATOM 3498 N N . LEU A 1 451 ? 8.251 1.031 -2.322 1.00 96.00 451 LEU A N 1
ATOM 3499 C CA . LEU A 1 451 ? 6.854 0.575 -2.294 1.00 96.00 451 LEU A CA 1
ATOM 3500 C C . LEU A 1 451 ? 6.730 -0.890 -1.847 1.00 96.00 451 LEU A C 1
ATOM 3502 O O . LEU A 1 451 ? 5.800 -1.228 -1.117 1.00 96.00 451 LEU A O 1
ATOM 3506 N N . PHE A 1 452 ? 7.675 -1.753 -2.230 1.00 97.25 452 PHE A N 1
ATOM 3507 C CA . PHE A 1 452 ? 7.709 -3.149 -1.789 1.00 97.25 452 PHE A CA 1
ATOM 3508 C C . PHE A 1 452 ? 7.979 -3.268 -0.279 1.00 97.25 452 PHE A C 1
ATOM 3510 O O . PHE A 1 452 ? 7.316 -4.046 0.406 1.00 97.25 452 PHE A O 1
ATOM 3517 N N . GLN A 1 453 ? 8.886 -2.447 0.266 1.00 96.62 453 GLN A N 1
ATOM 3518 C CA . GLN A 1 453 ? 9.108 -2.354 1.715 1.00 96.62 453 GLN A CA 1
ATOM 3519 C C . GLN A 1 453 ? 7.858 -1.848 2.453 1.00 96.62 453 GLN A C 1
ATOM 3521 O O . GLN A 1 453 ? 7.451 -2.459 3.438 1.00 96.62 453 GLN A O 1
ATOM 3526 N N . ALA A 1 454 ? 7.202 -0.798 1.946 1.00 96.62 454 ALA A N 1
ATOM 3527 C CA . ALA A 1 454 ? 5.970 -0.262 2.531 1.00 96.62 454 ALA A CA 1
ATOM 3528 C C . ALA A 1 454 ? 4.797 -1.264 2.489 1.00 96.62 454 ALA A C 1
ATOM 3530 O O . ALA A 1 454 ? 4.003 -1.336 3.427 1.00 96.62 454 ALA A O 1
ATOM 3531 N N . HIS A 1 455 ? 4.702 -2.081 1.434 1.00 96.75 455 HIS A N 1
ATOM 3532 C CA . HIS A 1 455 ? 3.751 -3.192 1.376 1.00 96.75 455 HIS A CA 1
ATOM 3533 C C . HIS A 1 455 ? 4.056 -4.245 2.451 1.00 96.75 455 HIS A C 1
ATOM 3535 O O . HIS A 1 455 ? 3.145 -4.695 3.140 1.00 96.75 455 HIS A O 1
ATOM 3541 N N . ALA A 1 456 ? 5.326 -4.624 2.629 1.00 96.75 456 ALA A N 1
ATOM 3542 C CA . ALA A 1 456 ? 5.725 -5.601 3.641 1.00 96.75 456 ALA A CA 1
ATOM 3543 C C . ALA A 1 456 ? 5.436 -5.121 5.078 1.00 96.75 456 ALA A C 1
ATOM 3545 O O . ALA A 1 456 ? 4.962 -5.913 5.896 1.00 96.75 456 ALA A O 1
ATOM 3546 N N . THR A 1 457 ? 5.641 -3.833 5.386 1.00 97.31 457 THR A N 1
ATOM 3547 C CA . THR A 1 457 ? 5.271 -3.272 6.699 1.00 97.31 457 THR A CA 1
ATOM 3548 C C . THR A 1 457 ? 3.758 -3.245 6.898 1.00 97.31 457 THR A C 1
ATOM 3550 O O . THR A 1 457 ? 3.282 -3.753 7.907 1.00 97.31 457 THR A O 1
ATOM 3553 N N . LEU A 1 458 ? 2.982 -2.775 5.912 1.00 96.62 458 LEU A N 1
ATOM 3554 C CA . LEU A 1 458 ? 1.514 -2.780 6.001 1.00 96.62 458 LEU A CA 1
ATOM 3555 C C . LEU A 1 458 ? 0.939 -4.200 6.126 1.00 96.62 458 LEU A C 1
ATOM 3557 O O . LEU A 1 458 ? -0.039 -4.409 6.839 1.00 96.62 458 LEU A O 1
ATOM 3561 N N . GLN A 1 459 ? 1.552 -5.192 5.476 1.00 97.75 459 GLN A N 1
ATOM 3562 C CA . GLN A 1 459 ? 1.162 -6.594 5.610 1.00 97.75 459 GLN A CA 1
ATOM 3563 C C . GLN A 1 459 ? 1.435 -7.128 7.028 1.00 97.75 459 GLN A C 1
ATOM 3565 O O . GLN A 1 459 ? 0.576 -7.813 7.584 1.00 97.75 459 GLN A O 1
ATOM 3570 N N . SER A 1 460 ? 2.575 -6.768 7.631 1.00 97.50 460 SER A N 1
ATOM 3571 C CA . SER A 1 460 ? 2.874 -7.049 9.044 1.00 97.50 460 SER A CA 1
ATOM 3572 C C . SER A 1 460 ? 1.818 -6.424 9.963 1.00 97.50 460 SER A C 1
ATOM 3574 O O . SER A 1 460 ? 1.189 -7.132 10.752 1.00 97.50 460 SER A O 1
ATOM 3576 N N . ASP A 1 461 ? 1.533 -5.130 9.796 1.00 96.19 461 ASP A N 1
ATOM 3577 C CA . ASP A 1 461 ? 0.555 -4.393 10.605 1.00 96.19 461 ASP A CA 1
ATOM 3578 C C . ASP A 1 461 ? -0.861 -4.981 10.495 1.00 96.19 461 ASP A C 1
ATOM 3580 O O . ASP A 1 461 ? -1.555 -5.117 11.505 1.00 96.19 461 ASP A O 1
ATOM 3584 N N . VAL A 1 462 ? -1.273 -5.423 9.300 1.00 96.56 462 VAL A N 1
ATOM 3585 C CA . VAL A 1 462 ? -2.538 -6.148 9.098 1.00 96.56 462 VAL A CA 1
ATOM 3586 C C . VAL A 1 462 ? -2.546 -7.481 9.853 1.00 96.56 462 VAL A C 1
ATOM 3588 O O . VAL A 1 462 ? -3.540 -7.782 10.514 1.00 96.56 462 VAL A O 1
ATOM 3591 N N . THR A 1 463 ? -1.463 -8.267 9.824 1.00 97.62 463 THR A N 1
ATOM 3592 C CA . THR A 1 463 ? -1.401 -9.527 10.594 1.00 97.62 463 THR A CA 1
ATOM 3593 C C . THR A 1 463 ? -1.385 -9.299 12.109 1.00 97.62 463 THR A C 1
ATOM 3595 O O . THR A 1 463 ? -2.067 -10.019 12.841 1.00 97.62 463 THR A O 1
ATOM 3598 N N . ASN A 1 464 ? -0.712 -8.248 12.586 1.00 96.62 464 ASN A N 1
ATOM 3599 C CA . ASN A 1 464 ? -0.709 -7.851 13.996 1.00 96.62 464 ASN A CA 1
ATOM 3600 C C . ASN A 1 464 ? -2.106 -7.385 14.448 1.00 96.62 464 ASN A C 1
ATOM 3602 O O . ASN A 1 464 ? -2.594 -7.797 15.502 1.00 96.62 464 ASN A O 1
ATOM 3606 N N . GLY A 1 465 ? -2.793 -6.589 13.622 1.00 96.12 465 GLY A N 1
ATOM 3607 C CA . GLY A 1 465 ? -4.172 -6.159 13.861 1.00 96.12 465 GLY A CA 1
ATOM 3608 C C . GLY A 1 465 ? -5.173 -7.319 13.870 1.00 96.12 465 GLY A C 1
ATOM 3609 O O . GLY A 1 465 ? -6.071 -7.347 14.711 1.00 96.12 465 GLY A O 1
ATOM 3610 N N . GLN A 1 466 ? -4.995 -8.315 12.996 1.00 97.44 466 GLN A N 1
ATOM 3611 C CA . GLN A 1 466 ? -5.791 -9.548 13.007 1.00 97.44 466 GLN A CA 1
ATOM 3612 C C . GLN A 1 466 ? -5.573 -10.357 14.295 1.00 97.44 466 GLN A C 1
ATOM 3614 O O . GLN A 1 466 ? -6.550 -10.796 14.902 1.00 97.44 466 GLN A O 1
ATOM 3619 N N . ALA A 1 467 ? -4.326 -10.507 14.754 1.00 97.69 467 ALA A N 1
ATOM 3620 C CA . ALA A 1 467 ? -4.020 -11.197 16.009 1.00 97.69 467 ALA A CA 1
ATOM 3621 C C . ALA A 1 467 ? -4.655 -10.495 17.226 1.00 97.69 467 ALA A C 1
ATOM 3623 O O . ALA A 1 467 ? -5.329 -11.143 18.028 1.00 97.69 467 ALA A O 1
ATOM 3624 N N . ALA A 1 468 ? -4.529 -9.166 17.319 1.00 97.06 468 ALA A N 1
ATOM 3625 C CA . ALA A 1 468 ? -5.153 -8.373 18.380 1.00 97.06 468 ALA A CA 1
ATOM 3626 C C . ALA A 1 468 ? -6.694 -8.452 18.351 1.00 97.06 468 ALA A C 1
ATOM 3628 O O . ALA A 1 468 ? -7.337 -8.530 19.398 1.00 97.06 468 ALA A O 1
ATOM 3629 N N . LEU A 1 469 ? -7.304 -8.488 17.161 1.00 96.19 469 LEU A N 1
ATOM 3630 C CA . LEU A 1 469 ? -8.751 -8.656 17.003 1.00 96.19 469 LEU A CA 1
ATOM 3631 C C . LEU A 1 469 ? -9.228 -10.031 17.499 1.00 96.19 469 LEU A C 1
ATOM 3633 O O . LEU A 1 469 ? -10.250 -10.103 18.183 1.00 96.19 469 LEU A O 1
ATOM 3637 N N . VAL A 1 470 ? -8.480 -11.105 17.220 1.00 97.88 470 VAL A N 1
ATOM 3638 C CA . VAL A 1 470 ? -8.766 -12.451 17.753 1.00 97.88 470 VAL A CA 1
ATOM 3639 C C . VAL A 1 470 ? -8.617 -12.484 19.278 1.00 97.88 470 VAL A C 1
ATOM 3641 O O . VAL A 1 470 ? -9.479 -13.038 19.961 1.00 97.88 470 VAL A O 1
ATOM 3644 N N . GLU A 1 471 ? -7.593 -11.834 19.838 1.00 97.44 471 GLU A N 1
ATOM 3645 C CA . GLU A 1 471 ? -7.408 -11.731 21.292 1.00 97.44 471 GLU A CA 1
ATOM 3646 C C . GLU A 1 471 ? -8.580 -10.989 21.970 1.00 97.44 471 GLU A C 1
ATOM 3648 O O . GLU A 1 471 ? -9.101 -11.433 22.997 1.00 97.44 471 GLU A O 1
ATOM 3653 N N . VAL A 1 472 ? -9.054 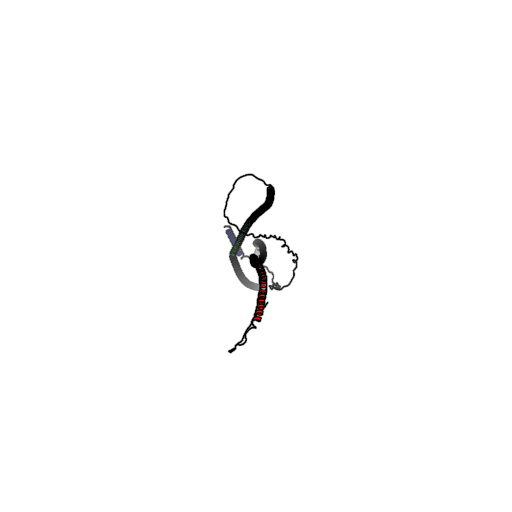-9.886 21.379 1.00 96.38 472 VAL A N 1
ATOM 3654 C CA . VAL A 1 472 ? -10.226 -9.139 21.870 1.00 96.38 472 VAL A CA 1
ATOM 3655 C C . VAL A 1 472 ? -11.509 -9.970 21.758 1.00 96.38 472 VAL A C 1
ATOM 3657 O O . VAL A 1 472 ? -12.304 -9.977 22.699 1.00 96.38 472 VAL A O 1
ATOM 3660 N N . GLN A 1 473 ? -11.703 -10.724 20.671 1.00 95.19 473 GLN A N 1
ATOM 3661 C CA . GLN A 1 473 ? -12.829 -11.659 20.543 1.00 95.19 473 GLN A CA 1
ATOM 3662 C C . GLN A 1 473 ? -12.783 -12.766 21.608 1.00 95.19 473 GLN A C 1
ATOM 3664 O O . GLN A 1 473 ? -13.813 -13.079 22.209 1.00 95.19 473 GLN A O 1
ATOM 3669 N N . GLN A 1 474 ? -11.601 -13.316 21.902 1.00 97.56 474 GLN A N 1
ATOM 3670 C CA . GLN A 1 474 ? -11.421 -14.323 22.949 1.00 97.56 474 GLN A CA 1
ATOM 3671 C C . GLN A 1 474 ? -11.717 -13.753 24.346 1.00 97.56 474 GLN A C 1
ATOM 3673 O O . GLN A 1 474 ? -12.435 -14.385 25.123 1.00 97.56 474 GLN A O 1
ATOM 3678 N N . LYS A 1 475 ? -11.240 -12.538 24.654 1.00 97.69 475 LYS A N 1
ATOM 3679 C CA . LYS A 1 475 ? -11.551 -11.830 25.911 1.00 97.69 475 LYS A CA 1
ATOM 3680 C C . LYS A 1 475 ? -13.048 -11.537 26.049 1.00 97.69 475 LYS A C 1
ATOM 3682 O O . LYS A 1 475 ? -13.608 -11.745 27.123 1.00 97.69 475 LYS A O 1
ATOM 3687 N N . LEU A 1 476 ? -13.713 -11.122 24.967 1.00 95.94 476 LEU A N 1
ATOM 3688 C CA . LEU A 1 476 ? -15.159 -10.880 24.946 1.00 95.94 476 LEU A CA 1
ATOM 3689 C C . LEU A 1 476 ? -15.962 -12.170 25.186 1.00 95.94 476 LEU A C 1
ATOM 3691 O O . LEU A 1 476 ? -16.908 -12.164 25.972 1.00 95.94 476 LEU A O 1
ATOM 3695 N N . ALA A 1 477 ? -15.566 -13.285 24.563 1.00 96.56 477 ALA A N 1
ATOM 3696 C CA . ALA A 1 477 ? -16.177 -14.594 24.799 1.00 96.56 477 ALA A CA 1
ATOM 3697 C C . ALA A 1 477 ? -15.969 -15.080 26.248 1.00 96.56 477 ALA A C 1
ATOM 3699 O O . ALA A 1 477 ? -16.905 -15.594 26.864 1.00 96.56 477 ALA A O 1
ATOM 3700 N N . GLY A 1 478 ? -14.777 -14.853 26.815 1.00 97.00 478 GLY A N 1
ATOM 3701 C CA . GLY A 1 478 ? -14.474 -15.101 28.226 1.00 97.00 478 GLY A CA 1
ATOM 3702 C C . GLY A 1 478 ? -15.406 -14.322 29.156 1.00 97.00 478 GLY A C 1
ATOM 3703 O O . GLY A 1 478 ? -16.175 -14.934 29.898 1.00 97.00 478 GLY A O 1
ATOM 3704 N N . ALA A 1 479 ? -15.430 -12.992 29.036 1.00 96.12 479 ALA A N 1
ATOM 3705 C CA . ALA A 1 479 ? -16.279 -12.116 29.846 1.00 96.12 479 ALA A CA 1
ATOM 3706 C C . ALA A 1 479 ? -17.783 -12.431 29.703 1.00 96.12 479 ALA A C 1
ATOM 3708 O O . ALA A 1 479 ? -18.525 -12.391 30.684 1.00 96.12 479 ALA A O 1
ATOM 3709 N N . ALA A 1 480 ? -18.248 -12.814 28.507 1.00 95.75 480 ALA A N 1
ATOM 3710 C CA . ALA A 1 480 ? -19.622 -13.273 28.304 1.00 95.75 480 ALA A CA 1
ATOM 3711 C C . ALA A 1 480 ? -19.920 -14.583 29.063 1.00 95.75 480 ALA A C 1
ATOM 3713 O O . ALA A 1 480 ? -21.001 -14.733 29.638 1.00 95.75 480 ALA A O 1
ATOM 3714 N N . SER A 1 481 ? -18.966 -15.519 29.115 1.00 98.00 481 SER A N 1
ATOM 3715 C CA . SER A 1 481 ? -19.109 -16.761 29.888 1.00 98.00 481 SER A CA 1
ATOM 3716 C C . SER A 1 481 ? -19.115 -16.514 31.406 1.00 98.00 481 SER A C 1
ATOM 3718 O O . SER A 1 481 ? -19.928 -17.107 32.118 1.00 98.00 481 SER A O 1
ATOM 3720 N N . GLU A 1 482 ? -18.301 -15.572 31.893 1.00 97.44 482 GLU A N 1
ATOM 3721 C CA . GLU A 1 482 ? -18.276 -15.135 33.295 1.00 97.44 482 GLU A CA 1
ATOM 3722 C C . GLU A 1 482 ? -19.572 -14.413 33.694 1.00 97.44 482 GLU A C 1
ATOM 3724 O O . GLU A 1 482 ? -20.118 -14.658 34.773 1.00 97.44 482 GLU A O 1
ATOM 3729 N N . LEU A 1 483 ? -20.131 -13.586 32.805 1.00 96.31 483 LEU A N 1
ATOM 3730 C CA . LEU A 1 483 ? -21.431 -12.941 33.005 1.00 96.31 483 LEU A CA 1
ATOM 3731 C C . LEU A 1 483 ? -22.565 -13.976 33.113 1.00 96.31 483 LEU A C 1
ATOM 3733 O O . LEU A 1 483 ? -23.432 -13.866 33.978 1.00 96.31 483 LEU A O 1
ATOM 3737 N N . VAL A 1 484 ? -22.542 -15.031 32.290 1.00 97.56 484 VAL A N 1
ATOM 3738 C CA . VAL A 1 484 ? -23.506 -16.144 32.389 1.00 97.56 484 VAL A CA 1
ATOM 3739 C C . VAL A 1 484 ? -23.302 -16.960 33.674 1.00 97.56 484 VAL A C 1
ATOM 3741 O O . VAL A 1 484 ? -24.283 -17.384 34.290 1.00 97.56 484 VAL A O 1
ATOM 3744 N N . ALA A 1 485 ? -22.060 -17.169 34.117 1.00 97.12 485 ALA A N 1
ATOM 3745 C CA . ALA A 1 485 ? -21.763 -17.869 35.367 1.00 97.12 485 ALA A CA 1
ATOM 3746 C C . ALA A 1 485 ? -22.236 -17.080 36.603 1.00 97.12 485 ALA A C 1
ATOM 3748 O O . ALA A 1 485 ? -22.929 -17.632 37.461 1.00 97.12 485 ALA A O 1
ATOM 3749 N N . THR A 1 486 ? -21.935 -15.782 36.666 1.00 96.94 486 THR A N 1
ATOM 3750 C CA . THR A 1 486 ? -22.358 -14.890 37.760 1.00 96.94 486 THR A CA 1
ATOM 3751 C C . THR A 1 486 ? -23.872 -14.674 37.779 1.00 96.94 486 THR A C 1
ATOM 3753 O O . THR A 1 486 ? -24.474 -14.710 38.852 1.00 96.94 486 THR A O 1
ATOM 3756 N N . ALA A 1 487 ? -24.533 -14.576 36.618 1.00 96.75 487 ALA A N 1
ATOM 3757 C CA . ALA A 1 487 ? -25.996 -14.545 36.538 1.00 96.75 487 ALA A CA 1
ATOM 3758 C C . ALA A 1 487 ? -26.645 -15.817 37.122 1.00 96.75 487 ALA A C 1
ATOM 3760 O O . ALA A 1 487 ? -27.628 -15.726 37.861 1.00 96.75 487 ALA A O 1
ATOM 3761 N N . ARG A 1 488 ? -26.070 -17.003 36.862 1.00 97.56 488 ARG A N 1
ATOM 3762 C CA . ARG A 1 488 ? -26.525 -18.273 37.466 1.00 97.56 488 ARG A CA 1
ATOM 3763 C C . ARG A 1 488 ? -26.302 -18.306 38.980 1.00 97.56 488 ARG A C 1
ATOM 3765 O O . ARG A 1 488 ? -27.206 -18.710 39.707 1.00 97.56 488 ARG A O 1
ATOM 3772 N N . GLN A 1 489 ? -25.147 -17.849 39.468 1.00 97.19 489 GLN A N 1
ATOM 3773 C CA . GLN A 1 489 ? -24.877 -17.735 40.911 1.00 97.19 489 GLN A CA 1
ATOM 3774 C C . GLN A 1 489 ? -25.877 -16.795 41.603 1.00 97.19 489 GLN A C 1
ATOM 3776 O O . GLN A 1 489 ? -26.428 -17.137 42.648 1.00 97.19 489 GLN A O 1
ATOM 3781 N N . LEU A 1 490 ? -26.176 -15.646 40.989 1.00 96.31 490 LEU A N 1
ATOM 3782 C CA . LEU A 1 490 ? -27.158 -14.685 41.490 1.00 96.31 490 LEU A CA 1
ATOM 3783 C C . LEU A 1 490 ? -28.577 -15.277 41.496 1.00 96.31 490 LEU A C 1
ATOM 3785 O O . LEU A 1 490 ? -29.317 -15.080 42.460 1.00 96.31 490 LEU A O 1
ATOM 3789 N N . GLN A 1 491 ? -28.952 -16.056 40.476 1.00 97.31 491 GLN A N 1
ATOM 3790 C CA . GLN A 1 491 ? -30.227 -16.779 40.448 1.00 97.31 491 GLN A CA 1
ATOM 3791 C C . GLN A 1 491 ? -30.341 -17.799 41.597 1.00 97.31 491 GLN A C 1
ATOM 3793 O O . GLN A 1 491 ? -31.389 -17.852 42.242 1.00 97.31 491 GLN A O 1
ATOM 3798 N N . ILE A 1 492 ? -29.271 -18.553 41.886 1.00 97.31 492 ILE A N 1
ATOM 3799 C CA . ILE A 1 492 ? -29.211 -19.507 43.009 1.00 97.31 492 ILE A CA 1
ATOM 3800 C C . ILE A 1 492 ? -29.364 -18.770 44.348 1.00 97.31 492 ILE A C 1
ATOM 3802 O O . ILE A 1 492 ? -30.265 -19.091 45.125 1.00 97.31 492 ILE A O 1
ATOM 3806 N N . ALA A 1 493 ? -28.585 -17.706 44.568 1.00 95.94 493 ALA A N 1
ATOM 3807 C CA . ALA A 1 493 ? -28.675 -16.884 45.774 1.00 95.94 493 ALA A CA 1
ATOM 3808 C C . ALA A 1 493 ? -30.076 -16.268 45.968 1.00 95.94 493 ALA A C 1
ATOM 3810 O O . ALA A 1 493 ? -30.576 -16.192 47.091 1.00 95.94 493 ALA A O 1
ATOM 3811 N N . GLN A 1 494 ? -30.764 -15.884 44.884 1.00 96.38 494 GLN A N 1
ATOM 3812 C CA . GLN A 1 494 ? -32.159 -15.445 44.965 1.00 96.38 494 GLN A CA 1
ATOM 3813 C C . GLN A 1 494 ? -33.138 -16.579 45.319 1.00 96.38 494 GLN A C 1
ATOM 3815 O O . GLN A 1 494 ? -34.136 -16.313 45.992 1.00 96.38 494 GLN A O 1
ATOM 3820 N N . SER A 1 495 ? -32.936 -17.820 44.859 1.00 97.56 495 SER A N 1
ATOM 3821 C CA . SER A 1 495 ? -33.768 -18.950 45.309 1.00 97.56 495 SER A CA 1
ATOM 3822 C C . SER A 1 495 ? -33.525 -19.290 46.778 1.00 97.56 495 SER A C 1
ATOM 3824 O O . SER A 1 495 ? -34.496 -19.503 47.504 1.00 97.56 495 SER A O 1
ATOM 3826 N N . ASP A 1 496 ? -32.274 -19.244 47.236 1.00 96.69 496 ASP A N 1
ATOM 3827 C CA . ASP A 1 496 ? -31.918 -19.522 48.629 1.00 96.69 496 ASP A CA 1
ATOM 3828 C C . ASP A 1 496 ? -32.463 -18.451 49.580 1.00 96.69 496 ASP A C 1
ATOM 3830 O O . ASP A 1 496 ? -33.028 -18.789 50.618 1.00 96.69 496 ASP A O 1
ATOM 3834 N N . LEU A 1 497 ? -32.409 -17.170 49.196 1.00 95.75 497 LEU A N 1
ATOM 3835 C CA . LEU A 1 497 ? -33.025 -16.077 49.955 1.00 95.75 497 LEU A CA 1
ATOM 3836 C C . LEU A 1 497 ? -34.554 -16.228 50.024 1.00 95.75 497 LEU A C 1
ATOM 3838 O O . LEU A 1 497 ? -35.136 -16.091 51.097 1.00 95.75 497 LEU A O 1
ATOM 3842 N N . ARG A 1 498 ? -35.224 -16.594 48.920 1.00 97.56 498 ARG A N 1
ATOM 3843 C CA . ARG A 1 498 ? -36.673 -16.890 48.938 1.00 97.56 498 ARG A CA 1
ATOM 3844 C C . ARG A 1 498 ? -37.008 -18.100 49.819 1.00 97.56 498 ARG A C 1
ATOM 3846 O O . ARG A 1 498 ? -38.051 -18.101 50.467 1.00 97.56 498 ARG A O 1
ATOM 3853 N N . ALA A 1 499 ? -36.148 -19.119 49.858 1.00 96.75 499 ALA A N 1
ATOM 3854 C CA . ALA A 1 499 ? -36.316 -20.274 50.737 1.00 96.75 499 ALA A CA 1
ATOM 3855 C C . ALA A 1 499 ? -36.065 -19.921 52.215 1.00 96.75 499 ALA A C 1
ATOM 3857 O O . ALA A 1 499 ? -36.786 -20.406 53.084 1.00 96.75 499 ALA A O 1
ATOM 3858 N N . ALA A 1 500 ? -35.090 -19.056 52.505 1.00 95.81 500 ALA A N 1
ATOM 3859 C CA . ALA A 1 500 ? -34.829 -18.541 53.845 1.00 95.81 500 ALA A CA 1
ATOM 3860 C C . ALA A 1 500 ? -36.008 -17.704 54.367 1.00 95.81 500 ALA A C 1
ATOM 3862 O O . ALA A 1 500 ? -36.487 -17.981 55.464 1.00 95.81 500 ALA A O 1
ATOM 3863 N N . ASN A 1 501 ? -36.537 -16.777 53.557 1.00 96.06 501 ASN A N 1
ATOM 3864 C CA . ASN A 1 501 ? -37.701 -15.964 53.921 1.00 96.06 501 ASN A CA 1
ATOM 3865 C C . ASN A 1 501 ? -38.922 -16.828 54.278 1.00 96.06 501 ASN A C 1
ATOM 3867 O O . ASN A 1 501 ? -39.550 -16.596 55.307 1.00 96.06 501 ASN A O 1
ATOM 3871 N N . ARG A 1 502 ? -39.210 -17.882 53.499 1.00 96.62 502 ARG A N 1
ATOM 3872 C CA . ARG A 1 502 ? -40.291 -18.833 53.822 1.00 96.62 502 ARG A CA 1
ATOM 3873 C C . ARG A 1 502 ? -40.077 -19.527 55.166 1.00 96.62 502 ARG A C 1
ATOM 3875 O O . ARG A 1 502 ? -41.001 -19.575 55.964 1.00 96.62 502 ARG A O 1
ATOM 3882 N N . ARG A 1 503 ? -38.856 -19.990 55.463 1.00 96.00 503 ARG A N 1
ATOM 3883 C CA . ARG A 1 503 ? -38.537 -20.591 56.774 1.00 96.00 503 ARG A CA 1
ATOM 3884 C C . ARG A 1 503 ? -38.708 -19.594 57.923 1.00 96.00 503 ARG A C 1
ATOM 3886 O O . ARG A 1 503 ? -39.136 -19.993 59.000 1.00 96.00 503 ARG A O 1
ATOM 3893 N N . THR A 1 504 ? -38.393 -18.311 57.720 1.00 95.75 504 THR A N 1
ATOM 3894 C CA . THR A 1 504 ? -38.636 -17.275 58.741 1.00 95.75 504 THR A CA 1
ATOM 3895 C C . THR A 1 504 ? -40.117 -16.925 58.883 1.00 95.75 504 THR A C 1
ATOM 3897 O O . THR A 1 504 ? -40.570 -16.743 60.004 1.00 95.75 504 THR A O 1
ATOM 3900 N N . GLU A 1 505 ? -40.893 -16.911 57.796 1.00 96.44 505 GLU A N 1
ATOM 3901 C CA . GLU A 1 505 ? -42.356 -16.741 57.829 1.00 96.44 505 GLU A CA 1
ATOM 3902 C C . GLU A 1 505 ? -43.041 -17.924 58.544 1.00 96.44 505 GLU A C 1
ATOM 3904 O O . GLU A 1 505 ? -43.924 -17.726 59.378 1.00 96.44 505 GLU A O 1
ATOM 3909 N N . GLU A 1 506 ? -42.591 -19.155 58.282 1.00 96.81 506 GLU A N 1
ATOM 3910 C CA . GLU A 1 506 ? -43.029 -20.382 58.962 1.00 96.81 506 GLU A CA 1
ATOM 3911 C C . GLU A 1 506 ? -42.661 -20.372 60.458 1.00 96.81 506 GLU A C 1
ATOM 3913 O O . GLU A 1 506 ? -43.494 -20.720 61.298 1.00 96.81 506 GLU A O 1
ATOM 3918 N N . ALA A 1 507 ? -41.450 -19.929 60.814 1.00 95.69 507 ALA A N 1
ATOM 3919 C CA . ALA A 1 507 ? -41.011 -19.792 62.205 1.00 95.69 507 ALA A CA 1
ATOM 3920 C C . ALA A 1 507 ? -41.754 -18.670 62.955 1.00 95.69 507 ALA A C 1
ATOM 3922 O O . ALA A 1 507 ? -42.185 -18.869 64.089 1.00 95.69 507 ALA A O 1
ATOM 3923 N N . GLU A 1 508 ? -41.981 -17.515 62.321 1.00 95.75 508 GLU A N 1
ATOM 3924 C CA . GLU A 1 508 ? -42.835 -16.460 62.876 1.00 95.75 508 GLU A CA 1
ATOM 3925 C C . GLU A 1 508 ? -44.267 -16.953 63.090 1.00 95.75 508 GLU A C 1
ATOM 3927 O O . GLU A 1 508 ? -44.905 -16.578 64.075 1.00 95.75 508 GLU A O 1
ATOM 3932 N N . LYS A 1 509 ? -44.793 -17.774 62.172 1.00 96.88 509 LYS A N 1
ATOM 3933 C CA . LYS A 1 509 ? -46.132 -18.342 62.313 1.00 96.88 509 LYS A CA 1
ATOM 3934 C C . LYS A 1 509 ? -46.195 -19.304 63.498 1.00 96.88 509 LYS A C 1
ATOM 3936 O O . LYS A 1 509 ? -47.051 -19.112 64.353 1.00 96.88 509 LYS A O 1
ATOM 3941 N N . THR A 1 510 ? -45.282 -20.272 63.606 1.00 96.56 510 THR A N 1
ATOM 3942 C CA . THR A 1 510 ? -45.284 -21.200 64.754 1.00 96.56 510 THR A CA 1
ATOM 3943 C C . THR A 1 510 ? -45.048 -20.474 66.079 1.00 96.56 510 THR A C 1
ATOM 3945 O O . THR A 1 510 ? -45.674 -20.825 67.074 1.00 96.56 510 THR A O 1
ATOM 3948 N N . GLN A 1 511 ? -44.252 -19.399 66.100 1.00 96.25 511 GLN A N 1
ATOM 3949 C CA . GLN A 1 511 ? -44.129 -18.527 67.271 1.00 96.25 511 GLN A CA 1
ATOM 3950 C C . GLN A 1 511 ? -45.456 -17.834 67.632 1.00 96.25 511 GLN A C 1
ATOM 3952 O O . GLN A 1 511 ? -45.808 -17.787 68.810 1.00 96.25 511 GLN A O 1
ATOM 3957 N N . LYS A 1 512 ? -46.200 -17.306 66.651 1.00 95.94 512 LYS A N 1
ATOM 3958 C CA . LYS A 1 512 ? -47.517 -16.673 66.868 1.00 95.94 512 LYS A CA 1
ATOM 3959 C C . LYS A 1 512 ? -48.570 -17.688 67.320 1.00 95.94 512 LYS A C 1
ATOM 3961 O O . LYS A 1 512 ? -49.328 -17.389 68.239 1.00 95.94 512 LYS A O 1
ATOM 3966 N N . ASP A 1 513 ? -48.573 -18.884 66.737 1.00 95.62 513 ASP A N 1
ATOM 3967 C CA . ASP A 1 513 ? -49.464 -19.984 67.115 1.00 95.62 513 ASP A CA 1
ATOM 3968 C C . ASP A 1 513 ? -49.178 -20.428 68.572 1.00 95.62 513 ASP A C 1
ATOM 3970 O O . ASP A 1 513 ? -50.093 -20.457 69.395 1.00 95.62 513 ASP A O 1
ATOM 3974 N N . LEU A 1 514 ? -47.905 -20.620 68.954 1.00 95.62 514 LEU A N 1
ATOM 3975 C CA . LEU A 1 514 ? -47.492 -20.921 70.339 1.00 95.62 514 LEU A CA 1
ATOM 3976 C C . LEU A 1 514 ? -47.808 -19.785 71.332 1.00 95.62 514 LEU A C 1
ATOM 3978 O O . LEU A 1 514 ? -48.165 -20.043 72.483 1.00 95.62 514 LEU A O 1
ATOM 3982 N N . GLN A 1 515 ? -47.699 -18.519 70.916 1.00 95.50 515 GLN A N 1
ATOM 3983 C CA . GLN A 1 515 ? -48.115 -17.373 71.737 1.00 95.50 515 GLN A CA 1
ATOM 3984 C C . GLN A 1 515 ? -49.638 -17.340 71.935 1.00 95.50 515 GLN A C 1
ATOM 3986 O O . GLN A 1 515 ? -50.103 -17.058 73.043 1.00 95.50 515 GLN A O 1
ATOM 3991 N N . ALA A 1 516 ? -50.417 -17.673 70.901 1.00 95.44 516 ALA A N 1
ATOM 3992 C CA . ALA A 1 516 ? -51.866 -17.797 71.000 1.00 95.44 516 ALA A CA 1
ATOM 3993 C C . ALA A 1 516 ? -52.259 -18.943 71.948 1.00 95.44 516 ALA A C 1
ATOM 3995 O O . ALA A 1 516 ? -53.047 -18.718 72.867 1.00 95.44 516 ALA A O 1
ATOM 3996 N N . GLU A 1 517 ? -51.655 -20.128 71.806 1.00 95.69 517 GLU A N 1
ATOM 3997 C CA . GLU A 1 517 ? -51.826 -21.263 72.726 1.00 95.69 517 GLU A CA 1
ATOM 3998 C C . GLU A 1 517 ? -51.481 -20.893 74.174 1.00 95.69 517 GLU A C 1
ATOM 4000 O O . GLU A 1 517 ? -52.292 -21.125 75.072 1.00 95.69 517 GLU A O 1
ATOM 4005 N N . GLY A 1 518 ? -50.339 -20.237 74.410 1.00 95.81 518 GLY A N 1
ATOM 4006 C CA . GLY A 1 518 ? -49.952 -19.749 75.736 1.00 95.81 518 GLY A CA 1
ATOM 4007 C C . GLY A 1 518 ? -50.958 -18.756 76.328 1.00 95.81 518 GLY A C 1
ATOM 4008 O O . GLY A 1 518 ? -51.307 -18.852 77.505 1.00 95.81 518 GLY A O 1
ATOM 4009 N N . SER A 1 519 ? -51.490 -17.840 75.512 1.00 95.25 519 SER A N 1
ATOM 4010 C CA . SER A 1 519 ? -52.520 -16.885 75.947 1.00 95.25 519 SER A CA 1
ATOM 4011 C C . SER A 1 519 ? -53.864 -17.559 76.259 1.00 95.25 519 SER A C 1
ATOM 4013 O O . SER A 1 519 ? -54.519 -17.204 77.240 1.00 95.25 519 SER A O 1
ATOM 4015 N N . ASN A 1 520 ? -54.243 -18.586 75.491 1.00 95.38 520 ASN A N 1
ATOM 4016 C CA . ASN A 1 520 ? -55.445 -19.387 75.721 1.00 95.38 520 ASN A CA 1
ATOM 4017 C C . ASN A 1 520 ? -55.308 -20.261 76.975 1.00 95.38 520 ASN A C 1
ATOM 4019 O O . ASN A 1 520 ? -56.264 -20.389 77.738 1.00 95.38 520 ASN A O 1
ATOM 4023 N N . LEU A 1 521 ? -54.118 -20.813 77.235 1.00 95.19 521 LEU A N 1
ATOM 4024 C CA . LEU A 1 521 ? -53.819 -21.554 78.459 1.00 95.19 521 LEU A CA 1
ATOM 4025 C C . LEU A 1 521 ? -53.898 -20.644 79.692 1.00 95.19 521 LEU A C 1
ATOM 4027 O O . LEU A 1 521 ? -54.545 -21.009 80.670 1.00 95.19 521 LEU A O 1
ATOM 4031 N N . MET A 1 522 ? -53.314 -19.442 79.631 1.00 94.31 522 MET A N 1
ATOM 4032 C CA . MET A 1 522 ? -53.439 -18.437 80.695 1.00 94.31 522 MET A CA 1
ATOM 4033 C C . MET A 1 522 ? -54.903 -18.055 80.945 1.00 94.31 522 MET A C 1
ATOM 4035 O O . MET A 1 522 ? -55.346 -18.072 82.089 1.00 94.31 522 MET A O 1
ATOM 4039 N N . ARG A 1 523 ? -55.683 -17.811 79.883 1.00 93.88 523 ARG A N 1
ATOM 4040 C CA . ARG A 1 523 ? -57.121 -17.520 79.991 1.00 93.88 523 ARG A CA 1
ATOM 4041 C C . ARG A 1 523 ? -57.901 -18.671 80.633 1.00 93.88 523 ARG A C 1
ATOM 4043 O O . ARG A 1 523 ? -58.704 -18.435 81.524 1.00 93.88 523 ARG A O 1
ATOM 4050 N N . SER A 1 524 ? -57.619 -19.911 80.234 1.00 94.19 524 SER A N 1
ATOM 4051 C CA . SER A 1 524 ? -58.221 -21.118 80.818 1.00 94.19 524 SER A CA 1
ATOM 4052 C C . SER A 1 524 ? -57.862 -21.283 82.302 1.00 94.19 524 SER A C 1
ATOM 4054 O O . SER A 1 524 ? -58.721 -21.611 83.118 1.00 94.19 524 SER A O 1
ATOM 4056 N N . LEU A 1 525 ? -56.620 -20.973 82.695 1.00 93.12 525 LEU A N 1
ATOM 4057 C CA . LEU A 1 525 ? -56.212 -20.934 84.103 1.00 93.12 525 LEU A CA 1
ATOM 4058 C C . LEU A 1 525 ? -56.950 -19.837 84.885 1.00 93.12 525 LEU A C 1
ATOM 4060 O O . LEU A 1 525 ? -57.388 -20.094 86.006 1.00 93.12 525 LEU A O 1
ATOM 4064 N N . ASP A 1 526 ? -57.137 -18.652 84.304 1.00 93.88 526 ASP A N 1
ATOM 4065 C CA . ASP A 1 526 ? -57.901 -17.554 84.911 1.00 93.88 526 ASP A CA 1
ATOM 4066 C C . ASP A 1 526 ? -59.421 -17.803 84.939 1.00 93.88 526 ASP A C 1
ATOM 4068 O O . ASP A 1 526 ? -60.099 -17.268 85.810 1.00 93.88 526 ASP A O 1
ATOM 4072 N N . GLU A 1 527 ? -59.958 -18.679 84.085 1.00 94.06 527 GLU A N 1
ATOM 4073 C CA . GLU A 1 527 ? -61.336 -19.194 84.173 1.00 94.06 527 GLU A CA 1
ATOM 4074 C C . GLU A 1 527 ? -61.482 -20.354 85.179 1.00 94.06 527 GLU A C 1
ATOM 4076 O O . GLU A 1 527 ? -62.541 -20.525 85.790 1.00 94.06 527 GLU A O 1
ATOM 4081 N N . MET A 1 528 ? -60.432 -21.158 85.387 1.00 93.44 528 MET A N 1
ATOM 4082 C CA . MET A 1 528 ? -60.419 -22.228 86.393 1.00 93.44 528 MET A CA 1
ATOM 4083 C C . MET A 1 528 ? -60.157 -21.714 87.812 1.00 93.44 528 MET A C 1
ATOM 4085 O O . MET A 1 528 ? -60.667 -22.300 88.764 1.00 93.44 528 MET A O 1
ATOM 4089 N N . ARG A 1 529 ? -59.399 -20.625 87.983 1.00 93.81 529 ARG A N 1
ATOM 4090 C CA . ARG A 1 529 ? -59.103 -20.019 89.294 1.00 93.81 529 ARG A CA 1
ATOM 4091 C C . ARG A 1 529 ? -60.373 -19.670 90.097 1.00 93.81 529 ARG A C 1
ATOM 4093 O O . ARG A 1 529 ? -60.456 -20.147 91.228 1.00 93.81 529 ARG A O 1
ATOM 4100 N N . PRO A 1 530 ? -61.378 -18.948 89.551 1.00 93.69 530 PRO A N 1
ATOM 4101 C CA . PRO A 1 530 ? -62.663 -18.732 90.216 1.00 93.69 530 PRO A CA 1
ATOM 4102 C C . PRO A 1 530 ? -63.346 -20.044 90.595 1.00 93.69 530 PRO A C 1
ATOM 4104 O O . PRO A 1 530 ? -63.670 -20.224 91.759 1.00 93.69 530 PRO A O 1
ATOM 4107 N N . LYS A 1 531 ? -63.450 -21.006 89.668 1.00 94.50 531 LYS A N 1
ATOM 4108 C CA . LYS A 1 531 ? -64.086 -22.313 89.924 1.00 94.50 531 LYS A CA 1
ATOM 4109 C C . LYS A 1 531 ? -63.399 -23.112 91.030 1.00 94.50 531 LYS A C 1
ATOM 4111 O O . LYS A 1 531 ? -64.065 -23.803 91.788 1.00 94.50 531 LYS A O 1
ATOM 4116 N N . ILE A 1 532 ? -62.073 -23.030 91.146 1.00 92.12 532 ILE A N 1
ATOM 4117 C CA . ILE A 1 532 ? -61.324 -23.663 92.239 1.00 92.12 532 ILE A CA 1
ATOM 4118 C C . ILE A 1 532 ? -61.626 -22.964 93.571 1.00 92.12 532 ILE A C 1
ATOM 4120 O O . ILE A 1 532 ? -61.764 -23.645 94.584 1.00 92.12 532 ILE A O 1
ATOM 4124 N N . VAL A 1 533 ? -61.768 -21.635 93.584 1.00 94.50 533 VAL A N 1
ATOM 4125 C CA . VAL A 1 533 ? -62.175 -20.874 94.779 1.00 94.50 533 VAL A CA 1
ATOM 4126 C C . VAL A 1 533 ? -63.628 -21.180 95.162 1.00 94.50 533 VAL A C 1
ATOM 4128 O O . VAL A 1 533 ? -63.875 -21.474 96.326 1.00 94.50 533 VAL A O 1
ATOM 4131 N N . GLU A 1 534 ? -64.555 -21.206 94.201 1.00 92.69 534 GLU A N 1
ATOM 4132 C CA . GLU A 1 534 ? -65.964 -21.593 94.378 1.00 92.69 534 GLU A CA 1
ATOM 4133 C C . GLU A 1 534 ? -66.076 -23.013 94.944 1.00 92.69 534 GLU A C 1
ATOM 4135 O O . GLU A 1 534 ? -66.593 -23.184 96.041 1.00 92.69 534 GLU A O 1
ATOM 4140 N N . LEU A 1 535 ? -65.479 -24.018 94.290 1.00 92.44 535 LEU A N 1
ATOM 4141 C CA . LEU A 1 535 ? -65.492 -25.409 94.764 1.00 92.44 535 LEU A CA 1
ATOM 4142 C C . LEU A 1 535 ? -64.773 -25.598 96.111 1.00 92.44 535 LEU A C 1
ATOM 4144 O O . LEU A 1 535 ? -65.093 -26.523 96.859 1.00 92.44 535 LEU A O 1
ATOM 4148 N N . THR A 1 536 ? -63.803 -24.741 96.446 1.00 91.88 536 THR A N 1
ATOM 4149 C CA . THR A 1 536 ? -63.183 -24.732 97.781 1.00 91.88 536 THR A CA 1
ATOM 4150 C C . THR A 1 536 ? -64.121 -24.109 98.817 1.00 91.88 536 THR A C 1
ATOM 4152 O O . THR A 1 536 ? -64.206 -24.626 99.929 1.00 91.88 536 THR A O 1
ATOM 4155 N N . GLY A 1 537 ? -64.870 -23.066 98.450 1.00 92.19 537 GLY A N 1
ATOM 4156 C CA . GLY A 1 537 ? -65.959 -22.495 99.243 1.00 92.19 537 GLY A CA 1
ATOM 4157 C C . GLY A 1 537 ? -67.071 -23.511 99.502 1.00 92.19 537 GLY A C 1
ATOM 4158 O O . GLY A 1 537 ? -67.362 -23.794 100.660 1.00 92.19 537 GLY A O 1
ATOM 4159 N N . ASP A 1 538 ? -67.595 -24.152 98.455 1.00 91.56 538 ASP A N 1
ATOM 4160 C CA . ASP A 1 538 ? -68.581 -25.239 98.539 1.00 91.56 538 ASP A CA 1
ATOM 4161 C C . ASP A 1 538 ? -68.086 -26.378 99.437 1.00 91.56 538 ASP A C 1
ATOM 4163 O O . ASP A 1 538 ? -68.827 -26.889 100.276 1.00 91.56 538 ASP A O 1
ATOM 4167 N N . LYS A 1 539 ? -66.811 -26.768 99.307 1.00 93.50 539 LYS A N 1
ATOM 4168 C CA . LYS A 1 539 ? -66.195 -27.794 100.157 1.00 93.50 539 LYS A CA 1
ATOM 4169 C C . LYS A 1 539 ? -66.105 -27.359 101.622 1.00 93.50 539 LYS A C 1
ATOM 4171 O O . LYS A 1 539 ? -66.318 -28.194 102.498 1.00 93.50 539 LYS A O 1
ATOM 4176 N N . ILE A 1 540 ? -65.800 -26.091 101.902 1.00 92.94 540 ILE A N 1
ATOM 4177 C CA . ILE A 1 540 ? -65.792 -25.537 103.265 1.00 92.94 540 ILE A CA 1
ATOM 4178 C C . ILE A 1 540 ? -67.222 -25.459 103.815 1.00 92.94 540 ILE A C 1
ATOM 4180 O O . ILE A 1 540 ? -67.451 -25.859 104.950 1.00 92.94 540 ILE A O 1
ATOM 4184 N N . GLU A 1 541 ? -68.206 -25.040 103.018 1.00 91.88 541 GLU A N 1
ATOM 4185 C CA . GLU A 1 541 ? -69.617 -25.065 103.408 1.00 91.88 541 GLU A CA 1
ATOM 4186 C C . GLU A 1 541 ? -70.120 -26.481 103.701 1.00 91.88 541 GLU A C 1
ATOM 4188 O O . GLU A 1 541 ? -70.837 -26.685 104.678 1.00 91.88 541 GLU A O 1
ATOM 4193 N N . LEU A 1 542 ? -69.767 -27.462 102.867 1.00 91.75 542 LEU A N 1
ATOM 4194 C CA . LEU A 1 542 ? -70.107 -28.867 103.082 1.00 91.75 542 LEU A CA 1
ATOM 4195 C C . LEU A 1 542 ? -69.381 -29.437 104.305 1.00 91.75 542 LEU A C 1
ATOM 4197 O O . LEU A 1 542 ? -70.002 -30.178 105.058 1.00 91.75 542 LEU A O 1
ATOM 4201 N N . GLY A 1 543 ? -68.130 -29.037 104.556 1.00 92.12 543 GLY A N 1
ATOM 4202 C CA . GLY A 1 543 ? -67.410 -29.325 105.800 1.00 92.12 543 GLY A CA 1
ATOM 4203 C C . GLY A 1 543 ? -68.154 -28.785 107.021 1.00 92.12 543 GLY A C 1
ATOM 4204 O O . GLY A 1 543 ? -68.563 -29.562 107.871 1.00 92.12 543 GLY A O 1
ATOM 4205 N N . ASN A 1 544 ? -68.470 -27.488 107.038 1.00 92.25 544 ASN A N 1
ATOM 4206 C CA . ASN A 1 544 ? -69.238 -26.847 108.111 1.00 92.25 544 ASN A CA 1
ATOM 4207 C C . ASN A 1 544 ? -70.626 -27.493 108.314 1.00 92.25 544 ASN A C 1
ATOM 4209 O O . ASN A 1 544 ? -71.116 -27.582 109.440 1.00 92.25 544 ASN A O 1
ATOM 4213 N N . LYS A 1 545 ? -71.278 -27.958 107.235 1.00 92.44 545 LYS A N 1
ATOM 4214 C CA . LYS A 1 545 ? -72.546 -28.709 107.295 1.00 92.44 545 LYS A CA 1
ATOM 4215 C C . LYS A 1 545 ? -72.346 -30.113 107.878 1.00 92.44 545 LYS A C 1
ATOM 4217 O O . LYS A 1 545 ? -73.193 -30.546 108.652 1.00 92.44 545 LYS A O 1
ATOM 4222 N N . ILE A 1 546 ? -71.245 -30.799 107.564 1.00 92.19 546 ILE A N 1
ATOM 4223 C CA . ILE A 1 546 ? -70.869 -32.080 108.185 1.00 92.19 546 ILE A CA 1
ATOM 4224 C C . ILE A 1 546 ? -70.562 -31.874 109.671 1.00 92.19 546 ILE A C 1
ATOM 4226 O O . ILE A 1 546 ? -71.175 -32.550 110.484 1.00 92.19 546 ILE A O 1
ATOM 4230 N N . ASP A 1 547 ? -69.733 -30.897 110.045 1.00 92.44 547 ASP A N 1
ATOM 4231 C CA . ASP A 1 547 ? -69.417 -30.578 111.445 1.00 92.44 547 ASP A CA 1
ATOM 4232 C C . ASP A 1 547 ? -70.682 -30.219 112.246 1.00 92.44 547 ASP A C 1
ATOM 4234 O O . ASP A 1 547 ? -70.863 -30.655 113.384 1.00 92.44 547 ASP A O 1
ATOM 4238 N N . SER A 1 548 ? -71.608 -29.468 111.637 1.00 92.19 548 SER A N 1
ATOM 4239 C CA . SER A 1 548 ? -72.910 -29.143 112.229 1.00 92.19 548 SER A CA 1
ATOM 4240 C C . SER A 1 548 ? -73.811 -30.374 112.386 1.00 92.19 548 SER A C 1
ATOM 4242 O O . SER A 1 548 ? -74.465 -30.511 113.421 1.00 92.19 548 SER A O 1
ATOM 4244 N N . LEU A 1 549 ? -73.827 -31.286 111.408 1.00 90.19 549 LEU A N 1
ATOM 4245 C CA . LEU A 1 549 ? -74.566 -32.549 111.486 1.00 90.19 549 LEU A CA 1
ATOM 4246 C C . LEU A 1 549 ? -73.932 -33.530 112.478 1.00 90.19 549 LEU A C 1
ATOM 4248 O O . LEU A 1 549 ? -74.666 -34.200 113.193 1.00 90.19 549 LEU A O 1
ATOM 4252 N N . GLU A 1 550 ? -72.605 -33.583 112.589 1.00 92.56 550 GLU A N 1
ATOM 4253 C CA . GLU A 1 550 ? -71.901 -34.340 113.625 1.00 92.56 550 GLU A CA 1
ATOM 4254 C C . GLU A 1 550 ? -72.185 -33.775 115.016 1.00 92.56 550 GLU A C 1
ATOM 4256 O O . GLU A 1 550 ? -72.421 -34.540 115.945 1.00 92.56 550 GLU A O 1
ATOM 4261 N N . HIS A 1 551 ? -72.214 -32.451 115.181 1.00 91.31 551 HIS A N 1
ATOM 4262 C CA . HIS A 1 551 ? -72.577 -31.837 116.456 1.00 91.31 551 HIS A CA 1
ATOM 4263 C C . HIS A 1 551 ? -74.048 -32.106 116.814 1.00 91.31 551 HIS A C 1
ATOM 4265 O O . HIS A 1 551 ? -74.351 -32.433 117.960 1.00 91.31 551 HIS A O 1
ATOM 4271 N N . ALA A 1 552 ? -74.954 -32.060 115.831 1.00 89.62 552 ALA A N 1
ATOM 4272 C CA . ALA A 1 552 ? -76.356 -32.433 116.009 1.00 89.62 552 ALA A CA 1
ATOM 4273 C C . ALA A 1 552 ? -76.544 -33.937 116.287 1.00 89.62 552 ALA A C 1
ATOM 4275 O O . ALA A 1 552 ? -77.411 -34.296 117.081 1.00 89.62 552 ALA A O 1
ATOM 4276 N N . LEU A 1 553 ? -75.733 -34.815 115.686 1.00 88.25 553 LEU A N 1
ATOM 4277 C CA . LEU A 1 553 ? -75.706 -36.246 115.994 1.00 88.25 553 LEU A CA 1
ATOM 4278 C C . LEU A 1 553 ? -75.199 -36.480 117.413 1.00 88.25 553 LEU A C 1
ATOM 4280 O O . LEU A 1 553 ? -75.943 -37.035 118.201 1.00 88.25 553 LEU A O 1
ATOM 4284 N N . ARG A 1 554 ? -74.035 -35.945 117.798 1.00 90.12 554 ARG A N 1
ATOM 4285 C CA . ARG A 1 554 ? -73.514 -36.067 119.172 1.00 90.12 554 ARG A CA 1
ATOM 4286 C C . ARG A 1 554 ? -74.481 -35.492 120.212 1.00 90.12 554 ARG A C 1
ATOM 4288 O O . ARG A 1 554 ? -74.621 -36.068 121.282 1.00 90.12 554 ARG A O 1
ATOM 4295 N N . SER A 1 555 ? -75.182 -34.399 119.893 1.00 91.06 555 SER A N 1
ATOM 4296 C CA . SER A 1 555 ? -76.249 -33.843 120.737 1.00 91.06 555 SER A CA 1
ATOM 4297 C C . SER A 1 555 ? -77.453 -34.787 120.844 1.00 91.06 555 SER A C 1
ATOM 4299 O O . SER A 1 555 ? -77.968 -34.999 121.944 1.00 91.06 555 SER A O 1
ATOM 4301 N N . ARG A 1 556 ? -77.871 -35.413 119.735 1.00 86.88 556 ARG A N 1
ATOM 4302 C CA . ARG A 1 556 ? -78.886 -36.474 119.758 1.00 86.88 556 ARG A CA 1
ATOM 4303 C C . ARG A 1 556 ? -78.417 -37.681 120.560 1.00 86.88 556 ARG A C 1
ATOM 4305 O O . ARG A 1 556 ? -79.200 -38.171 121.357 1.00 86.88 556 ARG A O 1
ATOM 4312 N N . ASP A 1 557 ? -77.175 -38.115 120.397 1.00 91.62 557 ASP A N 1
ATOM 4313 C CA . ASP A 1 557 ? -76.593 -39.259 121.095 1.00 91.62 557 ASP A CA 1
ATOM 4314 C C . ASP A 1 557 ? -76.501 -38.989 122.604 1.00 91.62 557 ASP A C 1
ATOM 4316 O O . ASP A 1 557 ? -76.822 -39.875 123.388 1.00 91.62 557 ASP A O 1
ATOM 4320 N N . THR A 1 558 ? -76.204 -37.751 123.033 1.00 90.12 558 THR A N 1
ATOM 4321 C CA . THR A 1 558 ? -76.364 -37.361 124.446 1.00 90.12 558 THR A CA 1
ATOM 4322 C C . THR A 1 558 ? -77.822 -37.418 124.896 1.00 90.12 558 THR A C 1
ATOM 4324 O O . THR A 1 558 ? -78.089 -38.039 125.913 1.00 90.12 558 THR A O 1
ATOM 4327 N N . THR A 1 559 ? -78.791 -36.904 124.122 1.00 89.06 559 THR A N 1
ATOM 4328 C CA . THR A 1 559 ? -80.214 -37.037 124.508 1.00 89.06 559 THR A CA 1
ATOM 4329 C C . THR A 1 559 ? -80.735 -38.475 124.443 1.00 89.06 559 THR A C 1
ATOM 4331 O O . THR A 1 559 ? -81.714 -38.792 125.107 1.00 89.06 559 THR A O 1
ATOM 4334 N N . ILE A 1 560 ? -80.109 -39.351 123.650 1.00 87.56 560 ILE A N 1
ATOM 4335 C CA . ILE A 1 560 ? -80.408 -40.784 123.613 1.00 87.56 560 ILE A CA 1
ATOM 4336 C C . ILE A 1 560 ? -79.831 -41.440 124.861 1.00 87.56 560 ILE A C 1
ATOM 4338 O O . ILE A 1 560 ? -80.577 -42.149 125.512 1.00 87.56 560 ILE A O 1
ATOM 4342 N N . ALA A 1 561 ? -78.592 -41.140 125.257 1.00 88.62 561 ALA A N 1
ATOM 4343 C CA . ALA A 1 561 ? -78.028 -41.613 126.520 1.00 88.62 561 ALA A CA 1
ATOM 4344 C C . ALA A 1 561 ? -78.830 -41.106 127.736 1.00 88.62 561 ALA A C 1
ATOM 4346 O O . ALA A 1 561 ? -79.108 -41.881 128.643 1.00 88.62 561 ALA A O 1
ATOM 4347 N N . ASP A 1 562 ? -79.274 -39.845 127.735 1.00 85.75 562 ASP A N 1
ATOM 4348 C CA . ASP A 1 562 ? -80.171 -39.299 128.762 1.00 85.75 562 ASP A CA 1
ATOM 4349 C C . ASP A 1 562 ? -81.513 -40.054 128.785 1.00 85.75 562 ASP A C 1
ATOM 4351 O O . ASP A 1 562 ? -81.994 -40.439 129.850 1.00 85.75 562 ASP A O 1
ATOM 4355 N N . LEU A 1 563 ? -82.113 -40.322 127.618 1.00 85.62 563 LEU A N 1
ATOM 4356 C CA . LEU A 1 563 ? -83.359 -41.088 127.524 1.00 85.62 563 LEU A CA 1
ATOM 4357 C C . LEU A 1 563 ? -83.174 -42.560 127.911 1.00 85.62 563 LEU A C 1
ATOM 4359 O O . LEU A 1 563 ? -84.037 -43.102 128.591 1.00 85.62 563 LEU A O 1
ATOM 4363 N N . GLU A 1 564 ? -82.070 -43.198 127.527 1.00 87.88 564 GLU A N 1
ATOM 4364 C CA . GLU A 1 564 ? -81.713 -44.567 127.905 1.00 87.88 564 GLU A CA 1
ATOM 4365 C C . GLU A 1 564 ? -81.497 -44.665 129.418 1.00 87.88 564 GLU A C 1
ATOM 4367 O O . GLU A 1 564 ? -82.084 -45.554 130.027 1.00 87.88 564 GLU A O 1
ATOM 4372 N N . ASN A 1 565 ? -80.814 -43.696 130.041 1.00 83.94 565 ASN A N 1
ATOM 4373 C CA . ASN A 1 565 ? -80.728 -43.572 131.500 1.00 83.94 565 ASN A CA 1
ATOM 4374 C C . ASN A 1 565 ? -82.126 -43.447 132.131 1.00 83.94 565 ASN A C 1
ATOM 4376 O O . ASN A 1 565 ? -82.443 -44.211 133.035 1.00 83.94 565 ASN A O 1
ATOM 4380 N N . THR A 1 566 ? -83.009 -42.565 131.634 1.00 84.12 566 THR A N 1
ATOM 4381 C CA . THR A 1 566 ? -84.379 -42.465 132.189 1.00 84.12 566 THR A CA 1
ATOM 4382 C C . THR A 1 566 ? -85.234 -43.708 131.927 1.00 84.12 566 THR A C 1
ATOM 4384 O O . THR A 1 566 ? -86.157 -43.988 132.685 1.00 84.12 566 THR A O 1
ATOM 4387 N N . ILE A 1 567 ? -84.953 -44.481 130.872 1.00 82.50 567 ILE A N 1
ATOM 4388 C CA . ILE A 1 567 ? -85.610 -45.766 130.602 1.00 82.50 567 ILE A CA 1
ATOM 4389 C C . ILE A 1 567 ? -85.052 -46.855 131.521 1.00 82.50 567 ILE A C 1
ATOM 4391 O O . ILE A 1 567 ? -85.821 -47.724 131.925 1.00 82.50 567 ILE A O 1
ATOM 4395 N N . GLU A 1 568 ? -83.769 -46.812 131.882 1.00 85.19 568 GLU A N 1
ATOM 4396 C CA . GLU A 1 568 ? -83.158 -47.688 132.885 1.00 85.19 568 GLU A CA 1
ATOM 4397 C C . GLU A 1 568 ? -83.704 -47.360 134.285 1.00 85.19 568 GLU A C 1
ATOM 4399 O O . GLU A 1 568 ? -84.251 -48.255 134.922 1.00 85.19 568 GLU A O 1
ATOM 4404 N N . GLU A 1 569 ? -83.749 -46.083 134.691 1.00 80.38 569 GLU A N 1
ATOM 4405 C CA . GLU A 1 569 ? -84.429 -45.620 135.916 1.00 80.38 569 GLU A CA 1
ATOM 4406 C C . GLU A 1 569 ? -85.904 -46.055 135.952 1.00 80.38 569 GLU A C 1
ATOM 4408 O O . GLU A 1 569 ? -86.343 -46.678 136.915 1.00 80.38 569 GLU A O 1
ATOM 4413 N N . MET A 1 570 ? -86.673 -45.820 134.880 1.00 76.06 570 MET A N 1
ATOM 4414 C CA . MET A 1 570 ? -88.069 -46.273 134.775 1.00 76.06 570 MET A CA 1
ATOM 4415 C C . MET A 1 570 ? -88.205 -47.805 134.739 1.00 76.06 570 MET A C 1
ATOM 4417 O O . MET A 1 570 ? -89.261 -48.331 135.096 1.00 76.06 570 MET A O 1
ATOM 4421 N N . SER A 1 571 ? -87.176 -48.539 134.304 1.00 78.25 571 SER A N 1
ATOM 4422 C CA . SER A 1 571 ? -87.160 -50.009 134.290 1.00 78.25 571 SER A CA 1
ATOM 4423 C C . SER A 1 571 ? -86.777 -50.592 135.644 1.00 78.25 571 SER A C 1
ATOM 4425 O O . SER A 1 571 ? -87.309 -51.641 136.000 1.00 78.25 571 SER A O 1
ATOM 4427 N N . ASP A 1 572 ? -85.944 -49.903 136.422 1.00 77.81 572 ASP A N 1
ATOM 4428 C CA . ASP A 1 572 ? -85.667 -50.216 137.822 1.00 77.81 572 ASP A CA 1
ATOM 4429 C C . ASP A 1 572 ? -86.860 -49.835 138.710 1.00 77.81 572 ASP A C 1
ATOM 4431 O O . ASP A 1 572 ? -87.303 -50.670 139.497 1.00 77.81 572 ASP A O 1
ATOM 4435 N N . GLU A 1 573 ? -87.503 -48.677 138.509 1.00 74.94 573 GLU A N 1
ATOM 4436 C CA . GLU A 1 573 ? -88.789 -48.346 139.146 1.00 74.94 573 GLU A CA 1
ATOM 4437 C C . GLU A 1 573 ? -89.878 -49.369 138.790 1.00 74.94 573 GLU A C 1
ATOM 4439 O O . GLU A 1 573 ? -90.659 -49.785 139.653 1.00 74.94 573 GLU A O 1
ATOM 4444 N N . HIS A 1 574 ? -89.945 -49.817 137.529 1.00 77.12 574 HIS A N 1
ATOM 4445 C CA . HIS A 1 574 ? -90.872 -50.872 137.121 1.00 77.12 574 HIS A CA 1
ATOM 4446 C C . HIS A 1 574 ? -90.472 -52.239 137.684 1.00 77.12 574 HIS A C 1
ATOM 4448 O O . HIS A 1 574 ? -91.346 -53.027 138.043 1.00 77.12 574 HIS A O 1
ATOM 4454 N N . GLY A 1 575 ? -89.174 -52.516 137.798 1.00 73.81 575 GLY A N 1
ATOM 4455 C CA . GLY A 1 575 ? -88.607 -53.723 138.384 1.00 73.81 575 GLY A CA 1
ATOM 4456 C C . GLY A 1 575 ? -88.912 -53.823 139.874 1.00 73.81 575 GLY A C 1
ATOM 4457 O O . GLY A 1 575 ? -89.386 -54.861 140.322 1.00 73.81 575 GLY A O 1
ATOM 4458 N N . ASP A 1 576 ? -88.748 -52.739 140.626 1.00 72.88 576 ASP A N 1
ATOM 4459 C CA . ASP A 1 576 ? -89.104 -52.639 142.042 1.00 72.88 576 ASP A CA 1
ATOM 4460 C C . ASP A 1 576 ? -90.623 -52.605 142.247 1.00 72.88 576 ASP A C 1
ATOM 4462 O O . ASP A 1 576 ? -91.137 -53.277 143.141 1.00 72.88 576 ASP A O 1
ATOM 4466 N N . SER A 1 577 ? -91.379 -51.959 141.353 1.00 70.69 577 SER A N 1
ATOM 4467 C CA . SER A 1 577 ? -92.846 -52.077 141.307 1.00 70.69 577 SER A CA 1
ATOM 4468 C C . SER A 1 577 ? -93.314 -53.503 140.987 1.00 70.69 577 SER A C 1
ATOM 4470 O O . SER A 1 577 ? -94.388 -53.919 141.431 1.00 70.69 577 SER A O 1
ATOM 4472 N N . SER A 1 578 ? -92.537 -54.264 140.211 1.00 70.12 578 SER A N 1
ATOM 4473 C CA . SER A 1 578 ? -92.814 -55.665 139.890 1.00 70.12 578 SER A CA 1
ATOM 4474 C C . SER A 1 578 ? -92.453 -56.572 141.062 1.00 70.12 578 SER A C 1
ATOM 4476 O O . SER A 1 578 ? -93.301 -57.365 141.455 1.00 70.12 578 SER A O 1
ATOM 4478 N N . LYS A 1 579 ? -91.285 -56.391 141.696 1.00 69.94 579 LYS A N 1
ATOM 4479 C CA . LYS A 1 579 ? -90.909 -57.064 142.954 1.00 69.94 579 LYS A CA 1
ATOM 4480 C C . LYS A 1 579 ? -91.968 -56.816 144.028 1.00 69.94 579 LYS A C 1
ATOM 4482 O O . LYS A 1 579 ? -92.498 -57.768 144.577 1.00 69.94 579 LYS A O 1
ATOM 4487 N N . ALA A 1 580 ? -92.403 -55.570 144.228 1.00 69.12 580 ALA A N 1
ATOM 4488 C CA . ALA A 1 580 ? -93.466 -55.232 145.177 1.00 69.12 580 ALA A CA 1
ATOM 4489 C C . ALA A 1 580 ? -94.817 -55.908 144.851 1.00 69.12 580 ALA A C 1
ATOM 4491 O O . ALA A 1 580 ? -95.567 -56.272 145.760 1.00 69.12 580 ALA A O 1
ATOM 4492 N N . ARG A 1 581 ? -95.142 -56.120 143.566 1.00 66.19 581 ARG A N 1
ATOM 4493 C CA . ARG A 1 581 ? -96.311 -56.919 143.147 1.00 66.19 581 ARG A CA 1
ATOM 4494 C C . ARG A 1 581 ? -96.108 -58.419 143.350 1.00 66.19 581 ARG A C 1
ATOM 4496 O O . ARG A 1 581 ? -97.077 -59.103 143.668 1.00 66.19 581 ARG A O 1
ATOM 4503 N N . GLU A 1 582 ? -94.897 -58.920 143.153 1.00 66.75 582 GLU A N 1
ATOM 4504 C CA . GLU A 1 582 ? -94.529 -60.332 143.263 1.00 66.75 582 GLU A CA 1
ATOM 4505 C C . GLU A 1 582 ? -94.429 -60.766 144.736 1.00 66.75 582 GLU A C 1
ATOM 4507 O O . GLU A 1 582 ? -94.977 -61.802 145.103 1.00 66.75 582 GLU A O 1
ATOM 4512 N N . ASP A 1 583 ? -93.906 -59.909 145.616 1.00 66.75 583 ASP A N 1
ATOM 4513 C CA . ASP A 1 583 ? -93.981 -60.033 147.076 1.00 66.75 583 ASP A CA 1
ATOM 4514 C C . ASP A 1 583 ? -95.436 -59.998 147.575 1.00 66.75 583 ASP A C 1
ATOM 4516 O O . ASP A 1 583 ? -95.838 -60.832 148.391 1.00 66.75 583 ASP A O 1
ATOM 4520 N N . ALA A 1 584 ? -96.268 -59.087 147.050 1.00 63.00 584 ALA A N 1
ATOM 4521 C CA . ALA A 1 584 ? -97.698 -59.035 147.374 1.00 63.00 584 ALA A CA 1
ATOM 4522 C C . ALA A 1 584 ? -98.474 -60.268 146.860 1.00 63.00 584 ALA A C 1
ATOM 4524 O O . ALA A 1 584 ? -99.431 -60.718 147.499 1.00 63.00 584 ALA A O 1
ATOM 4525 N N . TRP A 1 585 ? -98.056 -60.859 145.735 1.00 61.59 585 TRP A N 1
ATOM 4526 C CA . TRP A 1 585 ? -98.548 -62.161 145.272 1.00 61.59 585 TRP A CA 1
ATOM 4527 C C . TRP A 1 585 ? -98.079 -63.296 146.187 1.00 61.59 585 TRP A C 1
ATOM 4529 O O . TRP A 1 585 ? -98.903 -64.093 146.629 1.00 61.59 585 TRP A O 1
ATOM 4539 N N . GLY A 1 586 ? -96.800 -63.323 146.562 1.00 63.44 586 GLY A N 1
ATOM 4540 C CA . GLY A 1 586 ? -96.225 -64.303 147.485 1.00 63.44 586 GLY A CA 1
ATOM 4541 C C . GLY A 1 586 ? -96.798 -64.232 148.906 1.00 63.44 586 GLY A C 1
ATOM 4542 O O . GLY A 1 586 ? -96.783 -65.233 149.625 1.00 63.44 586 GLY A O 1
ATOM 4543 N N . GLN A 1 587 ? -97.345 -63.085 149.322 1.00 57.16 587 GLN A N 1
ATOM 4544 C CA . GLN A 1 587 ? -98.179 -62.967 150.522 1.00 57.16 587 GLN A CA 1
ATOM 4545 C C . GLN A 1 587 ? -99.553 -63.621 150.311 1.00 57.16 587 GLN A C 1
ATOM 4547 O O . GLN A 1 587 ? -99.919 -64.517 151.075 1.00 57.16 587 GLN A O 1
ATOM 4552 N N . ARG A 1 588 ? -100.273 -63.275 149.234 1.00 55.84 588 ARG A N 1
ATOM 4553 C CA . ARG A 1 588 ? -101.577 -63.887 148.907 1.00 55.84 588 ARG A CA 1
ATOM 4554 C C . ARG A 1 588 ? -101.512 -65.399 148.708 1.00 55.84 588 ARG A C 1
ATOM 4556 O O . ARG A 1 588 ? -102.443 -66.102 149.085 1.00 55.84 588 ARG A O 1
ATOM 4563 N N . GLU A 1 589 ? -100.434 -65.928 148.142 1.00 52.44 589 GLU A N 1
ATOM 4564 C CA . GLU A 1 589 ? -100.301 -67.364 147.876 1.00 52.44 589 GLU A CA 1
ATOM 4565 C C . GLU A 1 589 ? -100.013 -68.169 149.161 1.00 52.44 589 GLU A C 1
ATOM 4567 O O . GLU A 1 589 ? -100.472 -69.308 149.305 1.00 52.44 589 GLU A O 1
ATOM 4572 N N . LYS A 1 590 ? -99.377 -67.543 150.166 1.00 58.94 590 LYS A N 1
ATOM 4573 C CA . LYS A 1 590 ? -99.279 -68.076 151.541 1.00 58.94 590 LYS A CA 1
ATOM 4574 C C . LYS A 1 590 ? -100.639 -68.083 152.247 1.00 58.94 590 LYS A C 1
ATOM 4576 O O . LYS A 1 590 ? -100.969 -69.066 152.910 1.00 58.94 590 LYS A O 1
ATOM 4581 N N . GLU A 1 591 ? -101.458 -67.049 152.055 1.00 50.16 591 GLU A N 1
ATOM 4582 C CA . GLU A 1 591 ? -102.839 -67.017 152.561 1.00 50.16 591 GLU A CA 1
ATOM 4583 C C . GLU A 1 591 ? -103.704 -68.099 151.886 1.00 50.16 591 GLU A C 1
ATOM 4585 O O . GLU A 1 591 ? -104.374 -68.879 152.568 1.00 50.16 591 GLU A O 1
ATOM 4590 N N . HIS A 1 592 ? -103.613 -68.243 150.560 1.00 50.78 592 HIS A N 1
ATOM 4591 C CA . HIS A 1 592 ? -104.382 -69.235 149.801 1.00 50.78 592 HIS A CA 1
ATOM 4592 C C . HIS A 1 592 ? -104.010 -70.687 150.154 1.00 50.78 592 HIS A C 1
ATOM 4594 O O . HIS A 1 592 ? -104.882 -71.559 150.195 1.00 50.78 592 HIS A O 1
ATOM 4600 N N . SER A 1 593 ? -102.735 -70.940 150.470 1.00 49.31 593 SER A N 1
ATOM 4601 C CA . SER A 1 593 ? -102.227 -72.269 150.847 1.00 49.31 593 SER A CA 1
ATOM 4602 C C . SER A 1 593 ? -102.723 -72.759 152.213 1.00 49.31 593 SER A C 1
ATOM 4604 O O . SER A 1 593 ? -102.825 -73.966 152.424 1.00 49.31 593 SER A O 1
ATOM 4606 N N . SER A 1 594 ? -103.069 -71.855 153.136 1.00 47.94 594 SER A N 1
ATOM 4607 C CA . SER A 1 594 ? -103.612 -72.233 154.454 1.00 47.94 594 SER A CA 1
ATOM 4608 C C . SER A 1 594 ? -105.114 -72.554 154.424 1.00 47.94 594 SER A C 1
ATOM 4610 O O . SER A 1 594 ? -105.579 -73.408 155.176 1.00 47.94 594 SER A O 1
ATOM 4612 N N . SER A 1 595 ? -105.864 -71.935 153.507 1.00 45.38 595 SER A N 1
ATOM 4613 C CA . SER A 1 595 ? -107.311 -72.141 153.338 1.00 45.38 595 SER A CA 1
ATOM 4614 C C . SER A 1 595 ? -107.667 -73.497 152.693 1.00 45.38 595 SER A C 1
ATOM 4616 O O . SER A 1 595 ? -108.700 -74.100 152.992 1.00 45.38 595 SER A O 1
ATOM 4618 N N . TRP A 1 596 ? -106.796 -74.029 151.826 1.00 41.72 596 TRP A N 1
ATOM 4619 C CA . TRP A 1 596 ? -107.121 -75.176 150.962 1.00 41.72 596 TRP A CA 1
ATOM 4620 C C . TRP A 1 596 ? -106.999 -76.572 151.611 1.00 41.72 596 TRP A C 1
ATOM 4622 O O . TRP A 1 596 ? -107.276 -77.572 150.951 1.00 41.72 596 TRP A O 1
ATOM 4632 N N . MET A 1 597 ? -106.619 -76.681 152.892 1.00 42.38 597 MET A N 1
ATOM 4633 C CA . MET A 1 597 ? -106.557 -77.979 153.598 1.00 42.38 597 MET A CA 1
ATOM 4634 C C . MET A 1 597 ? -107.888 -78.443 154.215 1.00 42.38 597 MET A C 1
ATOM 4636 O O . MET A 1 597 ? -107.991 -79.584 154.670 1.00 42.38 597 MET A O 1
ATOM 4640 N N . THR A 1 598 ? -108.931 -77.611 154.199 1.00 42.19 598 THR A N 1
ATOM 4641 C CA . THR A 1 598 ? -110.262 -77.960 154.724 1.00 42.19 598 THR A CA 1
ATOM 4642 C C . THR A 1 598 ? -111.272 -78.285 153.618 1.00 42.19 598 THR A C 1
ATOM 4644 O O . THR A 1 598 ? -111.728 -77.408 152.896 1.00 42.19 598 THR A O 1
ATOM 4647 N N . LEU A 1 599 ? -111.684 -79.560 153.578 1.00 34.28 599 LEU A N 1
ATOM 4648 C CA . LEU A 1 599 ? -112.744 -80.159 152.749 1.00 34.28 599 LEU A CA 1
ATOM 4649 C C . LEU A 1 599 ? -112.483 -80.257 151.228 1.00 34.28 599 LEU A C 1
ATOM 4651 O O . LEU A 1 599 ? -112.981 -79.457 150.438 1.00 34.28 599 LEU A O 1
ATOM 4655 N N . LYS A 1 600 ? -112.005 -81.439 150.806 1.00 35.78 600 LYS A N 1
ATOM 4656 C CA . LYS A 1 600 ? -112.929 -82.400 150.160 1.00 35.78 600 LYS A CA 1
ATOM 4657 C C . LYS A 1 600 ? -112.430 -83.849 150.160 1.00 35.78 600 LYS A C 1
ATOM 4659 O O . LYS A 1 600 ? -111.557 -84.233 149.389 1.00 35.78 600 LYS A O 1
ATOM 4664 N N . GLN A 1 601 ? -113.076 -84.679 150.977 1.00 37.91 601 GLN A N 1
ATOM 4665 C CA . GLN A 1 601 ? -113.137 -86.124 150.756 1.00 37.91 601 GLN A CA 1
ATOM 4666 C C . GLN A 1 601 ? -114.311 -86.464 149.813 1.00 37.91 601 GLN A C 1
ATOM 4668 O O . GLN A 1 601 ? -115.304 -85.744 149.768 1.00 37.91 601 GLN A O 1
ATOM 4673 N N . ALA A 1 602 ? -114.190 -87.596 149.115 1.00 30.08 602 ALA A N 1
ATOM 4674 C CA . ALA A 1 602 ? -115.279 -88.411 148.558 1.00 30.08 602 ALA A CA 1
ATOM 4675 C C . ALA A 1 602 ? -116.338 -87.755 147.628 1.00 30.08 602 ALA A C 1
ATOM 4677 O O . ALA A 1 602 ? -117.476 -87.519 148.025 1.00 30.08 602 ALA A O 1
ATOM 4678 N N . CYS A 1 603 ? -116.024 -87.669 146.328 1.00 34.06 603 CYS A N 1
ATOM 4679 C CA . CYS A 1 603 ? -116.937 -88.108 145.253 1.00 34.06 603 CYS A CA 1
ATOM 4680 C C . CYS A 1 603 ? -116.152 -88.497 143.983 1.00 34.06 603 CYS A C 1
ATOM 4682 O O . CYS A 1 603 ? -115.046 -88.011 143.757 1.00 34.06 603 CYS A O 1
ATOM 4684 N N . THR A 1 604 ? -116.689 -89.433 143.194 1.00 36.09 604 THR A N 1
ATOM 4685 C CA . THR A 1 604 ? -115.985 -90.193 142.131 1.00 36.09 604 THR A CA 1
ATOM 4686 C C . THR A 1 604 ? -116.965 -90.547 140.972 1.00 36.09 604 THR A C 1
ATOM 4688 O O . THR A 1 604 ? -118.079 -90.031 140.973 1.00 36.09 604 THR A O 1
ATOM 4691 N N . PRO A 1 605 ? -116.635 -91.405 139.976 1.00 54.53 605 PRO A N 1
ATOM 4692 C CA . PRO A 1 605 ? -115.660 -91.189 138.889 1.00 54.53 605 PRO A CA 1
ATOM 4693 C C . PRO A 1 605 ? -116.219 -91.507 137.467 1.00 54.53 605 PRO A C 1
ATOM 4695 O O . PRO A 1 605 ? -117.266 -92.128 137.364 1.00 54.53 605 PRO A O 1
ATOM 4698 N N . TRP A 1 606 ? -115.470 -91.185 136.387 1.00 31.44 606 TRP A N 1
ATOM 4699 C CA . TRP A 1 606 ? -115.400 -91.792 135.011 1.00 31.44 606 TRP A CA 1
ATOM 4700 C C . TRP A 1 606 ? -114.932 -90.714 133.980 1.00 31.44 606 TRP A C 1
ATOM 4702 O O . TRP A 1 606 ? -115.032 -89.533 134.282 1.00 31.44 606 TRP A O 1
ATOM 4712 N N . LYS A 1 607 ? -114.502 -90.990 132.727 1.00 36.75 607 LYS A N 1
ATOM 4713 C CA . LYS A 1 607 ? -113.406 -91.862 132.216 1.00 36.75 607 LYS A CA 1
ATOM 4714 C C . LYS A 1 607 ? -113.175 -91.621 130.688 1.00 36.75 607 LYS A C 1
ATOM 4716 O O . LYS A 1 607 ? -114.091 -91.896 129.924 1.00 36.75 607 LYS A O 1
ATOM 4721 N N . ARG A 1 608 ? -111.927 -91.335 130.238 1.00 42.97 608 ARG A N 1
ATOM 4722 C CA . ARG A 1 608 ? -111.432 -91.424 128.813 1.00 42.97 608 ARG A CA 1
ATOM 4723 C C . ARG A 1 608 ? -111.997 -90.313 127.859 1.00 42.97 608 ARG A C 1
ATOM 4725 O O . ARG A 1 608 ? -113.019 -89.742 128.194 1.00 42.97 608 ARG A O 1
ATOM 4732 N N . ILE A 1 609 ? -111.393 -89.857 126.737 1.00 36.34 609 ILE A N 1
ATOM 4733 C CA . ILE A 1 609 ? -110.540 -90.441 125.657 1.00 36.34 609 ILE A CA 1
ATOM 4734 C C . ILE A 1 609 ? -109.429 -89.460 125.141 1.00 36.34 609 ILE A C 1
ATOM 4736 O O . ILE A 1 609 ? -109.569 -88.265 125.332 1.00 36.34 609 ILE A O 1
ATOM 4740 N N . ALA A 1 610 ? -108.352 -90.017 124.529 1.00 33.47 610 ALA A N 1
ATOM 4741 C CA . ALA A 1 610 ? -107.274 -89.493 123.624 1.00 33.47 610 ALA A CA 1
ATOM 4742 C C . ALA A 1 610 ? -106.856 -87.988 123.619 1.00 33.47 610 ALA A C 1
ATOM 4744 O O . ALA A 1 610 ? -107.712 -87.119 123.599 1.00 33.47 610 ALA A O 1
ATOM 4745 N N . ARG A 1 611 ? -105.578 -87.542 123.597 1.00 39.59 611 ARG A N 1
ATOM 4746 C CA . ARG A 1 611 ? -104.212 -88.075 123.274 1.00 39.59 611 ARG A CA 1
ATOM 4747 C C . ARG A 1 611 ? -103.825 -88.130 121.768 1.00 39.59 611 ARG A C 1
ATOM 4749 O O . ARG A 1 611 ? -104.569 -88.715 120.997 1.00 39.59 611 ARG A O 1
ATOM 4756 N N . LEU A 1 612 ? -102.577 -87.704 121.448 1.00 41.91 612 LEU A N 1
ATOM 4757 C CA . LEU A 1 612 ? -101.870 -87.700 120.126 1.00 41.91 612 LEU A CA 1
ATOM 4758 C C . LEU A 1 612 ? -102.283 -86.508 119.210 1.00 41.91 612 LEU A C 1
ATOM 4760 O O . LEU A 1 612 ? -103.401 -86.040 119.364 1.00 41.91 612 LEU A O 1
ATOM 4764 N N . THR A 1 613 ? -101.502 -85.906 118.283 1.00 38.97 613 THR A N 1
ATOM 4765 C CA . THR A 1 613 ? -100.103 -86.034 117.742 1.00 38.97 613 THR A CA 1
ATOM 4766 C C . THR A 1 613 ? -99.813 -84.815 116.808 1.00 38.97 613 THR A C 1
ATOM 4768 O O . THR A 1 613 ? -100.781 -84.322 116.247 1.00 38.97 613 THR A O 1
ATOM 4771 N N . THR A 1 614 ? -98.612 -84.290 116.461 1.00 38.75 614 THR A N 1
ATOM 4772 C CA . THR A 1 614 ? -97.203 -84.295 116.969 1.00 38.75 614 THR A CA 1
ATOM 4773 C C . THR A 1 614 ? -96.286 -83.377 116.100 1.00 38.75 614 THR A C 1
ATOM 4775 O O . THR A 1 614 ? -96.559 -83.249 114.916 1.00 38.75 614 THR A O 1
ATOM 4778 N N . LYS A 1 615 ? -95.108 -82.962 116.632 1.00 41.72 615 LYS A N 1
ATOM 4779 C CA . LYS A 1 615 ? -93.806 -82.694 115.931 1.00 41.72 615 LYS A CA 1
ATOM 4780 C C . LYS A 1 615 ? -93.587 -81.451 115.002 1.00 41.72 615 LYS A C 1
ATOM 4782 O O . LYS A 1 615 ? -94.157 -81.373 113.927 1.00 41.72 615 LYS A O 1
ATOM 4787 N N . TRP A 1 616 ? -92.495 -80.720 115.322 1.00 35.72 616 TRP A N 1
ATOM 4788 C CA . TRP A 1 616 ? -91.315 -80.360 114.471 1.00 35.72 616 TRP A CA 1
ATOM 4789 C C . TRP A 1 616 ? -91.088 -78.958 113.826 1.00 35.72 616 TRP A C 1
ATOM 4791 O O . TRP A 1 616 ? -91.986 -78.323 113.295 1.00 35.72 616 TRP A O 1
ATOM 4801 N N . LEU A 1 617 ? -89.776 -78.629 113.794 1.00 39.41 617 LEU A N 1
ATOM 4802 C CA . LEU A 1 617 ? -88.965 -77.607 113.079 1.00 39.41 617 LEU A CA 1
ATOM 4803 C C . LEU A 1 617 ? -88.863 -76.128 113.589 1.00 39.41 617 LEU A C 1
ATOM 4805 O O . LEU A 1 617 ? -89.815 -75.640 114.192 1.00 39.41 617 LEU A O 1
ATOM 4809 N N . PRO A 1 618 ? -87.682 -75.440 113.447 1.00 60.91 618 PRO A N 1
ATOM 4810 C CA . PRO A 1 618 ? -87.309 -74.311 114.335 1.00 60.91 618 PRO A CA 1
ATOM 4811 C C . PRO A 1 618 ? -86.412 -73.152 113.755 1.00 60.91 618 PRO A C 1
ATOM 4813 O O . PRO A 1 618 ? -86.033 -73.154 112.592 1.00 60.91 618 PRO A O 1
ATOM 4816 N N . ILE A 1 619 ? -85.993 -72.217 114.635 1.00 45.41 619 ILE A N 1
ATOM 4817 C CA . ILE A 1 619 ? -84.682 -71.489 114.737 1.00 45.41 619 ILE A CA 1
ATOM 4818 C C . ILE A 1 619 ? -83.993 -70.854 113.488 1.00 45.41 619 ILE A C 1
ATOM 4820 O O . ILE A 1 619 ? -83.503 -71.571 112.621 1.00 45.41 619 ILE A O 1
ATOM 4824 N N . ARG A 1 620 ? -83.745 -69.521 113.554 1.00 38.38 620 ARG A N 1
ATOM 4825 C CA . ARG A 1 620 ? -82.487 -68.718 113.300 1.00 38.38 620 ARG A CA 1
ATOM 4826 C C . ARG A 1 620 ? -82.868 -67.226 113.133 1.00 38.38 620 ARG A C 1
ATOM 4828 O O . ARG A 1 620 ? -83.861 -66.972 112.470 1.00 38.38 620 ARG A O 1
ATOM 4835 N N . ARG A 1 621 ? -82.239 -66.166 113.679 1.00 47.44 621 ARG A N 1
ATOM 4836 C CA . ARG A 1 621 ? -81.093 -65.880 114.594 1.00 47.44 621 ARG A CA 1
ATOM 4837 C C . ARG A 1 621 ? -79.650 -65.726 114.042 1.00 47.44 621 ARG A C 1
ATOM 4839 O O . ARG A 1 621 ? -78.874 -66.669 114.132 1.00 47.44 621 ARG A O 1
ATOM 4846 N N . THR A 1 622 ? -79.313 -64.479 113.671 1.00 41.62 622 THR A N 1
ATOM 4847 C CA . THR A 1 622 ? -78.023 -63.705 113.679 1.00 41.62 622 THR A CA 1
ATOM 4848 C C . THR A 1 622 ? -78.401 -62.245 113.326 1.00 41.62 622 THR A C 1
ATOM 4850 O O . THR A 1 622 ? -79.384 -62.080 112.610 1.00 41.62 622 THR A O 1
ATOM 4853 N N . ARG A 1 623 ? -77.832 -61.109 113.773 1.00 44.25 623 ARG A N 1
ATOM 4854 C CA . ARG A 1 623 ? -76.788 -60.665 114.741 1.00 44.25 623 ARG A CA 1
ATOM 4855 C C . ARG A 1 623 ? -75.284 -60.856 114.431 1.00 44.25 623 ARG A C 1
ATOM 4857 O O . ARG A 1 623 ? -74.871 -61.970 114.135 1.00 44.25 623 ARG A O 1
ATOM 4864 N N . LEU A 1 624 ? -74.539 -59.777 114.750 1.00 38.69 624 LEU A N 1
ATOM 4865 C CA . LEU A 1 624 ? -73.089 -59.558 114.985 1.00 38.69 624 LEU A CA 1
ATOM 4866 C C . LEU A 1 624 ? -72.216 -59.042 113.815 1.00 38.69 624 LEU A C 1
ATOM 4868 O O . LEU A 1 624 ? -72.023 -59.761 112.846 1.00 38.69 624 LEU A O 1
ATOM 4872 N N . ASN A 1 625 ? -71.686 -57.822 114.033 1.00 36.91 625 ASN A N 1
ATOM 4873 C CA . ASN A 1 625 ? -70.308 -57.294 113.883 1.00 36.91 625 ASN A CA 1
ATOM 4874 C C . ASN A 1 625 ? -69.498 -57.656 112.611 1.00 36.91 625 ASN A C 1
ATOM 4876 O O . ASN A 1 625 ? -69.499 -58.795 112.160 1.00 36.91 625 ASN A O 1
ATOM 4880 N N . VAL A 1 626 ? -68.682 -56.763 112.040 1.00 39.94 626 VAL A N 1
ATOM 4881 C CA . VAL A 1 626 ? -67.981 -55.588 112.618 1.00 39.94 626 VAL A CA 1
ATOM 4882 C C . VAL A 1 626 ? -68.674 -54.263 112.329 1.00 39.94 626 VAL A C 1
ATOM 4884 O O . VAL A 1 626 ? -69.046 -54.051 111.158 1.00 39.94 626 VAL A O 1
#

Foldseek 3Di:
DVVVVVVVVVVVVVVVVVVVVVVVVPPDYDDDDDDDDDDDDDDDDDDDDDDDDDDDDDDDDDDDDDPPDDDDDDCPPVPDDDDDDDDDDDDDDDDDDDDDDDDDDDDDDDDDDDDDDDDDDDDPVVVVVVVVVVVVVVVVVVVVVVVVVVVVVVVVVVVVVVVVVVVVVVVVVVVVVVVVVVVVVVVVVVVVVVVVVVVVVVVVVVVVVVVVVVVVVVVVVVVVVVVVVVCVVVVVVVVVVVVVVVVVVVVVVVVVVVVVVVVVVVVVVVVVVVVVVVVVVVVVVVVVVVVVVVVVVVVVVVVVVVVVVVVVVVVVVVVVPPPPPPDDDPDDPDDPVVVVVVVVVVVVVVVVVVVVVVVVVVVVVVVCCVVVVVVVVVVVVVVVVVVVVVVVVVVVVVVVVVVVVVVVVVVVVVVVVVVVVVVVVVVVVVVVVVVVVVVVVVVVVVVVVVVVVVVVVVVVVVVVVVVVVVVVVVVVVVVVVVVVVVVVVVVVVVVVVVVVVVVVVVVVVVVVVVVVVVVVVVVVVVVVVVVVVVVVVVVVVVVVVVVVVVVVVVVVVVVVVVVVVVVVVVVVVVVVVVVVVVVVVVVVVVVVVVPPPDDDDDDDDDDDDDDDDDDDDDDDDDDDDD

Radius of gyration: 102.76 Å; chains: 1; bounding box: 220×128×300 Å

pLDDT: mean 76.83, std 21.99, range [27.98, 98.12]